Protein AF-A0A815UYY1-F1 (afdb_monomer_lite)

Radius of gyration: 27.91 Å; chains: 1; bounding box: 92×70×70 Å

InterPro domains:
  IPR021183 N-terminal acetyltransferase A, auxiliary subunit [PF12569] (1-213)

Foldseek 3Di:
DVVLLVVLVVCVVVVLLLSSLLSLVVLVVVLVVLLVVLVVVVVVCVVVVVVVVNVVSVVCNVQVCLDPSLLSSLLSLLVSLLVCVVPPPDPCVVVPPPDPPDDDPVVVVVVVVVVVVVVVVVVVVVVVVVVVVVVVVVVVVVVCVVVVDDDPPPPDPSGSVCLSNPPCSLVVSVVSLVSCVVNVLLDLSSLLSQLSSCLVVVPLVSNLVSLVSNCVNDVLDLSSLLSVLSSQVCCVVDPDPDPVVVVVVQVSCVVVVDHDPCPLVNNVVVLVVSCVVPVQELSNLLSSLLSCCVSPVPVNPVSLCSNQDDDPSRPHPDPVSLLVSLVCVVVCSSPDDDPVSSLSSLCVVCVVPVPDPSSDPPPDDDPPPPPPDDDDDDPDDDDDDDDD

Organism: Adineta ricciae (NCBI:txid249248)

Sequence (388 aa):
MWFELEIARAYRRLKKYGDALKKCHEIDRHFQEFIDDQFDFHSYCLRKMVLCAYVDMLNLEDHIKGHRFFRQAAEIAVEIYIRLYDHPPSEEDNDNNDNLANMSASEAKKLKNKLRKQKMREEQEKQKQIEAERRKKESQRQRNKEDGEEEKIKEDELVPEKLEHCEKPLEEAMRFLQPLEDFSGNSLQTHYLGFEVYYRRKKYLLMLRCLKRMKKLDENNAKFHSCLMKFLKLMEDEPIGDERIRKLIDEELKDFGVKQGDSIKKVEELNADFVKNHSNSLPHRAEAAKIMLLISPTNNQKAVEYLTTLDSKFLDQNLKTCSSIYESMQSGGYGSIDSSIVENYRLQCNRLWPQANLFQLNPTSTFDQNSQLTCENQANLSEITSPK

pLDDT: mean 77.62, std 17.76, range [26.62, 96.31]

Structure (mmCIF, N/CA/C/O backbone):
data_AF-A0A815UYY1-F1
#
_entry.id   AF-A0A815UYY1-F1
#
loop_
_atom_site.group_PDB
_atom_site.id
_atom_site.type_symbol
_atom_site.label_atom_id
_atom_site.label_alt_id
_atom_site.label_comp_id
_atom_site.label_asym_id
_atom_site.label_entity_id
_atom_site.label_seq_id
_atom_site.pdbx_PDB_ins_code
_atom_site.Cartn_x
_atom_site.Cartn_y
_atom_site.Cartn_z
_atom_site.occupancy
_atom_site.B_iso_or_equiv
_atom_site.auth_seq_id
_atom_site.auth_comp_id
_atom_site.auth_asym_id
_atom_site.auth_atom_id
_atom_site.pdbx_PDB_model_num
ATOM 1 N N . MET A 1 1 ? 17.918 -4.079 -7.588 1.00 88.81 1 MET A N 1
ATOM 2 C CA . MET A 1 1 ? 16.512 -4.301 -7.180 1.00 88.81 1 MET A CA 1
ATOM 3 C C . MET A 1 1 ? 16.302 -4.985 -5.824 1.00 88.81 1 MET A C 1
ATOM 5 O O . MET A 1 1 ? 15.759 -4.331 -4.946 1.00 88.81 1 MET A O 1
ATOM 9 N N . TRP A 1 2 ? 16.671 -6.259 -5.583 1.00 94.25 2 TRP A N 1
ATOM 10 C CA . TRP A 1 2 ? 16.311 -6.928 -4.303 1.00 94.25 2 TRP A CA 1
ATOM 11 C C . TRP A 1 2 ? 16.843 -6.194 -3.056 1.00 94.25 2 TRP A C 1
ATOM 13 O O . TRP A 1 2 ? 16.119 -6.023 -2.080 1.00 94.25 2 TRP A O 1
ATOM 23 N N . PHE A 1 3 ? 18.089 -5.719 -3.122 1.00 95.62 3 PHE A N 1
ATOM 24 C CA . PHE A 1 3 ? 18.749 -4.982 -2.046 1.00 95.62 3 PHE A CA 1
ATOM 25 C C . PHE A 1 3 ? 18.067 -3.636 -1.770 1.00 95.62 3 PHE A C 1
ATOM 27 O O . PHE A 1 3 ? 17.769 -3.319 -0.623 1.00 95.62 3 PHE A O 1
ATOM 34 N N . GLU A 1 4 ? 17.748 -2.875 -2.822 1.00 94.25 4 GLU A N 1
ATOM 35 C CA . GLU A 1 4 ? 17.047 -1.585 -2.718 1.00 94.25 4 GLU A CA 1
ATOM 36 C C . GLU A 1 4 ? 15.665 -1.751 -2.086 1.00 94.25 4 GLU A C 1
ATOM 38 O O . GLU A 1 4 ? 15.271 -0.947 -1.245 1.00 94.25 4 GLU A O 1
ATOM 43 N N . LEU A 1 5 ? 14.955 -2.827 -2.433 1.00 95.12 5 LEU A N 1
ATOM 44 C CA . LEU A 1 5 ? 13.642 -3.119 -1.874 1.00 95.12 5 LEU A CA 1
ATOM 45 C C . LEU A 1 5 ? 13.709 -3.432 -0.373 1.00 95.12 5 LEU A C 1
ATOM 47 O O . LEU A 1 5 ? 12.890 -2.934 0.401 1.00 95.12 5 LEU A O 1
ATOM 51 N N . GLU A 1 6 ? 14.681 -4.239 0.060 1.00 95.56 6 GLU A N 1
ATOM 52 C CA . GLU A 1 6 ? 14.865 -4.528 1.488 1.00 95.56 6 GLU A CA 1
ATOM 53 C C . GLU A 1 6 ? 15.293 -3.285 2.276 1.00 95.56 6 GLU A C 1
ATOM 55 O O . GLU A 1 6 ? 14.812 -3.064 3.392 1.00 95.56 6 GLU A O 1
ATOM 60 N N . ILE A 1 7 ? 16.115 -2.421 1.676 1.00 95.31 7 ILE A N 1
ATOM 61 C CA . ILE A 1 7 ? 16.457 -1.120 2.254 1.00 95.31 7 ILE A CA 1
ATOM 62 C C . ILE A 1 7 ? 15.216 -0.231 2.368 1.00 95.31 7 ILE A C 1
ATOM 64 O O . ILE A 1 7 ? 14.982 0.335 3.435 1.00 95.31 7 ILE A O 1
ATOM 68 N N . ALA A 1 8 ? 14.384 -0.139 1.327 1.00 94.62 8 ALA A N 1
ATOM 69 C CA . ALA A 1 8 ? 13.147 0.641 1.364 1.00 94.62 8 ALA A CA 1
ATOM 70 C C . ALA A 1 8 ? 12.222 0.166 2.499 1.00 94.62 8 ALA A C 1
ATOM 72 O O . ALA A 1 8 ? 11.696 0.971 3.271 1.00 94.62 8 ALA A O 1
ATOM 73 N N . ARG A 1 9 ? 12.092 -1.157 2.677 1.00 93.75 9 ARG A N 1
ATOM 74 C CA . ARG A 1 9 ? 11.350 -1.757 3.799 1.00 93.75 9 ARG A CA 1
ATOM 75 C C . ARG A 1 9 ? 11.949 -1.393 5.152 1.00 93.75 9 ARG A C 1
ATOM 77 O O . ARG A 1 9 ? 11.199 -1.118 6.089 1.00 93.75 9 ARG A O 1
ATOM 84 N N . ALA A 1 10 ? 13.274 -1.418 5.274 1.00 94.31 10 ALA A N 1
ATOM 85 C CA . ALA A 1 10 ? 13.967 -1.054 6.502 1.00 94.31 10 ALA A CA 1
ATOM 86 C C . ALA A 1 10 ? 13.774 0.430 6.844 1.00 94.31 10 ALA A C 1
ATOM 88 O O . ALA A 1 10 ? 13.381 0.739 7.967 1.00 94.31 10 ALA A O 1
ATOM 89 N N . TYR A 1 11 ? 13.950 1.337 5.880 1.00 94.00 11 TYR A N 1
ATOM 90 C CA . TYR A 1 11 ? 13.732 2.770 6.085 1.00 94.00 11 TYR A CA 1
ATOM 91 C C . TYR A 1 11 ? 12.282 3.104 6.428 1.00 94.00 11 TYR A C 1
ATOM 93 O O . TYR A 1 11 ? 12.052 3.889 7.347 1.00 94.00 11 TYR A O 1
ATOM 101 N N . ARG A 1 12 ? 11.304 2.427 5.806 1.00 91.88 12 ARG A N 1
ATOM 102 C CA . ARG A 1 12 ? 9.889 2.545 6.191 1.00 91.88 12 ARG A CA 1
ATOM 103 C C . ARG A 1 12 ? 9.671 2.182 7.664 1.00 91.88 12 ARG A C 1
ATOM 105 O O . ARG A 1 12 ? 8.970 2.904 8.366 1.00 91.88 12 ARG A O 1
ATOM 112 N N . ARG A 1 13 ? 10.283 1.093 8.155 1.00 88.75 13 ARG A N 1
ATOM 113 C CA . ARG A 1 13 ? 10.197 0.692 9.578 1.00 88.75 13 ARG A CA 1
ATOM 114 C C . ARG A 1 13 ? 10.869 1.700 10.512 1.00 88.75 13 ARG A C 1
ATOM 116 O O . ARG A 1 13 ? 10.361 1.946 11.598 1.00 88.75 13 ARG A O 1
ATOM 123 N N . LEU A 1 14 ? 11.973 2.302 10.075 1.00 90.00 14 LEU A N 1
ATOM 124 C CA . LEU A 1 14 ? 12.682 3.359 10.803 1.00 90.00 14 LEU A CA 1
ATOM 125 C C . LEU A 1 14 ? 12.006 4.737 10.695 1.00 90.00 14 LEU A C 1
ATOM 127 O O . LEU A 1 14 ? 12.552 5.704 11.215 1.00 90.00 14 LEU A O 1
ATOM 131 N N . LYS A 1 15 ? 10.847 4.838 10.024 1.00 88.69 15 LYS A N 1
ATOM 132 C CA . LYS A 1 15 ? 10.123 6.093 9.752 1.00 88.69 15 LYS A CA 1
ATOM 133 C C . LYS A 1 15 ? 10.942 7.136 8.971 1.00 88.69 15 LYS A C 1
ATOM 135 O O . LYS A 1 15 ? 10.618 8.314 9.004 1.00 88.69 15 LYS A O 1
ATOM 140 N N . LYS A 1 16 ? 11.977 6.710 8.238 1.00 90.88 16 LYS A N 1
ATOM 141 C CA . LYS A 1 16 ? 12.757 7.563 7.328 1.00 90.88 16 LYS A CA 1
ATOM 142 C C . LYS A 1 16 ? 12.100 7.558 5.950 1.00 90.88 16 LYS A C 1
ATOM 144 O O . LYS A 1 16 ? 12.487 6.784 5.073 1.00 90.88 16 LYS A O 1
ATOM 149 N N . TYR A 1 17 ? 11.046 8.353 5.788 1.00 90.81 17 TYR A N 1
ATOM 150 C CA . TYR A 1 17 ? 10.189 8.283 4.603 1.00 90.81 17 TYR A CA 1
ATOM 151 C C . TYR A 1 17 ? 10.878 8.792 3.338 1.00 90.81 17 TYR A C 1
ATOM 153 O O . TYR A 1 17 ? 10.782 8.121 2.311 1.00 90.81 17 TYR A O 1
ATOM 161 N N . GLY A 1 18 ? 11.635 9.892 3.412 1.00 90.88 18 GLY A N 1
ATOM 162 C CA . GLY A 1 18 ? 12.391 10.404 2.265 1.00 90.88 18 GLY A CA 1
ATOM 163 C C . GLY A 1 18 ? 13.373 9.377 1.684 1.00 90.88 18 GLY A C 1
ATOM 164 O O . GLY A 1 18 ? 13.402 9.154 0.473 1.00 90.88 18 GLY A O 1
ATOM 165 N N . ASP A 1 19 ? 14.136 8.690 2.543 1.00 91.38 19 ASP A N 1
ATOM 166 C CA . ASP A 1 19 ? 15.104 7.666 2.118 1.00 91.38 19 ASP A CA 1
ATOM 167 C C . ASP A 1 19 ? 14.413 6.423 1.538 1.00 91.38 19 ASP A C 1
ATOM 169 O O . ASP A 1 19 ? 14.873 5.841 0.551 1.00 91.38 19 ASP A O 1
ATOM 173 N N . ALA A 1 20 ? 13.286 6.016 2.129 1.00 94.31 20 ALA A N 1
ATOM 174 C CA . ALA A 1 20 ? 12.485 4.912 1.613 1.00 94.31 20 ALA A CA 1
ATOM 175 C C . ALA A 1 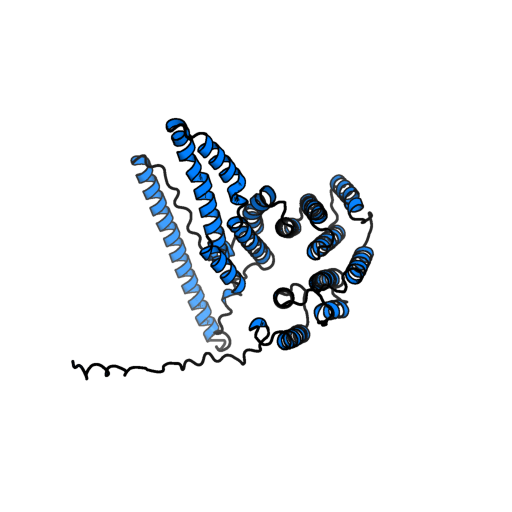20 ? 11.911 5.233 0.223 1.00 94.31 20 ALA A C 1
ATOM 177 O O . ALA A 1 20 ? 11.993 4.396 -0.679 1.00 94.31 20 ALA A O 1
ATOM 178 N N . LEU A 1 21 ? 11.383 6.448 0.029 1.00 94.00 21 LEU A N 1
ATOM 179 C CA . LEU A 1 21 ? 10.872 6.912 -1.262 1.00 94.00 21 LEU A CA 1
ATOM 180 C C . LEU A 1 21 ? 11.978 6.986 -2.307 1.00 94.00 21 LEU A C 1
ATOM 182 O O . LEU A 1 21 ? 11.776 6.506 -3.419 1.00 94.00 21 LEU A O 1
ATOM 186 N N . LYS A 1 22 ? 13.162 7.492 -1.945 1.00 94.06 22 LYS A N 1
ATOM 187 C CA . LYS A 1 22 ? 14.326 7.494 -2.837 1.00 94.06 22 LYS A CA 1
ATOM 188 C C . LYS A 1 22 ? 14.597 6.098 -3.399 1.00 94.06 22 LYS A C 1
ATOM 190 O O . LYS A 1 22 ? 14.716 5.947 -4.609 1.00 94.06 22 LYS A O 1
ATOM 195 N N . LYS A 1 23 ? 14.625 5.071 -2.544 1.00 94.38 23 LYS A N 1
ATOM 196 C CA . LYS A 1 23 ? 14.822 3.682 -2.990 1.00 94.38 23 LYS A CA 1
ATOM 197 C C . LYS A 1 23 ? 13.682 3.149 -3.856 1.00 94.38 23 LYS A C 1
ATOM 199 O O . LYS A 1 23 ? 13.939 2.380 -4.774 1.00 94.38 23 LYS A O 1
ATOM 204 N N . CYS A 1 24 ? 12.442 3.564 -3.612 1.00 94.94 24 CYS A N 1
ATOM 205 C CA . CYS A 1 24 ? 11.316 3.176 -4.467 1.00 94.94 24 CYS A CA 1
ATOM 206 C C . CYS A 1 24 ? 11.403 3.816 -5.863 1.00 94.94 24 CYS A C 1
ATOM 208 O O . CYS A 1 24 ? 11.148 3.138 -6.855 1.00 94.94 24 CYS A O 1
ATOM 210 N N . HIS A 1 25 ? 11.813 5.084 -5.945 1.00 94.00 25 HIS A N 1
ATOM 211 C CA . HIS A 1 25 ? 12.047 5.784 -7.214 1.00 94.00 25 HIS A CA 1
ATOM 212 C C . HIS A 1 25 ? 13.257 5.235 -7.975 1.00 94.00 25 HIS A C 1
ATOM 214 O O . HIS A 1 25 ? 13.186 5.106 -9.190 1.00 94.00 25 HIS A O 1
ATOM 220 N N . GLU A 1 26 ? 14.332 4.838 -7.285 1.00 93.81 26 GLU A N 1
ATOM 221 C CA . GLU A 1 26 ? 15.452 4.113 -7.912 1.00 93.81 26 GLU A CA 1
ATOM 222 C C . GLU A 1 26 ? 14.970 2.805 -8.568 1.00 93.81 26 GLU A C 1
ATOM 224 O O . GLU A 1 26 ? 15.405 2.465 -9.664 1.00 93.81 26 GLU A O 1
ATOM 229 N N . ILE A 1 27 ? 14.025 2.089 -7.944 1.00 94.88 27 ILE A N 1
ATOM 230 C CA . ILE A 1 27 ? 13.423 0.896 -8.553 1.00 94.88 27 ILE A CA 1
ATOM 231 C C . ILE A 1 27 ? 12.579 1.262 -9.783 1.00 94.88 27 ILE A C 1
ATOM 233 O O . ILE A 1 27 ? 12.744 0.604 -10.803 1.00 94.88 27 ILE A O 1
ATOM 237 N N . ASP A 1 28 ? 11.714 2.288 -9.733 1.00 94.06 28 ASP A N 1
ATOM 238 C CA . ASP A 1 28 ? 10.954 2.744 -10.922 1.00 94.06 28 ASP A CA 1
ATOM 239 C C . ASP A 1 28 ? 11.892 3.151 -12.066 1.00 94.06 28 ASP A C 1
ATOM 241 O O . ASP A 1 28 ? 11.633 2.790 -13.210 1.00 94.06 28 ASP A O 1
ATOM 245 N N . ARG A 1 29 ? 13.020 3.803 -11.752 1.00 93.56 29 ARG A N 1
ATOM 246 C CA . ARG A 1 29 ? 14.061 4.152 -12.725 1.00 93.56 29 ARG A CA 1
ATOM 247 C C . ARG A 1 29 ? 14.643 2.919 -13.413 1.00 93.56 29 ARG A C 1
ATOM 249 O O . ARG A 1 29 ? 14.677 2.910 -14.632 1.00 93.56 29 ARG A O 1
ATOM 256 N N . HIS A 1 30 ? 15.006 1.859 -12.681 1.00 94.19 30 HIS A N 1
ATOM 257 C CA . HIS A 1 30 ? 15.471 0.605 -13.308 1.00 94.19 30 HIS A CA 1
ATOM 258 C C . HIS A 1 30 ? 14.437 0.040 -14.293 1.00 94.19 30 HIS A C 1
ATOM 260 O O . HIS A 1 30 ? 14.795 -0.428 -15.366 1.00 94.19 30 HIS A O 1
ATOM 266 N N . PHE A 1 31 ? 13.145 0.092 -13.950 1.00 94.31 31 PHE A N 1
ATOM 267 C CA . PHE A 1 31 ? 12.080 -0.348 -14.860 1.00 94.31 31 PHE A CA 1
ATOM 268 C C . PHE A 1 31 ? 11.899 0.583 -16.061 1.00 94.31 31 PHE A C 1
ATOM 270 O O . PHE A 1 31 ? 11.554 0.103 -17.134 1.00 94.31 31 PHE A O 1
ATOM 277 N N . GLN A 1 32 ? 12.111 1.888 -15.893 1.00 93.25 32 GLN A N 1
ATOM 278 C CA . GLN A 1 32 ? 12.083 2.838 -17.001 1.00 93.25 32 GLN A CA 1
ATOM 279 C C . GLN A 1 32 ? 13.268 2.622 -17.947 1.00 93.25 32 GLN A C 1
ATOM 281 O O . GLN A 1 32 ? 13.068 2.604 -19.152 1.00 93.25 32 GLN A O 1
ATOM 286 N N . GLU A 1 33 ? 14.462 2.375 -17.406 1.00 93.50 33 GLU A N 1
ATOM 287 C CA . GLU A 1 33 ? 15.657 2.045 -18.188 1.00 93.50 33 GLU A CA 1
ATOM 288 C C . GLU A 1 33 ? 15.438 0.777 -19.032 1.00 93.50 33 GLU A C 1
ATOM 290 O O . GLU A 1 33 ? 15.774 0.781 -20.209 1.00 93.50 33 GLU A O 1
ATOM 295 N N . PHE A 1 34 ? 14.783 -0.266 -18.500 1.00 92.06 34 PHE A N 1
ATOM 296 C CA . PHE A 1 34 ? 14.424 -1.452 -19.301 1.00 92.06 34 PHE A CA 1
ATOM 297 C C . PHE A 1 34 ? 13.480 -1.120 -20.469 1.00 92.06 34 PHE A C 1
ATOM 299 O O . PHE A 1 34 ? 13.717 -1.545 -21.599 1.00 92.06 34 PHE A O 1
ATOM 306 N N . ILE A 1 35 ? 12.454 -0.303 -20.206 1.00 92.62 35 ILE A N 1
ATOM 307 C CA . ILE A 1 35 ? 11.497 0.135 -21.231 1.00 92.62 35 ILE A CA 1
ATOM 308 C C . ILE A 1 35 ? 12.197 0.967 -22.308 1.00 92.62 35 ILE A C 1
ATOM 310 O O . ILE A 1 35 ? 11.850 0.853 -23.483 1.00 92.62 35 ILE A O 1
ATOM 314 N N . ASP A 1 36 ? 13.157 1.805 -21.926 1.00 92.94 36 ASP A N 1
ATOM 315 C CA . ASP A 1 36 ? 13.887 2.672 -22.850 1.00 92.94 36 ASP A CA 1
ATOM 316 C C . ASP A 1 36 ? 14.919 1.868 -23.671 1.00 92.94 36 ASP A C 1
ATOM 318 O O . ASP A 1 36 ? 15.038 2.076 -24.882 1.00 92.94 36 ASP A O 1
ATOM 322 N N . ASP A 1 37 ? 15.587 0.881 -23.059 1.00 92.62 37 ASP A N 1
ATOM 323 C CA . ASP A 1 37 ? 16.556 -0.015 -23.711 1.00 92.62 37 ASP A CA 1
ATOM 324 C C . ASP A 1 37 ? 15.935 -0.802 -24.881 1.00 92.62 37 ASP A C 1
ATOM 326 O O . ASP A 1 37 ? 16.635 -1.173 -25.828 1.00 92.62 37 ASP A O 1
ATOM 330 N N . GLN A 1 38 ? 14.613 -1.020 -24.879 1.00 92.00 38 GLN A N 1
ATOM 331 C CA . GLN A 1 38 ? 13.910 -1.708 -25.969 1.00 92.00 38 GLN A CA 1
ATOM 332 C C . GLN A 1 38 ? 14.063 -1.002 -27.333 1.00 92.00 38 GLN A C 1
ATOM 334 O O . GLN A 1 38 ? 13.942 -1.644 -28.386 1.00 92.00 38 GLN A O 1
ATOM 339 N N . PHE A 1 39 ? 14.314 0.315 -27.328 1.00 93.25 39 PHE A N 1
ATOM 340 C CA . PHE A 1 39 ? 14.326 1.146 -28.531 1.00 93.25 39 PHE A CA 1
ATOM 341 C C . PHE A 1 39 ? 15.424 0.721 -29.517 1.00 93.25 39 PHE A C 1
ATOM 343 O O . PHE A 1 39 ? 15.170 0.569 -30.718 1.00 93.25 39 PHE A O 1
ATOM 350 N N . ASP A 1 40 ? 16.619 0.416 -29.008 1.00 92.94 40 ASP A N 1
ATOM 351 C CA . ASP A 1 40 ? 17.755 -0.046 -29.814 1.00 92.94 40 ASP A CA 1
ATOM 352 C C . ASP A 1 40 ? 17.480 -1.411 -30.467 1.00 92.94 40 ASP A C 1
ATOM 354 O O . ASP A 1 40 ? 17.948 -1.712 -31.579 1.00 92.94 40 ASP A O 1
ATOM 358 N N . PHE A 1 41 ? 16.658 -2.238 -29.814 1.00 93.19 41 PHE A N 1
ATOM 359 C CA . PHE A 1 41 ? 16.321 -3.572 -30.296 1.00 93.19 41 PHE A CA 1
ATOM 360 C C . PHE A 1 41 ? 15.336 -3.564 -31.464 1.00 93.19 41 PHE A C 1
ATOM 362 O O . PHE A 1 41 ? 15.371 -4.491 -32.276 1.00 93.19 41 PHE A O 1
ATOM 369 N N . HIS A 1 42 ? 14.536 -2.508 -31.641 1.00 94.38 42 HIS A N 1
ATOM 370 C CA . HIS A 1 42 ? 13.622 -2.396 -32.782 1.00 94.38 42 HIS A CA 1
ATOM 371 C C . HIS A 1 42 ? 14.366 -2.504 -34.122 1.00 94.38 42 HIS A C 1
ATOM 373 O O . HIS A 1 42 ? 14.017 -3.318 -34.978 1.00 94.38 42 HIS A O 1
ATOM 379 N N . SER A 1 43 ? 15.448 -1.742 -34.297 1.00 93.62 43 SER 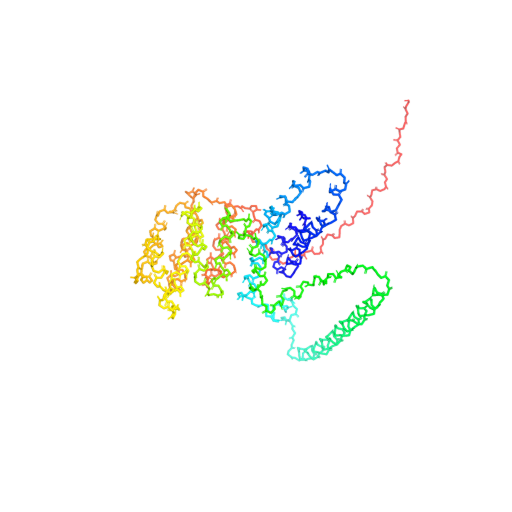A N 1
ATOM 380 C CA . SER A 1 43 ? 16.249 -1.789 -35.528 1.00 93.62 43 SER A CA 1
ATOM 381 C C . SER A 1 43 ? 17.202 -2.986 -35.565 1.00 93.62 43 SER A C 1
ATOM 383 O O . SER A 1 43 ? 17.429 -3.576 -36.629 1.00 93.62 43 SER A O 1
ATOM 385 N N . TYR A 1 44 ? 17.780 -3.356 -34.419 1.00 95.31 44 TYR A N 1
ATOM 386 C CA . TYR A 1 44 ? 18.729 -4.464 -34.328 1.00 95.31 44 TYR A CA 1
ATOM 387 C C . TYR A 1 44 ? 18.082 -5.807 -34.688 1.00 95.31 44 TYR A C 1
ATOM 389 O O . TYR A 1 44 ? 18.611 -6.534 -35.535 1.00 95.31 44 TYR A O 1
ATOM 397 N N . CYS A 1 45 ? 16.931 -6.128 -34.092 1.00 95.00 45 CYS A N 1
ATOM 398 C CA . CYS A 1 45 ? 16.271 -7.414 -34.287 1.00 95.00 45 CYS A CA 1
ATOM 399 C C . CYS A 1 45 ? 15.766 -7.602 -35.718 1.00 95.00 45 CYS A C 1
ATOM 401 O O . CYS A 1 45 ? 15.878 -8.707 -36.253 1.00 95.00 45 CYS A O 1
ATOM 403 N N . LEU A 1 46 ? 15.288 -6.529 -36.359 1.00 93.38 46 LEU A N 1
ATOM 404 C CA . LEU A 1 46 ? 14.916 -6.539 -37.776 1.00 93.38 46 LEU A CA 1
ATOM 405 C C . LEU A 1 46 ? 16.136 -6.797 -38.668 1.00 93.38 46 LEU A C 1
ATOM 407 O O . LEU A 1 46 ? 16.087 -7.640 -39.558 1.00 93.38 46 LEU A O 1
ATOM 411 N N . ARG A 1 47 ? 17.271 -6.138 -38.398 1.00 96.31 47 ARG A N 1
ATOM 412 C CA . ARG A 1 47 ? 18.513 -6.325 -39.170 1.00 96.31 47 ARG A CA 1
ATOM 413 C C . ARG A 1 47 ? 19.107 -7.724 -39.006 1.00 96.31 47 ARG A C 1
ATOM 415 O O . ARG A 1 47 ? 19.675 -8.270 -39.948 1.00 96.31 47 ARG A O 1
ATOM 422 N N . LYS A 1 48 ? 19.039 -8.280 -37.796 1.00 96.12 48 LYS A N 1
ATOM 423 C CA . LYS A 1 48 ? 19.584 -9.602 -37.457 1.00 96.12 48 LYS A CA 1
ATOM 424 C C . LYS A 1 48 ? 18.587 -10.743 -37.668 1.00 96.12 48 LYS A C 1
ATOM 426 O O . LYS A 1 48 ? 18.966 -11.893 -37.483 1.00 96.12 48 LYS A O 1
ATOM 431 N N . MET A 1 49 ? 17.358 -10.435 -38.090 1.00 95.00 49 MET A N 1
ATOM 432 C CA . MET A 1 49 ? 16.283 -11.395 -38.365 1.00 95.00 49 MET A CA 1
ATOM 433 C C . MET A 1 49 ? 15.950 -12.303 -37.168 1.00 95.00 49 MET A C 1
ATOM 435 O O . MET A 1 49 ? 15.586 -13.465 -37.336 1.00 95.00 49 MET A O 1
ATOM 439 N N . VAL A 1 50 ? 16.037 -11.768 -35.945 1.00 95.81 50 VAL A N 1
ATOM 440 C CA . VAL A 1 50 ? 15.749 -12.503 -34.695 1.00 95.81 50 VAL A CA 1
ATOM 441 C C . VAL A 1 50 ? 14.326 -12.196 -34.213 1.00 95.81 50 VAL A C 1
ATOM 443 O O . VAL A 1 50 ? 14.100 -11.753 -33.091 1.00 95.81 50 VAL A O 1
ATOM 446 N N . LEU A 1 51 ? 13.349 -12.378 -35.105 1.00 94.25 51 LEU A N 1
ATOM 447 C CA . LEU A 1 51 ? 11.984 -11.864 -34.927 1.00 94.25 51 LEU A CA 1
ATOM 448 C C . LEU A 1 51 ? 11.206 -12.533 -33.786 1.00 94.25 51 LEU A C 1
ATOM 450 O O . LEU A 1 51 ? 10.401 -11.871 -33.144 1.00 94.25 51 LEU A O 1
ATOM 454 N N . CYS A 1 52 ? 11.457 -13.816 -33.504 1.00 96.31 52 CYS A N 1
ATOM 455 C CA . CYS A 1 52 ? 10.793 -14.502 -32.388 1.00 96.31 52 CYS A CA 1
ATOM 456 C C . CYS A 1 52 ? 11.189 -13.860 -31.049 1.00 96.31 52 CYS A C 1
ATOM 458 O O . CYS A 1 52 ? 10.328 -13.405 -30.308 1.00 96.31 52 CYS A O 1
ATOM 460 N N . ALA A 1 53 ? 12.497 -13.708 -30.810 1.00 95.50 53 ALA A N 1
ATOM 461 C CA . ALA A 1 53 ? 13.015 -13.071 -29.599 1.00 95.50 53 ALA A CA 1
ATOM 462 C C . ALA A 1 53 ? 12.601 -11.593 -29.484 1.00 95.50 53 ALA A C 1
ATOM 464 O O . ALA A 1 53 ? 12.410 -11.094 -28.382 1.00 95.50 53 ALA A O 1
ATOM 465 N N . TYR A 1 54 ? 12.440 -10.898 -30.615 1.00 96.12 54 TYR A N 1
ATOM 466 C CA . TYR A 1 54 ? 11.929 -9.528 -30.636 1.00 96.12 54 TYR A CA 1
ATOM 467 C C . TYR A 1 54 ? 10.489 -9.433 -30.137 1.00 96.12 54 TYR A C 1
ATOM 469 O O . TYR A 1 54 ? 10.192 -8.607 -29.283 1.00 96.12 54 TYR A O 1
ATOM 477 N N . VAL A 1 55 ? 9.602 -10.297 -30.636 1.00 95.88 55 VAL A N 1
ATOM 478 C CA . VAL A 1 55 ? 8.205 -10.336 -30.184 1.00 95.88 55 VAL A CA 1
ATOM 479 C C . VAL A 1 55 ? 8.124 -10.766 -28.717 1.00 95.88 55 VAL A C 1
ATOM 481 O O . VAL A 1 55 ? 7.349 -10.188 -27.961 1.00 95.88 55 VAL A O 1
ATOM 484 N N . ASP A 1 56 ? 8.955 -11.720 -28.288 1.00 95.75 56 ASP A N 1
ATOM 485 C CA . ASP A 1 56 ? 9.041 -12.122 -26.878 1.00 95.75 56 ASP A CA 1
ATOM 486 C C . ASP A 1 56 ? 9.484 -10.959 -25.974 1.00 95.75 56 ASP A C 1
ATOM 488 O O . ASP A 1 56 ? 8.911 -10.764 -24.902 1.00 95.75 56 ASP A O 1
ATOM 492 N N . MET A 1 57 ? 10.457 -10.157 -26.419 1.00 94.94 57 MET A N 1
ATOM 493 C CA . MET A 1 57 ? 10.890 -8.942 -25.724 1.00 94.94 57 MET A CA 1
ATOM 494 C C . MET A 1 57 ? 9.759 -7.908 -25.646 1.00 94.94 57 MET A C 1
ATOM 496 O O . MET A 1 57 ? 9.498 -7.401 -24.563 1.00 94.94 57 MET A O 1
ATOM 500 N N . LEU A 1 58 ? 9.040 -7.638 -26.744 1.00 95.00 58 LEU A N 1
ATOM 501 C CA . LEU A 1 58 ? 7.899 -6.709 -26.729 1.00 95.00 58 LEU A CA 1
ATOM 502 C C . LEU A 1 58 ? 6.820 -7.154 -25.730 1.00 95.00 58 LEU A C 1
ATOM 504 O O . LEU A 1 58 ? 6.358 -6.360 -24.919 1.00 95.00 58 LEU A O 1
ATOM 508 N N . ASN A 1 59 ? 6.477 -8.445 -25.726 1.00 94.25 59 ASN A N 1
ATOM 509 C CA . ASN A 1 59 ? 5.502 -8.995 -24.782 1.00 94.25 59 ASN A CA 1
ATOM 510 C C . ASN A 1 59 ? 5.957 -8.860 -23.316 1.00 94.25 59 ASN A C 1
ATOM 512 O O . ASN A 1 59 ? 5.120 -8.669 -22.426 1.00 94.25 59 ASN A O 1
ATOM 516 N N . LEU A 1 60 ? 7.266 -8.996 -23.060 1.00 93.38 60 LEU A N 1
ATOM 517 C CA . LEU A 1 60 ? 7.862 -8.798 -21.739 1.00 93.38 60 LEU A CA 1
ATOM 518 C C . LEU A 1 60 ? 7.770 -7.330 -21.304 1.00 93.38 60 LEU A C 1
ATOM 520 O O . LEU A 1 60 ? 7.306 -7.070 -20.192 1.00 93.38 60 LEU A O 1
ATOM 524 N N . GLU A 1 61 ? 8.185 -6.400 -22.166 1.00 92.00 61 GLU A N 1
ATOM 525 C CA . GLU A 1 61 ? 8.186 -4.958 -21.889 1.00 92.00 61 GLU A CA 1
ATOM 526 C C . GLU A 1 61 ? 6.769 -4.422 -21.644 1.00 92.00 61 GLU A C 1
ATOM 528 O O . GLU A 1 61 ? 6.540 -3.708 -20.664 1.00 92.00 61 GLU A O 1
ATOM 533 N N . ASP A 1 62 ? 5.783 -4.880 -22.425 1.00 92.00 62 ASP A N 1
ATOM 534 C CA . ASP A 1 62 ? 4.366 -4.528 -22.254 1.00 92.00 62 ASP A CA 1
ATOM 535 C C . ASP A 1 62 ? 3.830 -4.847 -20.845 1.00 92.00 62 ASP A C 1
ATOM 537 O O . ASP A 1 62 ? 2.863 -4.234 -20.401 1.00 92.00 62 ASP A O 1
ATOM 541 N N . HIS A 1 63 ? 4.448 -5.786 -20.117 1.00 91.44 63 HIS A N 1
ATOM 542 C CA . HIS A 1 63 ? 4.020 -6.221 -18.782 1.00 91.44 63 HIS A CA 1
ATOM 543 C C . HIS A 1 63 ? 5.096 -6.035 -17.706 1.00 91.44 63 HIS A C 1
ATOM 545 O O . HIS A 1 63 ? 4.955 -6.561 -16.593 1.00 91.44 63 HIS A O 1
ATOM 551 N N . ILE A 1 64 ? 6.173 -5.295 -17.986 1.00 92.56 64 ILE A N 1
ATOM 552 C CA . ILE A 1 64 ? 7.362 -5.294 -17.127 1.00 92.56 64 ILE A CA 1
ATOM 553 C C . ILE A 1 64 ? 7.087 -4.704 -15.738 1.00 92.56 64 ILE A C 1
ATOM 555 O O . ILE A 1 64 ? 7.529 -5.248 -14.719 1.00 92.56 64 ILE A O 1
ATOM 559 N N . LYS A 1 65 ? 6.227 -3.677 -15.657 1.00 91.38 65 LYS A N 1
ATOM 560 C CA . LYS A 1 65 ? 5.752 -3.103 -14.382 1.00 91.38 65 LYS A CA 1
ATOM 561 C C . LYS A 1 65 ? 4.796 -4.034 -13.616 1.00 91.38 65 LYS A C 1
ATOM 563 O O . LYS A 1 65 ? 4.496 -3.798 -12.448 1.00 91.38 65 LYS A O 1
ATOM 568 N N . GLY A 1 66 ? 4.381 -5.158 -14.202 1.00 90.00 66 GLY A N 1
ATOM 569 C CA . GLY A 1 66 ? 3.691 -6.245 -13.503 1.00 90.00 66 GLY A CA 1
ATOM 570 C C . GLY A 1 66 ? 4.599 -7.083 -12.594 1.00 90.00 66 GLY A C 1
ATOM 571 O O . GLY A 1 66 ? 4.092 -7.844 -11.756 1.00 90.00 66 GLY A O 1
ATOM 572 N N . HIS A 1 67 ? 5.924 -6.942 -12.722 1.00 93.56 67 HIS A N 1
ATOM 573 C CA . HIS A 1 67 ? 6.904 -7.731 -11.983 1.00 93.56 67 HIS A CA 1
ATOM 574 C C . HIS A 1 67 ? 6.836 -7.504 -10.461 1.00 93.56 67 HIS A C 1
ATOM 576 O O . HIS A 1 67 ? 6.536 -6.416 -9.965 1.00 93.56 67 HIS A O 1
ATOM 582 N N . ARG A 1 68 ? 7.182 -8.540 -9.679 1.00 93.38 68 ARG A N 1
ATOM 583 C CA . ARG A 1 68 ? 7.074 -8.522 -8.206 1.00 93.38 68 ARG A CA 1
ATOM 584 C C . ARG A 1 68 ? 7.849 -7.382 -7.537 1.00 93.38 68 ARG A C 1
ATOM 586 O O . ARG A 1 68 ? 7.409 -6.887 -6.506 1.00 93.38 68 ARG A O 1
ATOM 593 N N . PHE A 1 69 ? 9.001 -6.994 -8.096 1.00 94.56 69 PHE A N 1
ATOM 594 C CA . PHE A 1 69 ? 9.841 -5.944 -7.511 1.00 94.56 69 PHE A CA 1
ATOM 595 C C . PHE A 1 69 ? 9.203 -4.569 -7.675 1.00 94.56 69 PHE A C 1
ATOM 597 O O . PHE A 1 69 ? 9.125 -3.843 -6.688 1.00 94.56 69 PHE A O 1
ATOM 604 N N . PHE A 1 70 ? 8.678 -4.261 -8.867 1.00 94.62 70 PHE A N 1
ATOM 605 C CA . PHE A 1 70 ? 7.918 -3.035 -9.089 1.00 94.62 70 PHE A CA 1
ATOM 606 C C . PHE A 1 70 ? 6.696 -2.998 -8.177 1.00 94.62 70 PHE A C 1
ATOM 608 O O . PHE A 1 70 ? 6.505 -2.038 -7.440 1.00 94.62 70 PHE A O 1
ATOM 615 N N . ARG A 1 71 ? 5.921 -4.092 -8.145 1.00 93.69 71 ARG A N 1
ATOM 616 C CA . ARG A 1 71 ? 4.707 -4.182 -7.326 1.00 93.69 71 ARG A CA 1
ATOM 617 C C . ARG A 1 71 ? 4.969 -3.855 -5.859 1.00 93.69 71 ARG A C 1
ATOM 619 O O . ARG A 1 71 ? 4.309 -2.999 -5.287 1.00 93.69 71 ARG A O 1
ATOM 626 N N . GLN A 1 72 ? 5.963 -4.510 -5.265 1.00 93.94 72 GLN A N 1
ATOM 627 C CA . GLN A 1 72 ? 6.294 -4.324 -3.853 1.00 93.94 72 GLN A CA 1
ATOM 628 C C . GLN A 1 72 ? 6.878 -2.933 -3.565 1.00 93.94 72 GLN A C 1
ATOM 630 O O . GLN A 1 72 ? 6.615 -2.381 -2.499 1.00 93.94 72 GLN A O 1
ATOM 635 N N . ALA A 1 73 ? 7.656 -2.360 -4.489 1.00 95.38 73 ALA A N 1
ATOM 636 C CA . ALA A 1 73 ? 8.177 -1.001 -4.351 1.00 95.38 73 ALA A CA 1
ATOM 637 C C . ALA A 1 73 ? 7.056 0.047 -4.445 1.00 95.38 73 ALA A C 1
ATOM 639 O O . ALA A 1 73 ? 6.975 0.938 -3.604 1.00 95.38 73 ALA A O 1
ATOM 640 N N . ALA A 1 74 ? 6.150 -0.103 -5.413 1.00 95.19 74 ALA A N 1
ATOM 641 C CA . ALA A 1 74 ? 5.003 0.775 -5.596 1.00 95.19 74 ALA A CA 1
ATOM 642 C C . ALA A 1 74 ? 4.022 0.691 -4.413 1.00 95.19 74 ALA A C 1
ATOM 644 O O . ALA A 1 74 ? 3.557 1.725 -3.943 1.00 95.19 74 ALA A O 1
ATOM 645 N N . GLU A 1 75 ? 3.767 -0.503 -3.862 1.00 94.31 75 GLU A N 1
ATOM 646 C CA . GLU A 1 75 ? 2.975 -0.666 -2.632 1.00 94.31 75 GLU A CA 1
ATOM 647 C C . GLU A 1 75 ? 3.575 0.133 -1.461 1.00 94.31 75 GLU A C 1
ATOM 649 O O . GLU A 1 75 ? 2.863 0.878 -0.789 1.00 94.31 75 GLU A O 1
ATOM 654 N N . ILE A 1 76 ? 4.894 0.033 -1.251 1.00 94.75 76 ILE A N 1
ATOM 655 C CA . ILE A 1 76 ? 5.606 0.784 -0.205 1.00 94.75 76 ILE A CA 1
ATOM 656 C C . ILE A 1 76 ? 5.516 2.293 -0.455 1.00 94.75 76 ILE A C 1
ATOM 658 O O . ILE A 1 76 ? 5.230 3.045 0.475 1.00 94.75 76 ILE A O 1
ATOM 662 N N . ALA A 1 77 ? 5.746 2.737 -1.692 1.00 95.06 77 ALA A N 1
ATOM 663 C CA . ALA A 1 77 ? 5.701 4.149 -2.048 1.00 95.06 77 ALA A CA 1
ATOM 664 C C . ALA A 1 77 ? 4.311 4.751 -1.804 1.00 95.06 77 ALA A C 1
ATOM 666 O O . ALA A 1 77 ? 4.197 5.789 -1.153 1.00 95.06 77 ALA A O 1
ATOM 667 N N . VAL A 1 78 ? 3.248 4.077 -2.256 1.00 95.00 78 VAL A N 1
ATOM 668 C CA . VAL A 1 78 ? 1.862 4.535 -2.075 1.00 95.00 78 VAL A CA 1
ATOM 669 C C . VAL A 1 78 ? 1.497 4.618 -0.593 1.00 95.00 78 VAL A C 1
ATOM 671 O O . VAL A 1 78 ? 0.925 5.619 -0.167 1.00 95.00 78 VAL A O 1
ATOM 674 N N . GLU A 1 79 ? 1.865 3.621 0.216 1.00 92.94 79 GLU A N 1
ATOM 675 C CA . GLU A 1 79 ? 1.643 3.658 1.669 1.00 92.94 79 GLU A CA 1
ATOM 676 C C . GLU A 1 79 ? 2.342 4.850 2.338 1.00 92.94 79 GLU A C 1
ATOM 678 O O . GLU A 1 79 ? 1.759 5.501 3.208 1.00 92.94 79 GLU A O 1
ATOM 683 N N . ILE A 1 80 ? 3.576 5.157 1.927 1.00 93.06 80 ILE A N 1
ATOM 684 C CA . ILE A 1 80 ? 4.326 6.297 2.461 1.00 93.06 80 ILE A CA 1
ATOM 685 C C . ILE A 1 80 ? 3.669 7.615 2.045 1.00 93.06 80 ILE A C 1
ATOM 687 O O . ILE A 1 80 ? 3.449 8.468 2.900 1.00 93.06 80 ILE A O 1
ATOM 691 N N . TYR A 1 81 ? 3.296 7.780 0.775 1.00 93.88 81 TYR A N 1
ATOM 692 C CA . TYR A 1 81 ? 2.639 9.003 0.307 1.00 93.88 81 TYR A CA 1
ATOM 693 C C . TYR A 1 81 ? 1.274 9.239 0.956 1.00 93.88 81 TYR A C 1
ATOM 695 O O . TYR A 1 81 ? 0.946 10.378 1.286 1.00 93.88 81 TYR A O 1
ATOM 703 N N . ILE A 1 82 ? 0.495 8.178 1.191 1.00 92.12 82 ILE A N 1
ATOM 704 C CA . ILE A 1 82 ? -0.745 8.256 1.973 1.00 92.12 82 ILE A CA 1
ATOM 705 C C . ILE A 1 82 ? -0.448 8.792 3.378 1.00 92.12 82 ILE A C 1
ATOM 707 O O . ILE A 1 82 ? -1.133 9.692 3.858 1.00 92.12 82 ILE A O 1
ATOM 711 N N . ARG A 1 83 ? 0.598 8.271 4.027 1.00 89.81 83 ARG A N 1
ATOM 712 C CA . ARG A 1 83 ? 0.973 8.695 5.376 1.00 89.81 83 ARG A CA 1
ATOM 713 C C . ARG A 1 83 ? 1.452 10.144 5.427 1.00 89.81 83 ARG A C 1
ATOM 715 O O . ARG A 1 83 ? 1.059 10.849 6.350 1.00 89.81 83 ARG A O 1
ATOM 722 N N . LEU A 1 84 ? 2.256 10.572 4.453 1.00 90.06 84 LEU A N 1
ATOM 723 C CA . LEU A 1 84 ? 2.718 11.959 4.320 1.00 90.06 84 LEU A CA 1
ATOM 724 C C . LEU A 1 84 ? 1.556 12.928 4.076 1.00 90.06 84 LEU A C 1
ATOM 726 O O . LEU A 1 84 ? 1.599 14.062 4.534 1.00 90.06 84 LEU A O 1
ATOM 730 N N . TYR A 1 85 ? 0.506 12.484 3.379 1.00 90.25 85 TYR A N 1
ATOM 731 C CA . TYR A 1 85 ? -0.708 13.279 3.214 1.00 90.25 85 TYR A CA 1
ATOM 732 C C . TYR A 1 85 ? -1.490 13.430 4.527 1.00 90.25 85 TYR A C 1
ATOM 734 O O . TYR A 1 85 ? -1.948 14.524 4.842 1.00 90.25 85 TYR A O 1
ATOM 742 N N . ASP A 1 86 ? -1.645 12.345 5.293 1.00 87.31 86 ASP A N 1
ATOM 743 C CA . ASP A 1 86 ? -2.387 12.373 6.562 1.00 87.31 86 ASP A CA 1
ATOM 744 C C . ASP A 1 86 ? -1.639 13.134 7.665 1.00 87.31 86 ASP A C 1
ATOM 746 O O . ASP A 1 86 ? -2.257 13.800 8.492 1.00 87.31 86 ASP A O 1
ATOM 750 N N . HIS A 1 87 ? -0.312 13.012 7.684 1.00 84.12 87 HIS A N 1
ATOM 751 C CA . HIS A 1 87 ? 0.577 13.644 8.652 1.00 84.12 87 HIS A CA 1
ATOM 752 C C . HIS A 1 87 ? 1.664 14.393 7.874 1.00 84.12 87 HIS A C 1
ATOM 754 O O . HIS A 1 87 ? 2.736 13.826 7.636 1.00 84.12 87 HIS A O 1
ATOM 760 N N . PRO A 1 88 ? 1.391 15.640 7.444 1.00 82.31 88 PRO A N 1
ATOM 761 C CA . PRO A 1 88 ? 2.394 16.456 6.781 1.00 82.31 88 PRO A CA 1
ATOM 762 C C . PRO A 1 88 ? 3.599 16.609 7.713 1.00 82.31 88 PRO A C 1
ATOM 764 O O . PRO A 1 88 ? 3.384 16.878 8.902 1.00 82.31 88 PRO A O 1
ATOM 767 N N . PRO A 1 89 ? 4.840 16.458 7.216 1.00 69.38 89 PRO A N 1
ATOM 768 C CA . PRO A 1 89 ? 6.025 16.697 8.027 1.00 69.38 89 PRO A CA 1
ATOM 769 C C . PRO A 1 89 ? 5.972 18.144 8.525 1.00 69.38 89 PRO A C 1
ATOM 771 O O . PRO A 1 89 ? 6.120 19.093 7.755 1.00 69.38 89 PRO A O 1
ATOM 774 N N . SER A 1 90 ? 5.675 18.319 9.810 1.00 58.09 90 SER A N 1
ATOM 775 C CA . SER A 1 90 ? 5.689 19.632 10.444 1.00 58.09 90 SER A CA 1
ATOM 776 C C . SER A 1 90 ? 7.142 19.975 10.762 1.00 58.09 90 SER A C 1
ATOM 778 O O . SER A 1 90 ? 7.902 19.103 11.178 1.00 58.09 90 SER A O 1
ATOM 780 N N . GLU A 1 91 ? 7.551 21.238 10.599 1.00 53.00 91 GLU A N 1
ATOM 781 C CA . GLU A 1 91 ? 8.937 21.670 10.872 1.00 53.00 91 GLU A CA 1
ATOM 782 C C . GLU A 1 91 ? 9.412 21.351 12.310 1.00 53.00 91 GLU A C 1
ATOM 784 O O . GLU A 1 91 ? 10.613 21.370 12.576 1.00 53.00 91 GLU A O 1
ATOM 789 N N . GLU A 1 92 ? 8.484 21.037 13.222 1.00 46.75 92 GLU A N 1
ATOM 790 C CA . GLU A 1 92 ? 8.728 20.662 14.619 1.00 46.75 92 GLU A CA 1
ATOM 791 C C . GLU A 1 92 ? 9.179 19.198 14.806 1.00 46.75 92 GLU A C 1
ATOM 793 O O . GLU A 1 92 ? 9.844 18.892 15.794 1.00 46.75 92 GLU A O 1
ATOM 798 N N . ASP A 1 93 ? 8.909 18.290 13.860 1.00 48.91 93 ASP A N 1
ATOM 799 C CA . ASP A 1 93 ? 9.286 16.870 13.998 1.00 48.91 93 ASP A CA 1
ATOM 800 C C . ASP A 1 93 ? 10.792 16.624 13.801 1.00 48.91 93 ASP A C 1
ATOM 802 O O . ASP A 1 93 ? 11.333 15.622 14.273 1.00 48.91 93 ASP A O 1
ATOM 806 N N . ASN A 1 94 ? 11.499 17.575 13.181 1.00 44.97 94 ASN A N 1
ATOM 807 C CA . ASN A 1 94 ? 12.962 17.572 13.102 1.00 44.97 94 ASN A CA 1
ATOM 808 C C . ASN A 1 94 ? 13.646 18.038 14.404 1.00 44.97 94 ASN A C 1
ATOM 810 O O . ASN A 1 94 ? 14.860 17.871 14.534 1.00 44.97 94 ASN A O 1
ATOM 814 N N . ASP A 1 95 ? 12.897 18.579 15.376 1.00 41.69 95 ASP A N 1
ATOM 815 C CA . ASP A 1 95 ? 13.430 19.032 16.672 1.00 41.69 95 ASP A CA 1
ATOM 816 C C . ASP A 1 95 ? 13.376 17.944 17.770 1.00 41.69 95 ASP A C 1
ATOM 818 O O . ASP A 1 95 ? 13.901 18.149 18.868 1.00 41.69 95 ASP A O 1
ATOM 822 N N . ASN A 1 96 ? 12.855 16.743 17.481 1.00 41.06 96 ASN A N 1
ATOM 823 C CA . ASN A 1 96 ? 12.878 15.595 18.403 1.00 41.06 96 ASN A CA 1
ATOM 824 C C . ASN A 1 96 ? 14.226 14.843 18.398 1.00 41.06 96 ASN A C 1
ATOM 826 O O . ASN A 1 96 ? 14.288 13.622 18.280 1.00 41.06 96 ASN A O 1
ATOM 830 N N . ASN A 1 97 ? 15.314 15.594 18.569 1.00 39.88 97 ASN A N 1
ATOM 831 C CA . ASN A 1 97 ? 16.612 15.093 19.016 1.00 39.88 97 ASN A CA 1
ATOM 832 C C . ASN A 1 97 ? 16.922 15.726 20.379 1.00 39.88 97 ASN A C 1
ATOM 834 O O . ASN A 1 97 ? 17.614 16.739 20.421 1.00 39.88 97 ASN A O 1
ATOM 838 N N . ASP A 1 98 ? 16.367 15.164 21.460 1.00 46.47 98 ASP A N 1
ATOM 839 C CA . ASP A 1 98 ? 16.902 15.016 22.836 1.00 46.47 98 ASP A CA 1
ATOM 840 C C . ASP A 1 98 ? 17.823 16.093 23.476 1.00 46.47 98 ASP A C 1
ATOM 842 O O . ASP A 1 98 ? 18.441 15.847 24.508 1.00 46.47 98 ASP A O 1
ATOM 846 N N . ASN A 1 99 ? 17.902 17.320 22.960 1.00 42.53 99 ASN A N 1
ATOM 847 C CA . ASN A 1 99 ? 18.879 18.332 23.386 1.00 42.53 99 ASN A CA 1
ATOM 848 C C . ASN A 1 99 ? 18.270 19.704 23.713 1.00 42.53 99 ASN A C 1
ATOM 850 O O . ASN A 1 99 ? 19.015 20.669 23.885 1.00 42.53 99 ASN A O 1
ATOM 854 N N . LEU A 1 100 ? 16.942 19.828 23.834 1.00 41.28 100 LEU A N 1
ATOM 855 C CA . LEU A 1 100 ? 16.311 21.112 24.187 1.00 41.28 100 LEU A CA 1
ATOM 856 C C . LEU A 1 100 ? 15.647 21.147 25.571 1.00 41.28 100 LEU A C 1
ATOM 858 O O . LEU A 1 100 ? 15.307 22.225 26.054 1.00 41.28 100 LEU A O 1
ATOM 862 N N . ALA A 1 101 ? 15.539 20.015 26.267 1.00 44.53 101 ALA A N 1
ATOM 863 C CA . ALA A 1 101 ? 14.883 19.965 27.576 1.00 44.53 101 ALA A CA 1
ATOM 864 C C . ALA A 1 101 ? 15.726 20.524 28.744 1.00 44.53 101 ALA A C 1
ATOM 866 O O . ALA A 1 101 ? 15.217 20.596 29.858 1.00 44.53 101 ALA A O 1
ATOM 867 N N . ASN A 1 102 ? 16.982 20.946 28.520 1.00 52.00 102 ASN A N 1
ATOM 868 C CA . ASN A 1 102 ? 17.897 21.303 29.616 1.00 52.00 102 ASN A CA 1
ATOM 869 C C . ASN A 1 102 ? 18.480 22.727 29.609 1.00 52.00 102 ASN A C 1
ATOM 871 O O . ASN A 1 102 ? 19.393 22.989 30.385 1.00 52.00 102 ASN A O 1
ATOM 875 N N . MET A 1 103 ? 17.970 23.674 28.806 1.00 41.50 103 MET A N 1
ATOM 876 C CA . MET A 1 103 ? 18.558 25.026 28.752 1.00 41.50 103 MET A CA 1
ATOM 877 C C . MET A 1 103 ? 17.595 26.164 29.109 1.00 41.50 103 MET A C 1
ATOM 879 O O . MET A 1 103 ? 16.466 26.249 28.631 1.00 41.50 103 MET A O 1
ATOM 883 N N . SER A 1 104 ? 18.088 27.079 29.951 1.00 61.09 104 SER A N 1
ATOM 884 C CA . SER A 1 104 ? 17.350 28.232 30.481 1.00 61.09 104 SER A CA 1
ATOM 885 C C . SER A 1 104 ? 16.916 29.240 29.398 1.00 61.09 104 SER A C 1
ATOM 887 O O . SER A 1 104 ? 17.557 29.405 28.355 1.00 61.09 104 SER A O 1
ATOM 889 N N . ALA A 1 105 ? 15.837 29.984 29.678 1.00 56.72 105 ALA A N 1
ATOM 890 C CA . ALA A 1 105 ? 15.158 30.906 28.754 1.00 56.72 105 ALA A CA 1
ATOM 891 C C . ALA A 1 105 ? 16.043 32.021 28.139 1.00 56.72 105 ALA A C 1
ATOM 893 O O . ALA A 1 105 ? 15.690 32.595 27.106 1.00 56.72 105 ALA A O 1
ATOM 894 N N . SER A 1 106 ? 17.205 32.319 28.733 1.00 58.44 106 SER A N 1
ATOM 895 C CA . SER A 1 106 ? 18.169 33.310 28.223 1.00 58.44 106 SER A CA 1
ATOM 896 C C . SER A 1 106 ? 19.053 32.754 27.094 1.00 58.44 106 SER A C 1
ATOM 898 O O . SER A 1 106 ? 19.422 33.476 26.161 1.00 58.44 106 SER A O 1
ATOM 900 N N . GLU A 1 107 ? 19.336 31.449 27.109 1.00 58.22 107 GLU A N 1
ATOM 901 C CA . GLU A 1 107 ? 20.162 30.790 26.094 1.00 58.22 107 GLU A CA 1
ATOM 902 C C . GLU A 1 107 ? 19.355 30.373 24.863 1.00 58.22 107 GLU A C 1
ATOM 904 O O . GLU A 1 107 ? 19.822 30.551 23.737 1.00 58.22 107 GLU A O 1
ATOM 909 N N . ALA A 1 108 ? 18.090 29.982 25.044 1.00 56.53 108 ALA A N 1
ATOM 910 C CA . ALA A 1 108 ? 17.176 29.654 23.949 1.00 56.53 108 ALA A CA 1
ATOM 911 C C . ALA A 1 108 ? 16.989 30.813 22.945 1.00 56.53 108 ALA A C 1
ATOM 913 O O . ALA A 1 108 ? 16.874 30.588 21.741 1.00 56.53 108 ALA A O 1
ATOM 914 N N . LYS A 1 109 ? 17.008 32.077 23.398 1.00 60.84 109 LYS A N 1
ATOM 915 C CA . LYS A 1 109 ? 16.847 33.247 22.511 1.00 60.84 109 LYS A CA 1
ATOM 916 C C . LYS A 1 109 ? 18.121 33.567 21.718 1.00 60.84 109 LYS A C 1
ATOM 918 O O . LYS A 1 109 ? 18.041 33.943 20.547 1.00 60.84 109 LYS A O 1
ATOM 923 N N . LYS A 1 110 ? 19.301 33.367 22.318 1.00 66.44 110 LYS A N 1
ATOM 924 C CA . LYS A 1 110 ? 20.593 33.486 21.616 1.00 66.44 110 LYS A CA 1
ATOM 925 C C . LYS A 1 110 ? 20.781 32.348 20.615 1.00 66.44 110 LYS A C 1
ATOM 927 O O . LYS A 1 110 ? 21.223 32.599 19.495 1.00 66.44 110 LYS A O 1
ATOM 932 N N . LEU A 1 111 ? 20.381 31.133 20.985 1.00 59.38 111 LEU A N 1
ATOM 933 C CA . LEU A 1 111 ? 20.470 29.949 20.141 1.00 59.38 111 LEU A CA 1
ATOM 934 C C . LEU A 1 111 ? 19.480 30.027 18.968 1.00 59.38 111 LEU A C 1
ATOM 936 O O . LEU A 1 111 ? 19.896 29.798 17.841 1.00 59.38 111 LEU A O 1
ATOM 940 N N . LYS A 1 112 ? 18.247 30.522 19.171 1.00 61.84 112 LYS A N 1
ATOM 941 C CA . LYS A 1 112 ? 17.289 30.816 18.081 1.00 61.84 112 LYS A CA 1
ATOM 942 C C . LYS A 1 112 ? 17.796 31.871 17.093 1.00 61.84 112 LYS A C 1
ATOM 944 O O . LYS A 1 112 ? 17.640 31.695 15.888 1.00 61.84 112 LYS A O 1
ATOM 949 N N . ASN A 1 113 ? 18.441 32.944 17.560 1.00 70.38 113 ASN A N 1
ATOM 950 C CA . ASN A 1 113 ? 19.038 33.940 16.657 1.00 70.38 113 ASN A CA 1
ATOM 951 C C . ASN A 1 113 ? 20.271 33.397 15.917 1.00 70.38 113 ASN A C 1
ATOM 953 O O . ASN A 1 113 ? 20.482 33.734 14.751 1.00 70.38 113 ASN A O 1
ATOM 957 N N . LYS A 1 114 ? 21.065 32.535 16.564 1.00 73.62 114 LYS A N 1
ATOM 958 C CA . LYS A 1 114 ? 22.199 31.846 15.934 1.00 73.62 114 LYS A CA 1
ATOM 959 C C . LYS A 1 114 ? 21.721 30.836 14.885 1.00 73.62 114 LYS A C 1
ATOM 961 O O . LYS A 1 114 ? 22.227 30.872 13.769 1.00 73.62 114 LYS A O 1
ATOM 966 N N . LEU A 1 115 ? 20.689 30.046 15.193 1.00 71.19 115 LEU A N 1
ATOM 967 C CA . LEU A 1 115 ? 20.048 29.113 14.264 1.00 71.19 115 LEU A CA 1
ATOM 968 C C . LEU A 1 115 ? 19.377 29.829 13.095 1.00 71.19 115 LEU A C 1
ATOM 970 O O . LEU A 1 115 ? 19.562 29.405 11.968 1.00 71.19 115 LEU A O 1
ATOM 974 N N . ARG A 1 116 ? 18.668 30.947 13.304 1.00 73.25 116 ARG A N 1
ATOM 975 C CA . ARG A 1 116 ? 18.100 31.737 12.192 1.00 73.25 116 ARG A CA 1
ATOM 976 C C . ARG A 1 116 ? 19.180 32.283 11.260 1.00 73.25 116 ARG A C 1
ATOM 978 O O . ARG A 1 116 ? 19.011 32.272 10.046 1.00 73.25 116 ARG A O 1
ATOM 985 N N . LYS A 1 117 ? 20.307 32.738 11.817 1.00 76.12 117 LYS A N 1
ATOM 986 C CA . LYS A 1 117 ? 21.446 33.225 11.027 1.00 76.12 117 LYS A CA 1
ATOM 987 C C . LYS A 1 117 ? 22.179 32.090 10.306 1.00 76.12 117 LYS A C 1
ATOM 989 O O . LYS A 1 117 ? 22.718 32.326 9.231 1.00 76.12 117 LYS A O 1
ATOM 994 N N . GLN A 1 118 ? 22.200 30.891 10.882 1.00 74.44 118 GLN A N 1
ATOM 995 C CA . GLN A 1 118 ? 22.757 29.696 10.255 1.00 74.44 118 GLN A CA 1
ATOM 996 C C . GLN A 1 118 ? 21.833 29.160 9.153 1.00 74.44 118 GLN A C 1
ATOM 998 O O . GLN A 1 118 ? 22.301 29.009 8.034 1.00 74.44 118 GLN A O 1
ATOM 1003 N N . LYS A 1 119 ? 20.524 29.039 9.408 1.00 75.75 119 LYS A N 1
ATOM 1004 C CA . LYS A 1 119 ? 19.505 28.677 8.409 1.00 75.75 119 LYS A CA 1
ATOM 1005 C C . LYS A 1 119 ? 19.508 29.637 7.218 1.00 75.75 119 LYS A C 1
ATOM 1007 O O . LYS A 1 119 ? 19.590 29.177 6.093 1.00 75.75 119 LYS A O 1
ATOM 1012 N N . MET A 1 120 ? 19.557 30.958 7.433 1.00 70.38 120 MET A N 1
ATOM 1013 C CA . MET A 1 120 ? 19.684 31.914 6.316 1.00 70.38 120 MET A CA 1
ATOM 1014 C C . MET A 1 120 ? 20.992 31.763 5.525 1.00 70.38 120 MET 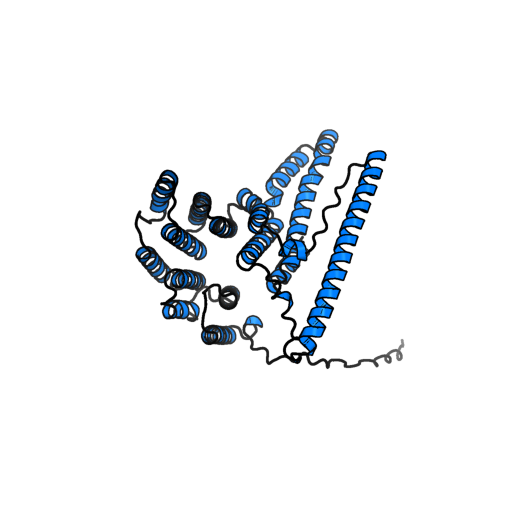A C 1
ATOM 1016 O O . MET A 1 120 ? 21.014 32.050 4.333 1.00 70.38 120 MET A O 1
ATOM 1020 N N . ARG A 1 121 ? 22.095 31.346 6.162 1.00 76.50 121 ARG A N 1
ATOM 1021 C CA . ARG A 1 121 ? 23.367 31.095 5.461 1.00 76.50 121 ARG A CA 1
ATOM 1022 C C . ARG A 1 121 ? 23.321 29.793 4.672 1.00 76.50 121 ARG A C 1
ATOM 1024 O O . ARG A 1 121 ? 23.740 29.796 3.524 1.00 76.50 121 ARG A O 1
ATOM 1031 N N . GLU A 1 122 ? 22.776 28.733 5.258 1.00 79.88 122 GLU A N 1
ATOM 1032 C CA . GLU A 1 122 ? 22.576 27.439 4.602 1.00 79.88 122 GLU A CA 1
ATOM 1033 C C . GLU A 1 122 ? 21.579 27.554 3.445 1.00 79.88 122 GLU A C 1
ATOM 1035 O O . GLU A 1 122 ? 21.813 26.992 2.385 1.00 79.88 122 GLU A O 1
ATOM 1040 N N . GLU A 1 123 ? 20.515 28.343 3.588 1.00 77.31 123 GLU A N 1
ATOM 1041 C CA . GLU A 1 123 ? 19.547 28.608 2.523 1.00 77.31 123 GLU A CA 1
ATOM 1042 C C . GLU A 1 123 ? 20.166 29.455 1.404 1.00 77.31 123 GLU A C 1
ATOM 1044 O O . GLU A 1 123 ? 19.998 29.136 0.231 1.00 77.31 123 GLU A O 1
ATOM 1049 N N . GLN A 1 124 ? 20.986 30.462 1.732 1.00 75.69 124 GLN A N 1
ATOM 1050 C CA . GLN A 1 124 ? 21.764 31.202 0.730 1.00 75.69 124 GLN A CA 1
ATOM 1051 C C . GLN A 1 124 ? 22.823 30.335 0.037 1.00 75.69 124 GLN A C 1
ATOM 1053 O O . GLN A 1 124 ? 23.071 30.521 -1.154 1.00 75.69 124 GLN A O 1
ATOM 1058 N N . GLU A 1 125 ? 23.460 29.400 0.743 1.00 79.88 125 GLU A N 1
ATOM 1059 C CA . GLU A 1 125 ? 24.400 28.445 0.151 1.00 79.88 125 GLU A CA 1
ATOM 1060 C C . GLU A 1 125 ? 23.687 27.410 -0.717 1.00 79.88 125 GLU A C 1
ATOM 1062 O O . GLU A 1 125 ? 24.139 27.179 -1.836 1.00 79.88 125 GLU A O 1
ATOM 1067 N N . LYS A 1 126 ? 22.542 26.868 -0.282 1.00 82.44 126 LYS A N 1
ATOM 1068 C CA . LYS A 1 126 ? 21.682 25.993 -1.093 1.00 82.44 126 LYS A CA 1
ATOM 1069 C C . LYS A 1 126 ? 21.188 26.732 -2.341 1.00 82.44 126 LYS A C 1
ATOM 1071 O O . LYS A 1 126 ? 21.297 26.189 -3.436 1.00 82.44 126 LYS A O 1
ATOM 1076 N N . GLN A 1 127 ? 20.757 27.991 -2.229 1.00 78.06 127 GLN A N 1
ATOM 1077 C CA . GLN A 1 127 ? 20.343 28.806 -3.379 1.00 78.06 127 GLN A CA 1
ATOM 1078 C C . GLN A 1 127 ? 21.505 29.029 -4.359 1.00 78.06 127 GLN A C 1
ATOM 1080 O O . GLN A 1 127 ? 21.332 28.882 -5.568 1.00 78.06 127 GLN A O 1
ATOM 1085 N N . LYS A 1 128 ? 22.710 29.319 -3.846 1.00 81.88 128 LYS A N 1
ATOM 1086 C CA . LYS A 1 128 ? 23.927 29.462 -4.661 1.00 81.88 128 LYS A CA 1
ATOM 1087 C C . LYS A 1 128 ? 24.364 28.145 -5.297 1.00 81.88 128 LYS A C 1
ATOM 1089 O O . LYS A 1 128 ? 24.841 28.167 -6.426 1.00 81.88 128 LYS A O 1
ATOM 1094 N N . GLN A 1 129 ? 24.203 27.012 -4.614 1.00 79.56 129 GLN A N 1
ATOM 1095 C CA . GLN A 1 129 ? 24.483 25.686 -5.169 1.00 79.56 129 GLN A CA 1
ATOM 1096 C C . GLN A 1 129 ? 23.484 25.325 -6.270 1.00 79.56 129 GLN A C 1
ATOM 1098 O O . GLN A 1 129 ? 23.917 24.906 -7.338 1.00 79.56 129 GLN A O 1
ATOM 1103 N N . ILE A 1 130 ? 22.187 25.583 -6.072 1.00 79.94 130 ILE A N 1
ATOM 1104 C CA . ILE A 1 130 ? 21.146 25.387 -7.093 1.00 79.94 130 ILE A CA 1
ATOM 1105 C C . ILE A 1 130 ? 21.404 26.290 -8.306 1.00 79.94 130 ILE A C 1
ATOM 1107 O O . ILE A 1 130 ? 21.282 25.846 -9.447 1.00 79.94 130 ILE A O 1
ATOM 1111 N N . GLU A 1 131 ? 21.790 27.551 -8.097 1.00 77.31 131 GLU A N 1
ATOM 1112 C CA . GLU A 1 131 ? 22.111 28.470 -9.193 1.00 77.31 131 GLU A CA 1
ATOM 1113 C C . GLU A 1 131 ? 23.410 28.070 -9.916 1.00 77.31 131 GLU A C 1
ATOM 1115 O O . GLU A 1 131 ? 23.475 28.109 -11.145 1.00 77.31 131 GLU A O 1
ATOM 1120 N N . ALA A 1 132 ? 24.429 27.611 -9.183 1.00 78.88 132 ALA A N 1
ATOM 1121 C CA . ALA A 1 132 ? 25.669 27.097 -9.760 1.00 78.88 132 ALA A CA 1
ATOM 1122 C C . ALA A 1 132 ? 25.447 25.790 -10.538 1.00 78.88 132 ALA A C 1
ATOM 1124 O O . ALA A 1 132 ? 26.023 25.617 -11.611 1.00 78.88 132 ALA A O 1
ATOM 1125 N N . GLU A 1 133 ? 24.592 24.890 -10.049 1.00 77.19 133 GLU A N 1
ATOM 1126 C CA . GLU A 1 133 ? 24.164 23.699 -10.782 1.00 77.19 133 GLU A CA 1
ATOM 1127 C C . GLU A 1 133 ? 23.355 24.057 -12.022 1.00 77.19 133 GLU A C 1
ATOM 1129 O O . GLU A 1 133 ? 23.606 23.486 -13.078 1.00 77.19 133 GLU A O 1
ATOM 1134 N N . ARG A 1 134 ? 22.434 25.026 -11.944 1.00 76.12 134 ARG A N 1
ATOM 1135 C CA . ARG A 1 134 ? 21.687 25.506 -13.116 1.00 76.12 134 ARG A CA 1
ATOM 1136 C C . ARG A 1 134 ? 22.623 26.069 -14.182 1.00 76.12 134 ARG A C 1
ATOM 1138 O O . ARG A 1 134 ? 22.506 25.675 -15.336 1.00 76.12 134 ARG A O 1
ATOM 1145 N N . ARG A 1 135 ? 23.614 26.883 -13.799 1.00 76.88 135 ARG A N 1
ATOM 1146 C CA . ARG A 1 135 ? 24.638 27.416 -14.720 1.00 76.88 135 ARG A CA 1
ATOM 1147 C C . ARG A 1 135 ? 25.552 26.323 -15.288 1.00 76.88 135 ARG A C 1
ATOM 1149 O O . ARG A 1 135 ? 25.919 26.372 -16.462 1.00 76.88 135 ARG A O 1
ATOM 1156 N N . LYS A 1 136 ? 25.906 25.303 -14.496 1.00 76.88 136 LYS A N 1
ATOM 1157 C CA . LYS A 1 136 ? 26.637 24.115 -14.982 1.00 76.88 136 LYS A CA 1
ATOM 1158 C C . LYS A 1 136 ? 25.797 23.278 -15.954 1.00 76.88 136 LYS A C 1
ATOM 1160 O O . LYS A 1 136 ? 26.322 22.855 -16.977 1.00 76.88 136 LYS A O 1
ATOM 1165 N N . LYS A 1 137 ? 24.504 23.077 -15.675 1.00 72.19 137 LYS A N 1
ATOM 1166 C CA . LYS A 1 137 ? 23.562 22.378 -16.566 1.00 72.19 137 LYS A CA 1
ATOM 1167 C C . LYS A 1 137 ? 23.355 23.164 -17.868 1.00 72.19 137 LYS A C 1
ATOM 1169 O O . LYS A 1 137 ? 23.350 22.565 -18.933 1.00 72.19 137 LYS A O 1
ATOM 1174 N N . GLU A 1 138 ? 23.251 24.490 -17.809 1.00 71.19 138 GLU A N 1
ATOM 1175 C CA . GLU A 1 138 ? 23.080 25.356 -18.986 1.00 71.19 138 GLU A CA 1
ATOM 1176 C C . GLU A 1 138 ? 24.338 25.407 -19.870 1.00 71.19 138 GLU A C 1
ATOM 1178 O O . GLU A 1 138 ? 24.241 25.268 -21.088 1.00 71.19 138 GLU A O 1
ATOM 1183 N N . SER A 1 139 ? 25.527 25.487 -19.264 1.00 72.19 139 SER A N 1
ATOM 1184 C CA . SER A 1 139 ? 26.798 25.393 -20.002 1.00 72.19 139 SER A CA 1
ATOM 1185 C C . SER A 1 139 ? 27.066 23.995 -20.578 1.00 72.19 139 SER A C 1
ATOM 1187 O O . SER A 1 139 ? 27.628 23.890 -21.666 1.00 72.19 139 SER A O 1
ATOM 1189 N N . GLN A 1 140 ? 26.630 22.918 -19.910 1.00 66.06 140 GLN A N 1
ATOM 1190 C CA . GLN A 1 140 ? 26.663 21.562 -20.480 1.00 66.06 140 GLN A CA 1
ATOM 1191 C C . GLN A 1 140 ? 25.686 21.397 -21.648 1.00 66.06 140 GLN A C 1
ATOM 1193 O O . GLN A 1 140 ? 26.072 20.840 -22.666 1.00 66.06 140 GLN A O 1
ATOM 1198 N N . ARG A 1 141 ? 24.468 21.946 -21.556 1.00 64.06 141 ARG A N 1
ATOM 1199 C CA . ARG A 1 141 ? 23.490 21.952 -22.662 1.00 64.06 141 ARG A CA 1
ATOM 1200 C C . ARG A 1 141 ? 23.989 22.714 -23.892 1.00 64.06 141 ARG A C 1
ATOM 1202 O O . ARG A 1 141 ? 23.690 22.322 -25.014 1.00 64.06 141 ARG A O 1
ATOM 1209 N N . GLN A 1 142 ? 24.743 23.801 -23.704 1.00 64.25 142 GLN A N 1
ATOM 1210 C CA . GLN A 1 142 ? 25.371 24.519 -24.821 1.00 64.25 142 GLN A CA 1
ATOM 1211 C C . GLN A 1 142 ? 26.484 23.705 -25.491 1.00 64.25 142 GLN A C 1
ATOM 1213 O O . GLN A 1 142 ? 26.546 23.703 -26.713 1.00 64.25 142 GLN A O 1
ATOM 1218 N N . ARG A 1 143 ? 27.302 22.970 -24.724 1.00 61.66 143 ARG A N 1
ATOM 1219 C CA . ARG A 1 143 ? 28.359 22.104 -25.282 1.00 61.66 143 ARG A CA 1
ATOM 1220 C C . ARG A 1 143 ? 27.804 20.857 -25.976 1.00 61.66 143 ARG A C 1
ATOM 1222 O O . ARG A 1 143 ? 28.226 20.543 -27.079 1.00 61.66 143 ARG A O 1
ATOM 1229 N N . ASN A 1 144 ? 26.803 20.200 -25.392 1.00 55.41 144 ASN A N 1
ATOM 1230 C CA . ASN A 1 144 ? 26.212 18.986 -25.970 1.00 55.41 144 ASN A CA 1
ATOM 1231 C C . ASN A 1 144 ? 25.442 19.260 -27.278 1.00 55.41 144 ASN A C 1
ATOM 1233 O O . ASN A 1 144 ? 25.350 18.385 -28.133 1.00 55.41 144 ASN A O 1
ATOM 1237 N N . LYS A 1 145 ? 24.933 20.488 -27.479 1.00 56.03 145 LYS A N 1
ATOM 1238 C CA . LYS A 1 145 ? 24.326 20.914 -28.753 1.00 56.03 145 LYS A CA 1
ATOM 1239 C C . LYS A 1 145 ? 25.332 21.099 -29.894 1.00 56.03 145 LYS A C 1
ATOM 1241 O O . LYS A 1 145 ? 24.914 21.038 -31.046 1.00 56.03 145 LYS A O 1
ATOM 1246 N N . GLU A 1 146 ? 26.608 21.346 -29.595 1.00 54.62 146 GLU A N 1
ATOM 1247 C CA . GLU A 1 146 ? 27.663 21.499 -30.608 1.00 54.62 146 GLU A CA 1
ATOM 1248 C C . GLU A 1 146 ? 28.272 20.149 -31.036 1.00 54.62 146 GLU A C 1
ATOM 1250 O O . GLU A 1 146 ? 28.686 20.031 -32.186 1.00 54.62 146 GLU A O 1
ATOM 1255 N N . ASP A 1 147 ? 28.242 19.119 -30.178 1.00 47.06 147 ASP A N 1
ATOM 1256 C CA . ASP A 1 147 ? 28.876 17.808 -30.434 1.00 47.06 147 ASP A CA 1
ATOM 1257 C C . ASP A 1 147 ? 27.925 16.688 -30.917 1.00 47.06 147 ASP A C 1
ATOM 1259 O O . ASP A 1 147 ? 28.365 15.569 -31.172 1.00 47.06 147 ASP A O 1
ATOM 1263 N N . GLY A 1 148 ? 26.626 16.950 -31.099 1.00 47.12 148 GLY A N 1
ATOM 1264 C CA . GLY A 1 148 ? 25.690 15.967 -31.675 1.00 47.12 148 GLY A CA 1
ATOM 1265 C C . GLY A 1 148 ? 25.461 14.702 -30.831 1.00 47.12 148 GLY A C 1
ATOM 1266 O O . GLY A 1 148 ? 24.875 13.741 -31.327 1.00 47.12 148 GLY A O 1
ATOM 1267 N N . GLU A 1 149 ? 25.894 14.691 -29.568 1.00 46.16 149 GLU A N 1
ATOM 1268 C CA . GLU A 1 149 ? 25.582 13.633 -28.609 1.00 46.16 149 GLU A CA 1
ATOM 1269 C C . GLU A 1 149 ? 24.152 13.824 -28.084 1.00 46.16 149 GLU A C 1
ATOM 1271 O O . GLU A 1 149 ? 23.818 14.862 -27.504 1.00 46.16 149 GLU A O 1
ATOM 1276 N N . GLU A 1 150 ? 23.292 12.822 -28.286 1.00 46.84 150 GLU A N 1
ATOM 1277 C CA . GLU A 1 150 ? 21.956 12.789 -27.689 1.00 46.84 150 GLU A CA 1
ATOM 1278 C C . GLU A 1 150 ? 22.077 12.924 -26.165 1.00 46.84 150 GLU A C 1
ATOM 1280 O O . GLU A 1 150 ? 22.752 12.142 -25.488 1.00 46.84 150 GLU A O 1
ATOM 1285 N N . GLU A 1 151 ? 21.449 13.969 -25.619 1.00 42.84 151 GLU A N 1
ATOM 1286 C CA . GLU A 1 151 ? 21.460 14.257 -24.191 1.00 42.84 151 GLU A CA 1
ATOM 1287 C C . GLU A 1 151 ? 20.881 13.063 -23.421 1.00 42.84 151 GLU A C 1
ATOM 1289 O O . GLU A 1 151 ? 19.665 12.917 -23.308 1.00 42.84 151 GLU A O 1
ATOM 1294 N N . LYS A 1 152 ? 21.740 12.264 -22.773 1.00 45.69 152 LYS A N 1
ATOM 1295 C CA . LYS A 1 152 ? 21.326 11.569 -21.551 1.00 45.69 152 LYS A CA 1
ATOM 1296 C C . LYS A 1 152 ? 20.918 12.653 -20.563 1.00 45.69 152 LYS A C 1
ATOM 1298 O O . LYS A 1 152 ? 21.772 13.293 -19.941 1.00 45.69 152 LYS A O 1
ATOM 1303 N N . ILE A 1 153 ? 19.613 12.906 -20.482 1.00 43.56 153 ILE A N 1
ATOM 1304 C CA . ILE A 1 153 ? 18.995 13.773 -19.486 1.00 43.56 153 ILE A CA 1
ATOM 1305 C C . ILE A 1 153 ? 19.591 13.343 -18.149 1.00 43.56 153 ILE A C 1
ATOM 1307 O O . ILE A 1 153 ? 19.393 12.214 -17.710 1.00 43.56 153 ILE A O 1
ATOM 1311 N N . LYS A 1 154 ? 20.402 14.210 -17.530 1.00 47.59 154 LYS A N 1
ATOM 1312 C CA . LYS A 1 154 ? 20.882 13.973 -16.170 1.00 47.59 154 LYS A CA 1
ATOM 1313 C C . LYS A 1 154 ? 19.652 13.954 -15.288 1.00 47.59 154 LYS A C 1
ATOM 1315 O O . LYS A 1 154 ? 19.131 15.016 -14.949 1.00 47.59 154 LYS A O 1
ATOM 1320 N N . GLU A 1 155 ? 19.185 12.747 -15.011 1.00 54.34 155 GLU A N 1
ATOM 1321 C CA . GLU A 1 155 ? 18.060 12.493 -14.137 1.00 54.34 155 GLU A CA 1
ATOM 1322 C C . GLU A 1 155 ? 18.243 13.278 -12.849 1.00 54.34 155 GLU A C 1
ATOM 1324 O O . GLU A 1 155 ? 19.324 13.264 -12.248 1.00 54.34 155 GLU A O 1
ATOM 1329 N N . ASP A 1 156 ? 17.209 14.036 -12.494 1.00 59.06 156 ASP A N 1
ATOM 1330 C CA . ASP A 1 156 ? 17.248 14.890 -11.324 1.00 59.06 156 ASP A CA 1
ATOM 1331 C C . ASP A 1 156 ? 17.615 14.050 -10.102 1.00 59.06 156 ASP A C 1
ATOM 1333 O O . ASP A 1 156 ? 17.050 12.984 -9.854 1.00 59.06 156 ASP A O 1
ATOM 1337 N N . GLU A 1 157 ? 18.620 14.515 -9.363 1.00 69.38 157 GLU A N 1
ATOM 1338 C CA . GLU A 1 157 ? 19.118 13.799 -8.202 1.00 69.38 157 GLU A CA 1
ATOM 1339 C C . GLU A 1 157 ? 17.962 13.565 -7.222 1.00 69.38 157 GLU A C 1
ATOM 1341 O O . GLU A 1 157 ? 17.316 14.508 -6.752 1.00 69.38 157 GLU A O 1
ATOM 1346 N N . LEU A 1 158 ? 17.689 12.290 -6.935 1.00 77.81 158 LEU A N 1
ATOM 1347 C CA . LEU A 1 158 ? 16.673 11.872 -5.977 1.00 77.81 158 LEU A CA 1
ATOM 1348 C C . LEU A 1 158 ? 17.135 12.279 -4.571 1.00 77.81 158 LEU A C 1
ATOM 1350 O O . LEU A 1 158 ? 17.872 11.550 -3.895 1.00 77.81 158 LEU A O 1
ATOM 1354 N N . VAL A 1 159 ? 16.724 13.476 -4.149 1.00 81.94 159 VAL A N 1
ATOM 1355 C CA . VAL A 1 159 ? 16.997 14.023 -2.816 1.00 81.94 159 VAL A CA 1
ATOM 1356 C C . VAL A 1 159 ? 15.870 13.608 -1.860 1.00 81.94 159 VAL A C 1
ATOM 1358 O O . VAL A 1 159 ? 14.728 14.023 -2.076 1.00 81.94 159 VAL A O 1
ATOM 1361 N N . PRO A 1 160 ? 16.170 12.857 -0.780 1.00 82.75 160 PRO A N 1
ATOM 1362 C CA . PRO A 1 160 ? 15.183 12.406 0.207 1.00 82.75 160 PRO A CA 1
ATOM 1363 C C . PRO A 1 160 ? 14.301 13.530 0.765 1.00 82.75 160 PRO A C 1
ATOM 1365 O O . PRO A 1 160 ? 13.081 13.396 0.790 1.00 82.75 160 PRO A O 1
ATOM 1368 N N . GLU A 1 161 ? 14.906 14.669 1.128 1.00 80.00 161 GLU A N 1
ATOM 1369 C CA . GLU A 1 161 ? 14.194 15.821 1.703 1.00 80.00 161 GLU A CA 1
ATOM 1370 C C . GLU A 1 161 ? 13.122 16.376 0.754 1.00 80.00 161 GLU A C 1
ATOM 1372 O O . GLU A 1 161 ? 12.029 16.724 1.193 1.00 80.00 161 GLU A O 1
ATOM 1377 N N . LYS A 1 162 ? 13.400 16.429 -0.556 1.00 81.00 162 LYS A N 1
ATOM 1378 C CA . LYS A 1 162 ? 12.448 16.947 -1.554 1.00 81.00 162 LYS A CA 1
ATOM 1379 C C . LYS A 1 162 ? 11.277 15.994 -1.778 1.00 81.00 162 LYS A C 1
ATOM 1381 O O . LYS A 1 162 ? 10.165 16.443 -2.028 1.00 81.00 162 LYS A O 1
ATOM 1386 N N . LEU A 1 163 ? 11.535 14.688 -1.702 1.00 79.81 163 LEU A N 1
ATOM 1387 C CA . LEU A 1 163 ? 10.506 13.657 -1.853 1.00 79.81 163 LEU A CA 1
ATOM 1388 C C . LEU A 1 163 ? 9.562 13.625 -0.647 1.00 79.81 163 LEU A C 1
ATOM 1390 O O . LEU A 1 163 ? 8.371 13.374 -0.811 1.00 79.81 163 LEU A O 1
ATOM 1394 N N . GLU A 1 164 ? 10.090 13.900 0.545 1.00 80.69 164 GLU A N 1
ATOM 1395 C CA . GLU A 1 164 ? 9.315 13.966 1.785 1.00 80.69 164 GLU A CA 1
ATOM 1396 C C . GLU A 1 164 ? 8.454 15.235 1.875 1.00 80.69 164 GLU A C 1
ATOM 1398 O O . GLU A 1 164 ? 7.293 15.156 2.265 1.00 80.69 164 GLU A O 1
ATOM 1403 N N . HIS A 1 165 ? 8.972 16.380 1.421 1.00 79.94 165 HIS A N 1
ATOM 1404 C CA . HIS A 1 165 ? 8.248 17.660 1.383 1.00 79.94 165 HIS A CA 1
ATOM 1405 C C . HIS A 1 165 ? 7.538 17.901 0.040 1.00 79.94 165 HIS A C 1
ATOM 1407 O O . HIS A 1 165 ? 7.446 19.034 -0.435 1.00 79.94 165 HIS A O 1
ATOM 1413 N N . CYS A 1 166 ? 7.062 16.839 -0.614 1.00 77.69 166 CYS A N 1
ATOM 1414 C CA . CYS A 1 166 ? 6.337 16.971 -1.874 1.00 77.69 166 CYS A CA 1
ATOM 1415 C C . CYS A 1 166 ? 5.040 17.774 -1.666 1.00 77.69 166 CYS A C 1
ATOM 1417 O O . CYS A 1 166 ? 4.226 17.430 -0.811 1.00 77.69 166 CYS A O 1
ATOM 1419 N N . GLU A 1 167 ? 4.810 18.807 -2.487 1.00 77.12 167 GLU A N 1
ATOM 1420 C CA . GLU A 1 167 ? 3.610 19.658 -2.407 1.00 77.12 167 GLU A CA 1
ATOM 1421 C C . GLU A 1 167 ? 2.308 18.874 -2.645 1.00 77.12 167 GLU A C 1
ATOM 1423 O O . GLU A 1 167 ? 1.245 19.253 -2.152 1.00 77.12 167 GLU A O 1
ATOM 1428 N N . LYS A 1 168 ? 2.377 17.772 -3.408 1.00 87.69 168 LYS A N 1
ATOM 1429 C CA . LYS A 1 168 ? 1.212 16.968 -3.796 1.00 87.69 168 LYS A CA 1
ATOM 1430 C C . LYS A 1 168 ? 1.455 15.455 -3.678 1.00 87.69 168 LYS A C 1
ATOM 1432 O O . LYS A 1 168 ? 1.499 14.753 -4.692 1.00 87.69 168 LYS A O 1
ATOM 1437 N N . PRO A 1 169 ? 1.497 14.905 -2.451 1.00 88.38 169 PRO A N 1
ATOM 1438 C CA . PRO A 1 169 ? 1.775 13.484 -2.218 1.00 88.38 169 PRO A CA 1
ATOM 1439 C C . PRO A 1 169 ? 0.801 12.532 -2.932 1.00 88.38 169 PRO A C 1
ATOM 1441 O O . PRO A 1 169 ? 1.185 11.452 -3.370 1.00 88.38 169 PRO A O 1
ATOM 1444 N N . LEU A 1 170 ? -0.467 12.930 -3.091 1.00 90.44 170 LEU A N 1
ATOM 1445 C CA . LEU A 1 170 ? -1.486 12.096 -3.738 1.00 90.44 170 LEU A CA 1
ATOM 1446 C C . LEU A 1 170 ? -1.313 11.977 -5.259 1.00 90.44 170 LEU A C 1
ATOM 1448 O O . LEU A 1 170 ? -1.741 10.973 -5.823 1.00 90.44 170 LEU A O 1
ATOM 1452 N N . GLU A 1 171 ? -0.730 12.977 -5.930 1.00 90.50 171 GLU A N 1
ATOM 1453 C CA . GLU A 1 171 ? -0.439 12.890 -7.371 1.00 90.50 171 GLU A CA 1
ATOM 1454 C C . GLU A 1 171 ? 0.736 11.930 -7.613 1.00 90.50 171 GLU A C 1
ATOM 1456 O O . GLU A 1 171 ? 0.644 11.050 -8.467 1.00 90.50 171 GLU A O 1
ATOM 1461 N N . GLU A 1 172 ? 1.776 11.996 -6.779 1.00 89.62 172 GLU A N 1
ATOM 1462 C CA . GLU A 1 172 ? 2.888 11.037 -6.821 1.00 89.62 172 GLU A CA 1
ATOM 1463 C C . GLU A 1 172 ? 2.437 9.613 -6.466 1.00 89.62 172 GLU A C 1
ATOM 1465 O O . GLU A 1 172 ? 2.798 8.654 -7.148 1.00 89.62 172 GLU A O 1
ATOM 1470 N N . ALA A 1 173 ? 1.554 9.451 -5.472 1.00 93.00 173 ALA A N 1
ATOM 1471 C CA . ALA A 1 173 ? 0.951 8.153 -5.172 1.00 93.00 173 ALA A CA 1
ATOM 1472 C C . ALA A 1 173 ? 0.218 7.564 -6.390 1.00 93.00 173 ALA A C 1
ATOM 1474 O O . ALA A 1 173 ? 0.273 6.358 -6.626 1.00 93.00 173 ALA A O 1
ATOM 1475 N N . MET A 1 174 ? -0.447 8.400 -7.194 1.00 92.81 174 MET A N 1
ATOM 1476 C CA . MET A 1 174 ? -1.125 7.938 -8.405 1.00 92.81 174 MET A CA 1
ATOM 1477 C C . MET A 1 174 ? -0.168 7.439 -9.480 1.00 92.81 174 MET A C 1
ATOM 1479 O O . MET A 1 174 ? -0.508 6.470 -10.157 1.00 92.81 174 MET A O 1
ATOM 1483 N N . ARG A 1 175 ? 1.008 8.058 -9.623 1.00 92.25 175 ARG A N 1
ATOM 1484 C CA . ARG A 1 175 ? 2.028 7.621 -10.584 1.00 92.25 175 ARG A CA 1
ATOM 1485 C C . ARG A 1 175 ? 2.460 6.175 -10.325 1.00 92.25 175 ARG A C 1
ATOM 1487 O O . ARG A 1 175 ? 2.641 5.416 -11.270 1.00 92.25 175 ARG A O 1
ATOM 1494 N N . PHE A 1 176 ? 2.562 5.778 -9.056 1.00 93.19 176 PHE A N 1
ATOM 1495 C CA . PHE A 1 176 ? 2.840 4.390 -8.671 1.00 93.19 176 PHE A CA 1
ATOM 1496 C C . PHE A 1 176 ? 1.594 3.495 -8.703 1.00 93.19 176 PHE A C 1
ATOM 1498 O O . PHE A 1 176 ? 1.694 2.315 -9.032 1.00 93.19 176 PHE A O 1
ATOM 1505 N N . LEU A 1 177 ? 0.414 4.036 -8.388 1.00 93.19 177 LEU A N 1
ATOM 1506 C CA . LEU A 1 177 ? -0.839 3.280 -8.361 1.00 93.19 177 LEU A CA 1
ATOM 1507 C C . LEU A 1 177 ? -1.338 2.884 -9.760 1.00 93.19 177 LEU A C 1
ATOM 1509 O O . LEU A 1 177 ? -1.873 1.792 -9.910 1.00 93.19 177 LEU A O 1
ATOM 1513 N N . GLN A 1 178 ? -1.183 3.737 -10.775 1.00 92.12 178 GLN A N 1
ATOM 1514 C CA . GLN A 1 178 ? -1.680 3.465 -12.130 1.00 92.12 178 GLN A CA 1
ATOM 1515 C C . GLN A 1 178 ? -1.093 2.170 -12.722 1.00 92.12 178 GLN A C 1
ATOM 1517 O O . GLN A 1 178 ? -1.875 1.265 -13.014 1.00 92.12 178 GLN A O 1
ATOM 1522 N N . PRO A 1 179 ? 0.244 1.979 -12.773 1.00 92.50 179 PRO A N 1
ATOM 1523 C CA . PRO A 1 179 ? 0.808 0.714 -13.240 1.00 92.50 179 PRO A CA 1
ATOM 1524 C C . PRO A 1 179 ? 0.402 -0.482 -12.368 1.00 92.50 179 PRO A C 1
ATOM 1526 O O . PRO A 1 179 ? 0.276 -1.602 -12.864 1.00 92.50 179 PRO A O 1
ATOM 1529 N N . LEU A 1 180 ? 0.157 -0.278 -11.066 1.00 91.19 180 LEU A N 1
ATOM 1530 C CA . LEU A 1 180 ? -0.387 -1.345 -10.228 1.00 91.19 180 LEU A CA 1
ATOM 1531 C C . LEU A 1 180 ? -1.798 -1.744 -10.682 1.00 91.19 180 LEU A C 1
ATOM 1533 O O . LEU A 1 180 ? -2.075 -2.938 -10.780 1.00 91.19 180 LEU A O 1
ATOM 1537 N N . GLU A 1 181 ? -2.693 -0.800 -10.960 1.00 91.19 181 GLU A N 1
ATOM 1538 C CA . GLU A 1 181 ? -4.049 -1.115 -11.428 1.00 91.19 181 GLU A CA 1
ATOM 1539 C C . GLU A 1 181 ? -4.059 -1.806 -12.797 1.00 91.19 181 GLU A C 1
ATOM 1541 O O . GLU A 1 181 ? -4.871 -2.715 -12.996 1.00 91.19 181 GLU A O 1
ATOM 1546 N N . ASP A 1 182 ? -3.162 -1.397 -13.696 1.00 90.38 182 ASP A N 1
ATOM 1547 C CA . ASP A 1 182 ? -3.076 -1.914 -15.063 1.00 90.38 182 ASP A CA 1
ATOM 1548 C C . ASP A 1 182 ? -2.494 -3.337 -15.095 1.00 90.38 182 ASP A C 1
ATOM 1550 O O . ASP A 1 182 ? -3.073 -4.234 -15.709 1.00 90.38 182 ASP A O 1
ATOM 1554 N N . PHE A 1 183 ? -1.401 -3.585 -14.363 1.00 89.38 183 PHE A N 1
ATOM 1555 C CA . PHE A 1 183 ? -0.659 -4.852 -14.438 1.00 89.38 183 PHE A CA 1
ATOM 1556 C C . PHE A 1 183 ? -0.866 -5.789 -13.243 1.00 89.38 183 PHE A C 1
ATOM 1558 O O . PHE A 1 183 ? -0.532 -6.973 -13.306 1.00 89.38 183 PHE A O 1
ATOM 1565 N N . SER A 1 184 ? -1.402 -5.295 -12.123 1.00 83.56 184 SER A N 1
ATOM 1566 C CA . SER A 1 184 ? -1.604 -6.077 -10.892 1.00 83.56 184 SER A CA 1
ATOM 1567 C C . SER A 1 184 ? -3.050 -6.063 -10.384 1.00 83.56 184 SER A C 1
ATOM 1569 O O . SER A 1 184 ? -3.306 -6.191 -9.186 1.00 83.56 184 SER A O 1
ATOM 1571 N N . GLY A 1 185 ? -4.017 -6.012 -11.305 1.00 84.38 185 GLY A N 1
ATOM 1572 C CA . GLY A 1 185 ? -5.451 -6.053 -10.999 1.00 84.38 185 GLY A CA 1
ATOM 1573 C C . GLY A 1 185 ? -5.951 -7.322 -10.286 1.00 84.38 185 GLY A C 1
ATOM 1574 O O . GLY A 1 185 ? -7.065 -7.321 -9.771 1.00 84.38 185 GLY A O 1
ATOM 1575 N N . ASN A 1 186 ? -5.140 -8.379 -10.190 1.00 86.88 186 ASN A N 1
ATOM 1576 C CA . ASN A 1 186 ? -5.470 -9.599 -9.4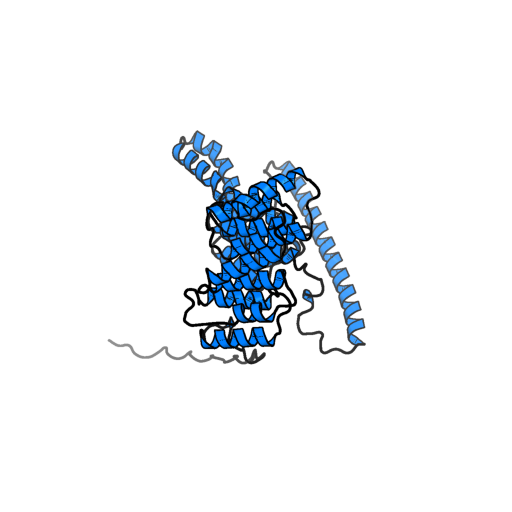39 1.00 86.88 186 ASN A CA 1
ATOM 1577 C C . ASN A 1 186 ? -5.067 -9.535 -7.951 1.00 86.88 186 ASN A C 1
ATOM 1579 O O . ASN A 1 186 ? -5.335 -10.472 -7.205 1.00 86.88 186 ASN A O 1
ATOM 1583 N N . SER A 1 187 ? -4.399 -8.464 -7.506 1.00 88.19 187 SER A N 1
ATOM 1584 C CA . SER A 1 187 ? -4.002 -8.289 -6.106 1.00 88.19 187 SER A CA 1
ATOM 1585 C C . SER A 1 187 ? -5.055 -7.500 -5.333 1.00 88.19 187 SER A C 1
ATOM 1587 O O . SER A 1 187 ? -5.415 -6.385 -5.710 1.00 88.19 187 SER A O 1
ATOM 1589 N N . LEU A 1 188 ? -5.501 -8.039 -4.196 1.00 89.50 188 LEU A N 1
ATOM 1590 C CA . LEU A 1 188 ? -6.387 -7.315 -3.283 1.00 89.50 188 LEU A CA 1
ATOM 1591 C C . LEU A 1 188 ? -5.718 -6.045 -2.731 1.00 89.50 188 LEU A C 1
ATOM 1593 O O . LEU A 1 188 ? -6.370 -5.010 -2.596 1.00 89.50 188 LEU A O 1
ATOM 1597 N N . GLN A 1 189 ? -4.414 -6.112 -2.437 1.00 90.38 189 GLN A N 1
ATOM 1598 C CA . GLN A 1 189 ? -3.661 -4.990 -1.873 1.00 90.38 189 GLN A CA 1
ATOM 1599 C C . GLN A 1 189 ? -3.653 -3.785 -2.823 1.00 90.38 189 GLN A C 1
ATOM 1601 O O . GLN A 1 189 ? -3.797 -2.658 -2.362 1.00 90.38 189 GLN A O 1
ATOM 1606 N N . THR A 1 190 ? -3.573 -4.017 -4.136 1.00 92.44 190 THR A N 1
ATOM 1607 C CA . THR A 1 190 ? -3.635 -2.959 -5.153 1.00 92.44 190 THR A CA 1
ATOM 1608 C C . THR A 1 190 ? -4.944 -2.179 -5.074 1.00 92.44 190 THR A C 1
ATOM 1610 O O . THR A 1 190 ? -4.929 -0.952 -4.991 1.00 92.44 190 THR A O 1
ATOM 1613 N N . HIS A 1 191 ? -6.086 -2.875 -5.036 1.00 93.44 191 HIS A N 1
ATOM 1614 C CA . HIS A 1 191 ? -7.393 -2.212 -4.953 1.00 93.44 191 HIS A CA 1
ATOM 1615 C C . HIS A 1 191 ? -7.625 -1.551 -3.594 1.00 93.44 191 HIS A C 1
ATOM 1617 O O . HIS A 1 191 ? -8.246 -0.493 -3.546 1.00 93.44 191 HIS A O 1
ATOM 1623 N N . TYR A 1 192 ? -7.097 -2.129 -2.510 1.00 93.69 192 TYR A N 1
ATOM 1624 C CA . TYR A 1 192 ? -7.119 -1.516 -1.180 1.00 93.69 192 TYR A CA 1
ATOM 1625 C C . TYR A 1 192 ? -6.346 -0.189 -1.155 1.00 93.69 192 TYR A C 1
ATOM 1627 O O . TYR A 1 192 ? -6.882 0.835 -0.736 1.00 93.69 192 TYR A O 1
ATOM 1635 N N . LEU A 1 193 ? -5.107 -0.180 -1.657 1.00 93.44 193 LEU A N 1
ATOM 1636 C CA . LEU A 1 193 ? -4.304 1.041 -1.756 1.00 93.44 193 LEU A CA 1
ATOM 1637 C C . LEU A 1 193 ? -4.967 2.064 -2.683 1.00 93.44 193 LEU A C 1
ATOM 1639 O O . LEU A 1 193 ? -5.033 3.246 -2.347 1.00 93.44 193 LEU A O 1
ATOM 1643 N N . GLY A 1 194 ? -5.534 1.609 -3.803 1.00 93.75 194 GLY A N 1
ATOM 1644 C CA . GLY A 1 194 ? -6.301 2.465 -4.701 1.00 93.75 194 GLY A CA 1
ATOM 1645 C C . GLY A 1 194 ? -7.506 3.101 -4.016 1.00 93.75 194 GLY A C 1
ATOM 1646 O O . GLY A 1 194 ? -7.705 4.310 -4.122 1.00 93.75 194 GLY A O 1
ATOM 1647 N N . PHE A 1 195 ? -8.270 2.321 -3.246 1.00 94.62 195 PHE A N 1
ATOM 1648 C CA . PHE A 1 195 ? -9.378 2.833 -2.445 1.00 94.62 195 PHE A CA 1
ATOM 1649 C C . PHE A 1 195 ? -8.915 3.922 -1.469 1.00 94.62 195 PHE A C 1
ATOM 1651 O O . PHE A 1 195 ? -9.510 4.993 -1.450 1.00 94.62 195 PHE A O 1
ATOM 1658 N N . GLU A 1 196 ? -7.839 3.700 -0.709 1.00 93.00 196 GLU A N 1
ATOM 1659 C CA . GLU A 1 196 ? -7.325 4.675 0.267 1.00 93.00 196 GLU A CA 1
ATOM 1660 C C . GLU A 1 196 ? -6.855 5.991 -0.389 1.00 93.00 196 GLU A C 1
ATOM 1662 O O . GLU A 1 196 ? -7.096 7.076 0.154 1.00 93.00 196 GLU A O 1
ATOM 1667 N N . VAL A 1 197 ? -6.243 5.928 -1.579 1.00 94.25 197 VAL A N 1
ATOM 1668 C CA . VAL A 1 197 ? -5.885 7.125 -2.363 1.00 94.25 197 VAL A CA 1
ATOM 1669 C C . VAL A 1 197 ? -7.142 7.838 -2.872 1.00 94.25 197 VAL A C 1
ATOM 1671 O O . VAL A 1 197 ? -7.277 9.055 -2.720 1.00 94.25 197 VAL A O 1
ATOM 1674 N N . TYR A 1 198 ? -8.094 7.109 -3.463 1.00 93.88 198 TYR A N 1
ATOM 1675 C CA . TYR A 1 198 ? -9.323 7.702 -4.002 1.00 93.88 198 TYR A CA 1
ATOM 1676 C C . TYR A 1 198 ? -10.253 8.252 -2.924 1.00 93.88 198 TYR A C 1
ATOM 1678 O O . TYR A 1 198 ? -10.924 9.252 -3.182 1.00 93.88 198 TYR A O 1
ATOM 1686 N N . TYR A 1 199 ? -10.247 7.651 -1.735 1.00 92.25 199 TYR A N 1
ATOM 1687 C CA . TYR A 1 199 ? -10.941 8.128 -0.544 1.00 92.25 199 TYR A CA 1
ATOM 1688 C C . TYR A 1 199 ? -10.472 9.537 -0.172 1.00 92.25 199 TYR A C 1
ATOM 1690 O O . TYR A 1 199 ? -11.282 10.459 -0.107 1.00 92.25 199 TYR A O 1
ATOM 1698 N N . ARG A 1 200 ? -9.153 9.752 -0.076 1.00 91.62 200 ARG A N 1
ATOM 1699 C CA . ARG A 1 200 ? -8.562 11.075 0.207 1.00 91.62 200 ARG A CA 1
ATOM 1700 C C . ARG A 1 200 ? -8.802 12.089 -0.909 1.00 91.62 200 ARG A C 1
ATOM 1702 O O . ARG A 1 200 ? -9.031 13.262 -0.637 1.00 91.62 200 ARG A O 1
ATOM 1709 N N . ARG A 1 201 ? -8.814 11.637 -2.168 1.00 90.75 201 ARG A N 1
ATOM 1710 C CA . ARG A 1 201 ? -9.148 12.477 -3.337 1.00 90.75 201 ARG A CA 1
ATOM 1711 C C . ARG A 1 201 ? -10.653 12.688 -3.551 1.00 90.75 201 ARG A C 1
ATOM 1713 O O . ARG A 1 201 ? -11.019 13.376 -4.506 1.00 90.75 201 ARG A O 1
ATOM 1720 N N . LYS A 1 202 ? -11.517 12.074 -2.734 1.00 88.94 202 LYS A N 1
ATOM 1721 C CA . LYS A 1 202 ? -12.988 12.125 -2.833 1.00 88.94 202 LYS A CA 1
ATOM 1722 C C . LYS A 1 202 ? -13.534 11.735 -4.219 1.00 88.94 202 LYS A C 1
ATOM 1724 O O . LYS A 1 202 ? -14.444 12.359 -4.763 1.00 88.94 202 LYS A O 1
ATOM 1729 N N . LYS A 1 203 ? -12.966 10.692 -4.838 1.00 90.62 203 LYS A N 1
ATOM 1730 C CA . LYS A 1 203 ? -13.409 10.160 -6.145 1.00 90.62 203 LYS A CA 1
ATOM 1731 C C . LYS A 1 203 ? -14.326 8.937 -5.989 1.00 90.62 203 LYS A C 1
ATOM 1733 O O . LYS A 1 203 ? -13.881 7.804 -6.148 1.00 90.62 203 LYS A O 1
ATOM 1738 N N . TYR A 1 204 ? -15.618 9.167 -5.737 1.00 89.31 204 TYR A N 1
ATOM 1739 C CA . TYR A 1 204 ? -16.615 8.125 -5.409 1.00 89.31 204 TYR A CA 1
ATOM 1740 C C . TYR A 1 204 ? -16.713 6.968 -6.418 1.00 89.31 204 TYR A C 1
ATOM 1742 O O . TYR A 1 204 ? -16.697 5.808 -6.021 1.00 89.31 204 TYR A O 1
ATOM 1750 N N . LEU A 1 205 ? -16.749 7.251 -7.725 1.00 90.88 205 LEU A N 1
ATOM 1751 C CA . LEU A 1 205 ? -16.862 6.199 -8.750 1.00 90.88 205 LEU A CA 1
ATOM 1752 C C . LEU A 1 205 ? -15.627 5.287 -8.807 1.00 90.88 205 LEU A C 1
ATOM 1754 O O . LEU A 1 205 ? -15.746 4.085 -9.041 1.00 90.88 205 LEU A O 1
ATOM 1758 N N . LEU A 1 206 ? -14.437 5.848 -8.573 1.00 92.00 206 LEU A N 1
ATOM 1759 C CA . LEU A 1 206 ? -13.198 5.072 -8.540 1.00 92.00 206 LEU A CA 1
ATOM 1760 C C . LEU A 1 206 ? -13.109 4.232 -7.262 1.00 92.00 206 LEU A C 1
ATOM 1762 O O . LEU A 1 206 ? -12.697 3.078 -7.334 1.00 92.00 206 LEU A O 1
ATOM 1766 N N . MET A 1 207 ? -13.583 4.759 -6.126 1.00 91.75 207 MET A N 1
ATOM 1767 C CA . MET A 1 207 ? -13.744 3.972 -4.898 1.00 91.75 207 MET A CA 1
ATOM 1768 C C . MET A 1 207 ? -14.667 2.769 -5.129 1.00 91.75 207 MET A C 1
ATOM 1770 O O . MET A 1 207 ? -14.293 1.641 -4.812 1.00 91.75 207 MET A O 1
ATOM 1774 N N . LEU A 1 208 ? -15.829 2.984 -5.755 1.00 89.94 208 LEU A N 1
ATOM 1775 C CA . LEU A 1 208 ? -16.781 1.918 -6.074 1.00 89.94 208 LEU A CA 1
ATOM 1776 C C . LEU A 1 208 ? -16.177 0.871 -7.021 1.00 89.94 208 LEU A C 1
ATOM 1778 O O . LEU A 1 208 ? -16.352 -0.330 -6.815 1.00 89.94 208 LEU A O 1
ATOM 1782 N N . ARG A 1 209 ? -15.404 1.304 -8.027 1.00 92.19 209 ARG A N 1
ATOM 1783 C CA . ARG A 1 209 ? -14.657 0.402 -8.916 1.00 92.19 209 ARG A CA 1
ATOM 1784 C C . ARG A 1 209 ? -13.702 -0.497 -8.126 1.00 92.19 209 ARG A C 1
ATOM 1786 O O . ARG A 1 209 ? -13.680 -1.702 -8.379 1.00 92.19 209 ARG A O 1
ATOM 1793 N N . CYS A 1 210 ? -12.949 0.061 -7.175 1.00 92.00 210 CYS A N 1
ATOM 1794 C CA . CYS A 1 210 ? -12.073 -0.719 -6.299 1.00 92.00 210 CYS A CA 1
ATOM 1795 C C . CYS A 1 210 ? -12.874 -1.717 -5.454 1.00 92.00 210 CYS A C 1
ATOM 1797 O O . CYS A 1 210 ? -12.526 -2.893 -5.440 1.00 92.00 210 CYS A O 1
ATOM 1799 N N . LEU A 1 211 ? -13.992 -1.302 -4.845 1.00 90.81 211 LEU A N 1
ATOM 1800 C CA . LEU A 1 211 ? -14.855 -2.190 -4.054 1.00 90.81 211 LEU A CA 1
ATOM 1801 C C . LEU A 1 211 ? -15.416 -3.353 -4.886 1.00 90.81 211 LEU A C 1
ATOM 1803 O O . LEU A 1 211 ? -15.354 -4.500 -4.448 1.00 90.81 211 LEU A O 1
ATOM 1807 N N . LYS A 1 212 ? -15.892 -3.102 -6.115 1.00 91.31 212 LYS A N 1
ATOM 1808 C CA . LYS A 1 212 ? -16.368 -4.166 -7.022 1.00 91.31 212 LYS A CA 1
ATOM 1809 C C . LYS A 1 212 ? -15.257 -5.155 -7.366 1.00 91.31 212 LYS A C 1
ATOM 1811 O O . LYS A 1 212 ? -15.504 -6.357 -7.427 1.00 91.31 212 LYS A O 1
ATOM 1816 N N . ARG A 1 213 ? -14.037 -4.668 -7.611 1.00 90.94 213 ARG A N 1
ATOM 1817 C CA . ARG A 1 213 ? -12.879 -5.529 -7.899 1.00 90.94 213 ARG A CA 1
ATOM 1818 C C . ARG A 1 213 ? -12.452 -6.330 -6.668 1.00 90.94 213 ARG A C 1
ATOM 1820 O O . ARG A 1 213 ? -12.209 -7.521 -6.802 1.00 90.94 213 ARG A O 1
ATOM 1827 N N . MET A 1 214 ? -12.441 -5.720 -5.482 1.00 90.25 214 MET A N 1
ATOM 1828 C CA . MET A 1 214 ? -12.156 -6.412 -4.220 1.00 90.25 214 MET A CA 1
ATOM 1829 C C . MET A 1 214 ? -13.180 -7.512 -3.941 1.00 90.25 214 MET A C 1
ATOM 1831 O O . MET A 1 214 ? -12.774 -8.640 -3.693 1.00 90.25 214 MET A O 1
ATOM 1835 N N . LYS A 1 215 ? -14.480 -7.227 -4.096 1.00 89.00 215 LYS A N 1
ATOM 1836 C CA . LYS A 1 215 ? -15.551 -8.221 -3.930 1.00 89.00 215 LYS A CA 1
ATOM 1837 C C . LYS A 1 215 ? -15.387 -9.422 -4.866 1.00 89.00 215 LYS A C 1
ATOM 1839 O O . LYS A 1 215 ? -15.598 -10.555 -4.455 1.00 89.00 215 LYS A O 1
ATOM 1844 N N . LYS A 1 216 ? -14.997 -9.183 -6.124 1.00 90.62 216 LYS A N 1
ATOM 1845 C CA . LYS A 1 216 ? -14.739 -10.257 -7.102 1.00 90.62 216 LYS A CA 1
ATOM 1846 C C . LYS A 1 216 ? -13.558 -11.152 -6.721 1.00 90.62 216 LYS A C 1
ATOM 1848 O O . LYS A 1 216 ? -13.532 -12.298 -7.154 1.00 90.62 216 LYS A O 1
ATOM 1853 N N . LEU A 1 217 ? -12.577 -10.623 -5.990 1.00 89.38 217 LEU A N 1
ATOM 1854 C CA . LEU A 1 217 ? -11.399 -11.374 -5.560 1.00 89.38 217 LEU A CA 1
ATOM 1855 C C . LEU A 1 217 ? 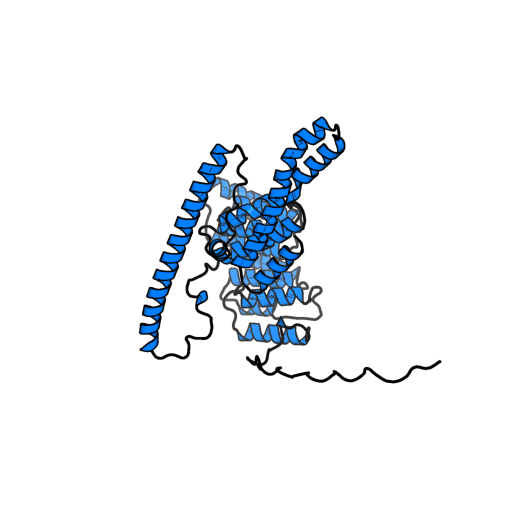-11.666 -12.131 -4.257 1.00 89.38 217 LEU A C 1
ATOM 1857 O O . LEU A 1 217 ? -11.414 -13.330 -4.194 1.00 89.38 217 LEU A O 1
ATOM 1861 N N . ASP A 1 218 ? -12.148 -11.429 -3.231 1.00 86.25 218 ASP A N 1
ATOM 1862 C CA . ASP A 1 218 ? -12.394 -11.983 -1.900 1.00 86.25 218 ASP A CA 1
ATOM 1863 C C . ASP A 1 218 ? -13.446 -11.150 -1.147 1.00 86.25 218 ASP A C 1
ATOM 1865 O O . ASP A 1 218 ? -13.164 -10.060 -0.643 1.00 86.25 218 ASP A O 1
ATOM 1869 N N . GLU A 1 219 ? -14.672 -11.673 -1.073 1.00 84.06 219 GLU A N 1
ATOM 1870 C CA . GLU A 1 219 ? -15.799 -11.034 -0.381 1.00 84.06 219 GLU A CA 1
ATOM 1871 C C . GLU A 1 219 ? -15.661 -11.076 1.148 1.00 84.06 219 GLU A C 1
ATOM 1873 O O . GLU A 1 219 ? -16.138 -10.172 1.831 1.00 84.06 219 GLU A O 1
ATOM 1878 N N . ASN A 1 220 ? -14.959 -12.073 1.696 1.00 82.75 220 ASN A N 1
ATOM 1879 C CA . ASN A 1 220 ? -14.828 -12.242 3.144 1.00 82.75 220 ASN A CA 1
ATOM 1880 C C . ASN A 1 220 ? -13.646 -11.462 3.728 1.00 82.75 220 ASN A C 1
ATOM 1882 O O . ASN A 1 220 ? -13.366 -11.574 4.915 1.00 82.75 220 ASN A O 1
ATOM 1886 N N . ASN A 1 221 ? -12.940 -10.657 2.933 1.00 85.62 221 ASN A N 1
ATOM 1887 C CA . ASN A 1 221 ? -11.727 -10.014 3.407 1.00 85.62 221 ASN A CA 1
ATOM 1888 C C . ASN A 1 221 ? -11.980 -8.922 4.465 1.00 85.62 221 ASN A C 1
ATOM 1890 O O . ASN A 1 221 ? -12.745 -7.981 4.243 1.00 85.62 221 ASN A O 1
ATOM 1894 N N . ALA A 1 222 ? -11.214 -8.950 5.561 1.00 86.25 222 ALA A N 1
ATOM 1895 C CA . ALA A 1 222 ? -11.231 -7.916 6.602 1.00 86.25 222 ALA A CA 1
ATOM 1896 C C . ALA A 1 222 ? -11.051 -6.482 6.067 1.00 86.25 222 ALA A C 1
ATOM 1898 O O . ALA A 1 222 ? -11.761 -5.563 6.482 1.00 86.25 222 ALA A O 1
ATOM 1899 N N . LYS A 1 223 ? -10.133 -6.282 5.112 1.00 87.25 223 LYS A N 1
ATOM 1900 C CA . LYS A 1 223 ? -9.876 -4.956 4.527 1.00 87.25 223 LYS A CA 1
ATOM 1901 C C . LYS A 1 223 ? -11.016 -4.485 3.629 1.00 87.25 223 LYS A C 1
ATOM 1903 O O . LYS A 1 223 ? -11.289 -3.291 3.585 1.00 87.25 223 LYS A O 1
ATOM 1908 N N . PHE A 1 224 ? -11.683 -5.404 2.928 1.00 88.75 224 PHE A N 1
ATOM 1909 C CA . PHE A 1 224 ? -12.829 -5.074 2.081 1.00 88.75 224 PHE A CA 1
ATOM 1910 C C . PHE A 1 224 ? -13.979 -4.502 2.914 1.00 88.75 224 PHE A C 1
ATOM 1912 O O . PHE A 1 224 ? -14.490 -3.433 2.583 1.00 88.75 224 PHE A O 1
ATOM 1919 N N . HIS A 1 225 ? -14.308 -5.154 4.035 1.00 86.12 225 HIS A N 1
ATOM 1920 C CA . HIS A 1 225 ? -15.314 -4.657 4.979 1.00 86.12 225 HIS A CA 1
ATOM 1921 C C . HIS A 1 225 ? -14.958 -3.256 5.495 1.00 86.12 225 HIS A C 1
ATOM 1923 O O . HIS A 1 225 ? -15.778 -2.344 5.430 1.00 86.12 225 HIS A O 1
ATOM 1929 N N . SER A 1 226 ? -13.701 -3.043 5.900 1.00 86.69 226 SER A N 1
ATOM 1930 C CA . SER A 1 226 ? -13.184 -1.728 6.316 1.00 86.69 226 SER A CA 1
ATOM 1931 C C . SER A 1 226 ? -13.401 -0.641 5.257 1.00 86.69 226 SER A C 1
ATOM 1933 O O . SER A 1 226 ? -13.951 0.421 5.556 1.00 86.69 226 SER A O 1
ATOM 1935 N N . CYS A 1 227 ? -13.045 -0.916 3.999 1.00 88.69 227 CYS A N 1
ATOM 1936 C CA . CYS A 1 227 ? -13.251 0.015 2.890 1.00 88.69 227 CYS A CA 1
ATOM 1937 C C . CYS A 1 227 ? -14.737 0.291 2.622 1.00 88.69 227 CYS A C 1
ATOM 1939 O O . CYS A 1 227 ? -15.117 1.446 2.436 1.00 88.69 227 CYS A O 1
ATOM 1941 N N . LEU A 1 228 ? -15.588 -0.740 2.635 1.00 86.81 228 LEU A N 1
ATOM 1942 C CA . LEU A 1 228 ? -17.024 -0.583 2.410 1.00 86.81 228 LEU A CA 1
ATOM 1943 C C . LEU A 1 228 ? -17.657 0.312 3.483 1.00 86.81 228 LEU A C 1
ATOM 1945 O O . LEU A 1 228 ? -18.365 1.259 3.154 1.00 86.81 228 LEU A O 1
ATOM 1949 N N . MET A 1 229 ? -17.349 0.072 4.758 1.00 85.50 229 MET A N 1
ATOM 1950 C CA . MET A 1 229 ? -17.897 0.867 5.861 1.00 85.50 229 MET A CA 1
ATOM 1951 C C . MET A 1 229 ? -17.394 2.320 5.824 1.00 85.50 229 MET A C 1
ATOM 1953 O O . MET A 1 229 ? -18.180 3.244 6.032 1.00 85.50 229 MET A O 1
ATOM 1957 N N . LYS A 1 230 ? -16.114 2.549 5.486 1.00 87.06 230 LYS A N 1
ATOM 1958 C CA . LYS A 1 230 ? -15.573 3.905 5.255 1.00 87.06 230 LYS A CA 1
ATOM 1959 C C . LYS A 1 230 ? -16.297 4.626 4.117 1.00 87.06 230 LYS A C 1
ATOM 1961 O O . LYS A 1 230 ? -16.585 5.813 4.238 1.00 87.06 230 LYS A O 1
ATOM 1966 N N . PHE A 1 231 ? -16.588 3.922 3.022 1.00 87.56 231 PHE A N 1
ATOM 1967 C CA . PHE A 1 231 ? -17.305 4.481 1.877 1.00 87.56 231 PHE A CA 1
ATOM 1968 C C . PHE A 1 231 ? -18.732 4.898 2.246 1.00 87.56 231 PHE A C 1
ATOM 1970 O O . PHE A 1 231 ? -19.135 6.016 1.930 1.00 87.56 231 PHE A O 1
ATOM 1977 N N . LEU A 1 232 ? -19.465 4.038 2.962 1.00 84.69 232 LEU A N 1
ATOM 1978 C CA . LEU A 1 232 ? -20.823 4.338 3.423 1.00 84.69 232 LEU A CA 1
ATOM 1979 C C . LEU A 1 232 ? -20.849 5.544 4.365 1.00 84.69 232 LEU A C 1
ATOM 1981 O O . LEU A 1 232 ? -21.656 6.448 4.170 1.00 84.69 232 LEU A O 1
ATOM 1985 N N . LYS A 1 233 ? -19.916 5.606 5.324 1.00 84.31 233 LYS A N 1
ATOM 1986 C CA . LYS A 1 233 ? -19.799 6.757 6.225 1.00 84.31 233 LYS A CA 1
ATOM 1987 C C . LYS A 1 233 ? -19.513 8.055 5.460 1.00 84.31 233 LYS A C 1
ATOM 1989 O O . LYS A 1 233 ? -20.172 9.059 5.694 1.00 84.31 233 LYS A O 1
ATOM 1994 N N . LEU A 1 234 ? -18.578 8.028 4.506 1.00 85.75 234 LEU A N 1
ATOM 1995 C CA . LEU A 1 234 ? -18.248 9.205 3.695 1.00 85.75 234 LEU A CA 1
ATOM 1996 C C . LEU A 1 234 ? -19.446 9.709 2.876 1.00 85.75 234 LEU A C 1
ATOM 1998 O O . LEU A 1 234 ? -19.595 10.915 2.701 1.00 85.75 234 LEU A O 1
ATOM 2002 N N . MET A 1 235 ? -20.290 8.807 2.366 1.00 82.00 235 MET A N 1
ATOM 2003 C CA . MET A 1 235 ? -21.509 9.184 1.639 1.00 82.00 235 MET A CA 1
ATOM 2004 C C . MET A 1 235 ? -22.561 9.857 2.527 1.00 82.00 235 MET A C 1
ATOM 2006 O O . MET A 1 235 ? -23.350 10.656 2.021 1.00 82.00 235 MET A O 1
ATOM 2010 N N . GLU A 1 236 ? -22.596 9.513 3.814 1.00 80.25 236 GLU A N 1
ATOM 2011 C CA . GLU A 1 236 ? -23.494 10.127 4.793 1.00 80.25 236 GLU A CA 1
ATOM 2012 C C . GLU A 1 236 ? -22.972 11.495 5.250 1.00 80.25 236 GLU A C 1
ATOM 2014 O O . GLU A 1 236 ? -23.735 12.461 5.261 1.00 80.25 236 GLU A O 1
ATOM 2019 N N . ASP A 1 237 ? -21.672 11.589 5.549 1.00 81.25 237 ASP A N 1
ATOM 2020 C CA . ASP A 1 237 ? -21.018 12.830 5.980 1.00 81.25 237 ASP A CA 1
ATOM 2021 C C . ASP A 1 237 ? -21.018 13.897 4.865 1.00 81.25 237 ASP A C 1
ATOM 2023 O O . ASP A 1 237 ? -21.271 15.077 5.116 1.00 81.25 237 ASP A O 1
ATOM 2027 N N . GLU A 1 238 ? -20.748 13.493 3.619 1.00 82.81 238 GLU A N 1
ATOM 2028 C CA . GLU A 1 238 ? -20.665 14.387 2.462 1.00 82.81 238 GLU A CA 1
ATOM 2029 C C . GLU A 1 238 ? -21.558 13.893 1.311 1.00 82.81 238 GLU A C 1
ATOM 2031 O O . GLU A 1 238 ? -21.111 13.118 0.453 1.00 82.81 238 GLU A O 1
ATOM 2036 N N . PRO A 1 239 ? -22.823 14.352 1.243 1.00 75.31 239 PRO A N 1
ATOM 2037 C CA . PRO A 1 239 ? -23.740 13.927 0.200 1.00 75.31 239 PRO A CA 1
ATOM 2038 C C . PRO A 1 239 ? -23.283 14.422 -1.176 1.00 75.31 239 PRO A C 1
ATOM 2040 O O . PRO A 1 239 ? -22.928 15.585 -1.381 1.00 75.31 239 PRO A O 1
ATOM 2043 N N . ILE A 1 240 ? -23.343 13.523 -2.154 1.00 79.62 240 ILE A N 1
ATOM 2044 C CA . ILE A 1 240 ? -22.959 13.806 -3.538 1.00 79.62 240 ILE A CA 1
ATOM 2045 C C . ILE A 1 240 ? -23.981 14.764 -4.158 1.00 79.62 240 ILE A C 1
ATOM 2047 O O . ILE A 1 240 ? -25.169 14.447 -4.234 1.00 79.62 240 ILE A O 1
ATOM 2051 N N . GLY A 1 241 ? -23.512 15.924 -4.629 1.00 74.31 241 GLY A N 1
ATOM 2052 C CA . GLY A 1 241 ? -24.372 16.942 -5.244 1.00 74.31 241 GLY A CA 1
ATOM 2053 C C . GLY A 1 241 ? -24.961 16.542 -6.604 1.00 74.31 241 GLY A C 1
ATOM 2054 O O . GLY A 1 241 ? -26.026 17.030 -6.970 1.00 74.31 241 GLY A O 1
ATOM 2055 N N . ASP A 1 242 ? -24.301 15.647 -7.349 1.00 84.38 242 ASP A N 1
ATOM 2056 C CA . ASP A 1 242 ? -24.800 15.142 -8.635 1.00 84.38 242 ASP A CA 1
ATOM 2057 C C . ASP A 1 242 ? -25.745 13.945 -8.437 1.00 84.38 242 ASP A C 1
ATOM 2059 O O . ASP A 1 242 ? -25.338 12.839 -8.066 1.00 84.38 242 ASP A O 1
ATOM 2063 N N . GLU A 1 243 ? -27.023 14.165 -8.742 1.00 83.19 243 GLU A N 1
ATOM 2064 C CA . GLU A 1 243 ? -28.084 13.168 -8.616 1.00 83.19 243 GLU A CA 1
ATOM 2065 C C . GLU A 1 243 ? -27.865 11.940 -9.518 1.00 83.19 243 GLU A C 1
ATOM 2067 O O . GLU A 1 243 ? -28.258 10.831 -9.153 1.00 83.19 243 GLU A O 1
ATOM 2072 N N . ARG A 1 244 ? -27.214 12.096 -10.681 1.00 86.19 244 ARG A N 1
ATOM 2073 C CA . ARG A 1 244 ? -26.951 10.974 -11.603 1.00 86.19 244 ARG A CA 1
ATOM 2074 C C . ARG A 1 244 ? -25.925 10.017 -11.020 1.00 86.19 244 ARG A C 1
ATOM 2076 O O . ARG A 1 244 ? -26.125 8.805 -11.041 1.00 86.19 244 ARG A O 1
ATOM 2083 N N . ILE A 1 245 ? -24.844 10.576 -10.478 1.00 84.69 245 ILE A N 1
ATOM 2084 C CA . ILE A 1 245 ? -23.782 9.811 -9.821 1.00 84.69 245 ILE A CA 1
ATOM 2085 C C . ILE A 1 245 ? -24.347 9.106 -8.589 1.00 84.69 245 ILE A C 1
ATOM 2087 O O . ILE A 1 245 ? -24.065 7.930 -8.377 1.00 84.69 245 ILE A O 1
ATOM 2091 N N . ARG A 1 246 ? -25.194 9.793 -7.816 1.00 82.44 246 ARG A N 1
ATOM 2092 C CA . ARG A 1 246 ? -25.864 9.206 -6.656 1.00 82.44 246 ARG A CA 1
ATOM 2093 C C . ARG A 1 246 ? -26.750 8.018 -7.036 1.00 82.44 246 ARG A C 1
ATOM 2095 O O . ARG A 1 246 ? -26.586 6.957 -6.452 1.00 82.44 246 ARG A O 1
ATOM 2102 N N . LYS A 1 247 ? -27.618 8.159 -8.046 1.00 84.94 247 LYS A N 1
ATOM 2103 C CA . LYS A 1 247 ? -28.471 7.055 -8.530 1.00 84.94 247 LYS A CA 1
ATOM 2104 C C . LYS A 1 247 ? -27.652 5.850 -8.986 1.00 84.94 247 LYS A C 1
ATOM 2106 O O . LYS A 1 247 ? -27.987 4.730 -8.622 1.00 84.94 247 LYS A O 1
ATOM 2111 N N . LEU A 1 248 ? -26.565 6.084 -9.724 1.00 86.50 248 LEU A N 1
ATOM 2112 C CA . LEU A 1 248 ? -25.665 5.017 -10.161 1.00 86.50 248 LEU A CA 1
ATOM 2113 C C . LEU A 1 248 ? -25.031 4.290 -8.969 1.00 86.50 248 LEU A C 1
ATOM 2115 O O . LEU A 1 248 ? -25.010 3.065 -8.934 1.00 86.50 248 LEU A O 1
ATOM 2119 N N . ILE A 1 249 ? -24.525 5.034 -7.984 1.00 83.88 249 ILE A N 1
ATOM 2120 C CA . ILE A 1 249 ? -23.940 4.438 -6.779 1.00 83.88 249 ILE A CA 1
ATOM 2121 C C . ILE A 1 249 ? -25.004 3.666 -5.995 1.00 83.88 249 ILE A C 1
ATOM 2123 O O . ILE A 1 249 ? -24.731 2.557 -5.555 1.00 83.88 249 ILE A O 1
ATOM 2127 N N . ASP A 1 250 ? -26.216 4.202 -5.864 1.00 81.19 250 ASP A N 1
ATOM 2128 C CA . ASP A 1 250 ? -27.321 3.545 -5.162 1.00 81.19 250 ASP A CA 1
ATOM 2129 C C . ASP A 1 250 ? -27.775 2.252 -5.864 1.00 81.19 250 ASP A C 1
ATOM 2131 O O . ASP A 1 250 ? -28.174 1.294 -5.203 1.00 81.19 250 ASP A O 1
ATOM 2135 N N . GLU A 1 251 ? -27.729 2.194 -7.198 1.00 84.94 251 GLU A N 1
ATOM 2136 C CA . GLU A 1 251 ? -27.972 0.964 -7.961 1.00 84.94 251 GLU A CA 1
ATOM 2137 C C . GLU A 1 251 ? -26.883 -0.075 -7.712 1.00 84.94 251 GLU A C 1
ATOM 2139 O O . GLU A 1 251 ? -27.189 -1.231 -7.434 1.00 84.94 251 GLU A O 1
ATOM 2144 N N . GLU A 1 252 ? -25.628 0.354 -7.744 1.00 84.31 252 GLU A N 1
ATOM 2145 C CA . GLU A 1 252 ? -24.464 -0.500 -7.529 1.00 84.31 252 GLU A CA 1
ATOM 2146 C C . GLU A 1 252 ? -24.354 -0.990 -6.078 1.00 84.31 252 GLU A C 1
ATOM 2148 O O . GLU A 1 252 ? -23.954 -2.124 -5.838 1.00 84.31 252 GLU A O 1
ATOM 2153 N N . LEU A 1 253 ? -24.769 -0.190 -5.091 1.00 81.06 253 LEU A N 1
ATOM 2154 C CA . LEU A 1 253 ? -24.797 -0.568 -3.674 1.00 81.06 253 LEU A CA 1
ATOM 2155 C C . LEU A 1 253 ? -25.782 -1.707 -3.370 1.00 81.06 253 LEU A C 1
ATOM 2157 O O . LEU A 1 253 ? -25.551 -2.473 -2.429 1.00 81.06 253 LEU A O 1
ATOM 2161 N N . LYS A 1 254 ? -26.816 -1.897 -4.202 1.00 80.25 254 LYS A N 1
ATOM 2162 C CA . LYS A 1 254 ? -27.733 -3.044 -4.080 1.00 80.25 254 LYS A CA 1
ATOM 2163 C C . LYS A 1 254 ? -27.004 -4.370 -4.265 1.00 80.25 254 LYS A C 1
ATOM 2165 O O . LYS A 1 254 ? -27.314 -5.319 -3.547 1.00 80.25 254 LYS A O 1
ATOM 2170 N N . ASP A 1 255 ? -26.004 -4.424 -5.147 1.00 78.75 255 ASP A N 1
ATOM 2171 C CA . ASP A 1 255 ? -25.173 -5.619 -5.340 1.00 78.75 255 ASP A CA 1
ATOM 2172 C C . ASP A 1 255 ? -24.356 -5.950 -4.083 1.00 78.75 255 ASP A C 1
ATOM 2174 O O . ASP A 1 255 ? -23.959 -7.097 -3.881 1.00 78.75 255 ASP A O 1
ATOM 2178 N N . PHE A 1 256 ? -24.112 -4.971 -3.210 1.00 72.38 256 PHE A N 1
ATOM 2179 C CA . PHE A 1 256 ? -23.452 -5.150 -1.914 1.00 72.38 256 PHE A CA 1
ATOM 2180 C C . PHE A 1 256 ? -24.439 -5.424 -0.769 1.00 72.38 256 PHE A C 1
ATOM 2182 O O . PHE A 1 256 ? -24.021 -5.536 0.379 1.00 72.38 256 PHE A O 1
ATOM 2189 N N . GLY A 1 257 ? -25.739 -5.548 -1.060 1.00 66.62 257 GLY A N 1
ATOM 2190 C CA . GLY A 1 257 ? -26.777 -5.776 -0.054 1.00 66.62 257 GLY A CA 1
ATOM 2191 C C . GLY A 1 257 ? -27.141 -4.535 0.768 1.00 66.62 257 GLY A C 1
ATOM 2192 O O . GLY A 1 257 ? -27.837 -4.669 1.773 1.00 66.62 257 GLY A O 1
ATOM 2193 N N . VAL A 1 258 ? -26.704 -3.345 0.343 1.00 65.88 258 VAL A N 1
ATOM 2194 C CA . VAL A 1 258 ? -26.996 -2.061 0.996 1.00 65.88 258 VAL A CA 1
ATOM 2195 C C . VAL A 1 258 ? -28.125 -1.362 0.237 1.00 65.88 258 VAL A C 1
ATOM 2197 O O . VAL A 1 258 ? -28.095 -1.271 -0.992 1.00 65.88 258 VAL A O 1
ATOM 2200 N N . LYS A 1 259 ? -29.154 -0.887 0.946 1.00 56.88 259 LYS A N 1
ATOM 2201 C CA . LYS A 1 259 ? -30.283 -0.155 0.353 1.00 56.88 259 LYS A CA 1
ATOM 2202 C C . LYS A 1 259 ? -30.158 1.347 0.604 1.00 56.88 259 LYS A C 1
ATOM 2204 O O . LYS A 1 259 ? -29.549 1.809 1.563 1.00 56.88 259 LYS A O 1
ATOM 2209 N N . GLN A 1 260 ? -30.780 2.121 -0.282 1.00 47.06 260 GLN A N 1
ATOM 2210 C CA . GLN A 1 260 ? -30.833 3.578 -0.197 1.00 47.06 260 GLN A CA 1
ATOM 2211 C C . GLN A 1 260 ? -31.462 4.014 1.142 1.00 47.06 260 GLN A C 1
ATOM 2213 O O . GLN A 1 260 ? -32.597 3.642 1.438 1.00 47.06 260 GLN A O 1
ATOM 2218 N N . GLY A 1 261 ? -30.726 4.798 1.938 1.00 51.19 261 GLY A N 1
ATOM 2219 C CA . GLY A 1 261 ? -31.172 5.276 3.255 1.00 51.19 261 GLY A CA 1
ATOM 2220 C C . GLY A 1 261 ? -30.727 4.430 4.453 1.00 51.19 261 GLY A C 1
ATOM 2221 O O . GLY A 1 261 ? -31.126 4.737 5.575 1.00 51.19 261 GLY A O 1
ATOM 2222 N N . ASP A 1 262 ? -29.897 3.407 4.242 1.00 57.03 262 ASP A N 1
ATOM 2223 C CA . ASP A 1 262 ? -29.221 2.688 5.322 1.00 57.03 262 ASP A CA 1
ATOM 2224 C C . ASP A 1 262 ? -28.293 3.651 6.090 1.00 57.03 262 ASP A C 1
ATOM 2226 O O . ASP A 1 262 ? -27.186 3.960 5.659 1.00 57.03 262 ASP A O 1
ATOM 2230 N N . SER A 1 263 ? -28.789 4.180 7.214 1.00 60.19 263 SER A N 1
ATOM 2231 C CA . SER A 1 263 ? -28.052 5.073 8.121 1.00 60.19 263 SER A CA 1
ATOM 2232 C C . SER A 1 263 ? -26.879 4.354 8.797 1.00 60.19 263 SER A C 1
ATOM 2234 O O . SER A 1 263 ? -26.807 3.123 8.769 1.00 60.19 263 SER A O 1
ATOM 2236 N N . ILE A 1 264 ? -26.060 5.093 9.556 1.00 62.34 264 ILE A N 1
ATOM 2237 C CA . ILE A 1 264 ? -25.098 4.578 10.556 1.00 62.34 264 ILE A CA 1
ATOM 2238 C C . ILE A 1 264 ? -25.559 3.284 11.257 1.00 62.34 264 ILE A C 1
ATOM 2240 O O . ILE A 1 264 ? -24.776 2.356 11.428 1.00 62.34 264 ILE A O 1
ATOM 2244 N N . LYS A 1 265 ? -26.844 3.175 11.618 1.00 64.19 265 LYS A N 1
ATOM 2245 C CA . LYS A 1 265 ? -27.424 1.984 12.265 1.00 64.19 265 LYS A CA 1
ATOM 2246 C C . LYS A 1 265 ? -27.258 0.698 11.449 1.00 64.19 265 LYS A C 1
ATOM 2248 O O . LYS A 1 265 ? -26.973 -0.347 12.020 1.00 64.19 265 LYS A O 1
ATOM 2253 N N . LYS A 1 266 ? -27.386 0.757 10.121 1.00 71.00 266 LYS A N 1
ATOM 2254 C CA . LYS A 1 266 ? -27.126 -0.395 9.251 1.00 71.00 266 LYS A CA 1
ATOM 2255 C C . LYS A 1 266 ? -25.640 -0.724 9.200 1.00 71.00 266 LYS A C 1
ATOM 2257 O O . LYS A 1 266 ? -25.280 -1.894 9.202 1.00 71.00 266 LYS A O 1
ATOM 2262 N N . VAL A 1 267 ? -24.780 0.292 9.188 1.00 72.38 267 VAL A N 1
ATOM 2263 C CA . VAL A 1 267 ? -23.321 0.123 9.250 1.00 72.38 267 VAL A CA 1
ATOM 2264 C C . VAL A 1 267 ? -22.928 -0.579 10.560 1.00 72.38 267 VAL A C 1
ATOM 2266 O O . VAL A 1 267 ? -22.119 -1.504 10.551 1.00 72.38 267 VAL A O 1
ATOM 2269 N N . GLU A 1 268 ? -23.565 -0.219 11.679 1.00 76.31 268 GLU A N 1
ATOM 2270 C CA . GLU A 1 268 ? -23.407 -0.895 12.972 1.00 76.31 268 GLU A CA 1
ATOM 2271 C C . GLU A 1 268 ? -23.925 -2.342 12.952 1.00 76.31 268 GLU A C 1
ATOM 2273 O O . GLU A 1 268 ? -23.231 -3.237 13.437 1.00 76.31 268 GLU A O 1
ATOM 2278 N N . GLU A 1 269 ? -25.098 -2.599 12.361 1.00 80.38 269 GLU A N 1
ATOM 2279 C CA . GLU A 1 269 ? -25.642 -3.956 12.184 1.00 80.38 269 GLU A CA 1
ATOM 2280 C C . GLU A 1 269 ? -24.725 -4.835 11.325 1.00 80.38 269 GLU A C 1
ATOM 2282 O O . GLU A 1 269 ? -24.368 -5.937 11.738 1.00 80.38 269 GLU A O 1
ATOM 2287 N N . LEU A 1 270 ? -24.288 -4.333 10.166 1.00 77.75 270 LEU A N 1
ATOM 2288 C CA . LEU A 1 270 ? -23.378 -5.037 9.261 1.00 77.75 270 LEU A CA 1
ATOM 2289 C C . LEU A 1 270 ? -22.051 -5.346 9.950 1.00 77.75 270 LEU A C 1
ATOM 2291 O O . LEU A 1 270 ? -21.519 -6.443 9.802 1.00 77.75 270 LEU A O 1
ATOM 2295 N N . ASN A 1 271 ? -21.525 -4.409 10.741 1.00 83.62 271 ASN A N 1
ATOM 2296 C CA . ASN A 1 271 ? -20.305 -4.643 11.499 1.00 83.62 271 ASN A CA 1
ATOM 2297 C C . ASN A 1 271 ? -20.507 -5.675 12.622 1.00 83.62 271 ASN A C 1
ATOM 2299 O O . ASN A 1 271 ? -19.643 -6.521 12.847 1.00 83.62 271 ASN A O 1
ATOM 2303 N N . ALA A 1 272 ? -21.656 -5.657 13.304 1.00 82.62 272 ALA A N 1
ATOM 2304 C CA . ALA A 1 272 ? -21.989 -6.657 14.314 1.00 82.62 272 ALA A CA 1
ATOM 2305 C C . ALA A 1 272 ? -22.137 -8.062 13.707 1.00 82.62 272 ALA A C 1
ATOM 2307 O O . ALA A 1 272 ? -21.631 -9.031 14.273 1.00 82.62 272 ALA A O 1
ATOM 2308 N N . ASP A 1 273 ? -22.789 -8.182 12.552 1.00 83.19 273 ASP A N 1
ATOM 2309 C CA . ASP A 1 273 ? -22.949 -9.455 11.848 1.00 83.19 273 ASP A CA 1
ATOM 2310 C C . ASP A 1 273 ? -21.620 -9.954 11.269 1.00 83.19 273 ASP A C 1
ATOM 2312 O O . ASP A 1 273 ? -21.312 -11.143 11.359 1.00 83.19 273 ASP A O 1
ATOM 2316 N N . PHE A 1 274 ? -20.765 -9.047 10.792 1.00 82.88 274 PHE A N 1
ATOM 2317 C CA . PHE A 1 274 ? -19.411 -9.376 10.357 1.00 82.88 274 PHE A CA 1
ATOM 2318 C C . PHE A 1 274 ? -18.562 -9.974 11.489 1.00 82.88 274 PHE A C 1
ATOM 2320 O O . PHE A 1 274 ? -17.905 -10.998 11.287 1.00 82.88 274 PHE A O 1
ATOM 2327 N N . VAL A 1 275 ? -18.621 -9.394 12.695 1.00 82.94 275 VAL A N 1
ATOM 2328 C CA . VAL A 1 275 ? -17.921 -9.917 13.884 1.00 82.94 275 VAL A CA 1
ATOM 2329 C C . VAL A 1 275 ? -18.469 -11.278 14.313 1.00 82.94 275 VAL A C 1
ATOM 2331 O O . VAL A 1 275 ? -17.686 -12.142 14.705 1.00 82.94 275 VAL A O 1
ATOM 2334 N N . LYS A 1 276 ? -19.788 -11.502 14.225 1.00 85.00 276 LYS A N 1
ATOM 2335 C CA . LYS A 1 276 ? -20.391 -12.814 14.524 1.00 85.00 276 LYS A CA 1
ATOM 2336 C C . LYS A 1 276 ? -19.923 -13.886 13.539 1.00 85.00 276 LYS A C 1
ATOM 2338 O O . LYS A 1 276 ? -19.580 -14.983 13.965 1.00 85.00 276 LYS A O 1
ATOM 2343 N N . ASN A 1 277 ? -19.879 -13.560 12.248 1.00 84.31 277 ASN A N 1
ATOM 2344 C CA . ASN A 1 277 ? -19.489 -14.501 11.196 1.00 84.31 277 ASN A CA 1
ATOM 2345 C C . ASN A 1 277 ? -17.985 -14.824 11.228 1.00 84.31 277 ASN A C 1
ATOM 2347 O O . ASN A 1 277 ? -17.591 -15.942 10.907 1.00 84.31 277 ASN A O 1
ATOM 2351 N N . HIS A 1 278 ? -17.151 -13.872 11.662 1.00 82.38 278 HIS A N 1
ATOM 2352 C CA . HIS A 1 278 ? -15.689 -13.996 11.685 1.00 82.38 278 HIS A CA 1
ATOM 2353 C C . HIS A 1 278 ? -15.105 -13.900 13.100 1.00 82.38 278 HIS A C 1
ATOM 2355 O O . HIS A 1 278 ? -14.021 -13.347 13.307 1.00 82.38 278 HIS A O 1
ATOM 2361 N N . SER A 1 279 ? -15.795 -14.473 14.090 1.00 77.06 279 SER A N 1
ATOM 2362 C CA . SER A 1 279 ? -15.391 -14.396 15.500 1.00 77.06 279 SER A CA 1
ATOM 2363 C C . SER A 1 279 ? -14.016 -15.002 15.774 1.00 77.06 279 SER A C 1
ATOM 2365 O O . SER A 1 279 ? -13.353 -14.600 16.722 1.00 77.06 279 SER A O 1
ATOM 2367 N N . ASN A 1 280 ? -13.575 -15.953 14.947 1.00 82.06 280 ASN A N 1
ATOM 2368 C CA . ASN A 1 280 ? -12.350 -16.727 15.163 1.00 82.06 280 ASN A CA 1
ATOM 2369 C C . ASN A 1 280 ? -11.115 -16.142 14.453 1.00 82.06 280 ASN A C 1
ATOM 2371 O O . ASN A 1 280 ? -10.032 -16.722 14.554 1.00 82.06 280 ASN A O 1
ATOM 2375 N N . SER A 1 281 ? -11.250 -15.010 13.749 1.00 84.38 281 SER A N 1
ATOM 2376 C CA . SER A 1 281 ? -10.147 -14.393 13.006 1.00 84.38 281 SER A CA 1
ATOM 2377 C C . SER A 1 281 ? -9.784 -13.018 13.563 1.00 84.38 281 SER A C 1
ATOM 2379 O O . SER A 1 281 ? -10.578 -12.076 13.559 1.00 84.38 281 SER A O 1
ATOM 2381 N N . LEU A 1 282 ? -8.540 -12.892 14.027 1.00 83.06 282 LEU A N 1
ATOM 2382 C CA . LEU A 1 282 ? -8.030 -11.677 14.658 1.00 83.06 282 LEU A CA 1
ATOM 2383 C C . LEU A 1 282 ? -7.985 -10.462 13.697 1.00 83.06 282 LEU A C 1
ATOM 2385 O O . LEU A 1 282 ? -8.425 -9.388 14.108 1.00 83.06 282 LEU A O 1
ATOM 2389 N N . PRO A 1 283 ? -7.553 -10.589 12.421 1.00 84.81 283 PRO A N 1
ATOM 2390 C CA . PRO A 1 283 ? -7.617 -9.488 11.452 1.00 84.81 283 PRO A CA 1
ATOM 2391 C C . PRO A 1 283 ? -9.026 -8.922 11.231 1.00 84.81 283 PRO A C 1
ATOM 2393 O O . PRO A 1 283 ? -9.193 -7.708 11.143 1.00 84.81 283 PRO A O 1
ATOM 2396 N N . HIS A 1 284 ? -10.044 -9.787 11.184 1.00 86.81 284 HIS A N 1
ATOM 2397 C CA . HIS A 1 284 ? -11.437 -9.383 10.967 1.00 86.81 284 HIS A CA 1
ATOM 2398 C C . HIS A 1 284 ? -11.964 -8.590 12.165 1.00 86.81 284 HIS A C 1
ATOM 2400 O O . HIS A 1 284 ? -12.580 -7.540 11.997 1.00 86.81 284 HIS A O 1
ATOM 2406 N N . ARG A 1 285 ? -11.638 -9.035 13.384 1.00 85.06 285 ARG A N 1
ATOM 2407 C CA . ARG A 1 285 ? -11.975 -8.317 14.623 1.00 85.06 285 ARG A CA 1
ATOM 2408 C C . ARG A 1 285 ? -11.263 -6.970 14.722 1.00 85.06 285 ARG A C 1
ATOM 2410 O O . ARG A 1 285 ? -11.878 -5.995 15.144 1.00 85.06 285 ARG A O 1
ATOM 2417 N N . ALA A 1 286 ? -9.998 -6.901 14.307 1.00 84.38 286 ALA A N 1
ATOM 2418 C CA . ALA A 1 286 ? -9.234 -5.659 14.322 1.00 84.38 286 ALA A CA 1
ATOM 2419 C C . ALA A 1 286 ? -9.823 -4.607 13.369 1.00 84.38 286 ALA A C 1
ATOM 2421 O O . ALA A 1 286 ? -10.023 -3.464 13.773 1.00 84.38 286 ALA A O 1
ATOM 2422 N N . GLU A 1 287 ? -10.159 -4.984 12.133 1.00 84.56 287 GLU A N 1
ATOM 2423 C CA . GLU A 1 287 ? -10.812 -4.068 11.187 1.00 84.56 287 GLU A CA 1
ATOM 2424 C C . GLU A 1 287 ? -12.228 -3.684 11.641 1.00 84.56 287 GLU A C 1
ATOM 2426 O O . GLU A 1 287 ? -12.589 -2.508 11.591 1.00 84.56 287 GLU A O 1
ATOM 2431 N N . ALA A 1 288 ? -13.001 -4.626 12.190 1.00 84.44 288 ALA A N 1
ATOM 2432 C CA . ALA A 1 288 ? -14.301 -4.317 12.781 1.00 84.44 288 ALA A CA 1
ATOM 2433 C C . ALA A 1 288 ? -14.189 -3.301 13.929 1.00 84.44 288 ALA A C 1
ATOM 2435 O O . ALA A 1 288 ? -15.002 -2.380 14.017 1.00 84.44 288 ALA A O 1
ATOM 2436 N N . ALA A 1 289 ? -13.160 -3.418 14.775 1.00 82.44 289 ALA A N 1
ATOM 2437 C CA . ALA A 1 289 ? -12.886 -2.464 15.844 1.00 82.44 289 ALA A CA 1
ATOM 2438 C C . ALA A 1 289 ? -12.496 -1.075 15.306 1.00 82.44 289 ALA A C 1
ATOM 2440 O O . ALA A 1 289 ? -12.988 -0.077 15.833 1.00 82.44 289 ALA A O 1
ATOM 2441 N N . LYS A 1 290 ? -11.696 -0.985 14.226 1.00 82.56 290 LYS A N 1
ATOM 2442 C CA . LYS A 1 290 ? -11.417 0.302 13.545 1.00 82.56 290 LYS A CA 1
ATOM 2443 C C . LYS A 1 290 ? -12.705 0.984 13.102 1.00 82.56 290 LYS A C 1
ATOM 2445 O O . LYS A 1 290 ? -12.875 2.179 13.315 1.00 82.56 290 LYS A O 1
ATOM 2450 N N . ILE A 1 291 ? -13.620 0.217 12.516 1.00 81.06 291 ILE A N 1
ATOM 2451 C CA . ILE A 1 291 ? -14.909 0.720 12.037 1.00 81.06 291 ILE A CA 1
ATOM 2452 C C . ILE A 1 291 ? -15.797 1.161 13.207 1.00 81.06 291 ILE A C 1
ATOM 2454 O O . ILE A 1 291 ? -16.416 2.217 13.123 1.00 81.06 291 ILE A O 1
ATOM 2458 N N . MET A 1 292 ? -15.832 0.414 14.317 1.00 81.69 292 MET A N 1
ATOM 2459 C CA . MET A 1 292 ? -16.590 0.821 15.513 1.00 81.69 292 MET A CA 1
ATOM 2460 C C . MET A 1 292 ? -16.116 2.169 16.054 1.00 81.69 292 MET A C 1
ATOM 2462 O O . MET A 1 292 ? -16.943 3.016 16.377 1.00 81.69 292 MET A O 1
ATOM 2466 N N . LEU A 1 293 ? -14.799 2.377 16.104 1.00 78.69 293 LEU A N 1
ATOM 2467 C CA . LEU A 1 293 ? -14.196 3.633 16.560 1.00 78.69 293 LEU A CA 1
ATOM 2468 C C . LEU A 1 293 ? -14.435 4.770 15.565 1.00 78.69 293 LEU A C 1
ATOM 2470 O O . LEU A 1 293 ? -14.644 5.912 15.969 1.00 78.69 293 LEU A O 1
ATOM 2474 N N . LEU A 1 294 ? -14.463 4.457 14.267 1.00 78.25 294 LEU A N 1
ATOM 2475 C CA . LEU A 1 294 ? -14.809 5.419 13.230 1.00 78.25 294 LEU A CA 1
ATOM 2476 C C . LEU A 1 294 ? -16.275 5.865 13.340 1.00 78.25 294 LEU A C 1
ATOM 2478 O O . LEU A 1 294 ? -16.548 7.049 13.172 1.00 78.25 294 LEU A O 1
ATOM 2482 N N . ILE A 1 295 ? -17.212 4.951 13.593 1.00 75.69 295 ILE A N 1
ATOM 2483 C CA . ILE A 1 295 ? -18.652 5.242 13.657 1.00 75.69 295 ILE A CA 1
ATOM 2484 C C . ILE A 1 295 ? -19.036 5.933 14.970 1.00 75.69 295 ILE A C 1
ATOM 2486 O O . ILE A 1 295 ? -19.706 6.963 14.952 1.00 75.69 295 ILE A O 1
ATOM 2490 N N . SER A 1 296 ? -18.591 5.374 16.096 1.00 72.88 296 SER A N 1
ATOM 2491 C CA . SER A 1 296 ? -19.001 5.771 17.443 1.00 72.88 296 SER A CA 1
ATOM 2492 C C . SER A 1 296 ? -17.768 5.993 18.335 1.00 72.88 296 SER A C 1
ATOM 2494 O O . SER A 1 296 ? -17.403 5.103 19.109 1.00 72.88 296 SER A O 1
ATOM 2496 N N . PRO A 1 297 ? -17.154 7.197 18.302 1.00 67.94 297 PRO A N 1
ATOM 2497 C CA . PRO A 1 297 ? -15.949 7.535 19.079 1.00 67.94 297 PRO A CA 1
ATOM 2498 C C . PRO A 1 297 ? -16.126 7.475 20.606 1.00 67.94 297 PRO A C 1
ATOM 2500 O O . PRO A 1 297 ? -15.161 7.577 21.359 1.00 67.94 297 PRO A O 1
ATOM 2503 N N . THR A 1 298 ? -17.369 7.376 21.083 1.00 61.25 298 THR A N 1
ATOM 2504 C CA . THR A 1 298 ? -17.734 7.303 22.503 1.00 61.25 298 THR A CA 1
ATOM 2505 C C . THR A 1 298 ? -17.851 5.866 23.021 1.00 61.25 298 THR A C 1
ATOM 2507 O O . THR A 1 298 ? -17.812 5.657 24.231 1.00 61.25 298 THR A O 1
ATOM 2510 N N . ASN A 1 299 ? -17.950 4.857 22.144 1.00 61.50 299 ASN A N 1
ATOM 2511 C CA . ASN A 1 299 ? -18.179 3.455 22.520 1.00 61.50 299 ASN A CA 1
ATOM 2512 C C . ASN A 1 299 ? -16.879 2.621 22.522 1.00 61.50 299 ASN A C 1
ATOM 2514 O O . ASN A 1 299 ? -16.843 1.471 22.079 1.00 61.50 299 ASN A O 1
ATOM 2518 N N . ASN A 1 300 ? -15.794 3.216 23.031 1.00 65.12 300 ASN A N 1
ATOM 2519 C CA . ASN A 1 300 ? -14.422 2.695 22.938 1.00 65.12 300 ASN A CA 1
ATOM 2520 C C . ASN A 1 300 ? -14.218 1.342 23.632 1.00 65.12 300 ASN A C 1
ATOM 2522 O O . ASN A 1 300 ? -13.350 0.571 23.233 1.00 65.12 300 ASN A O 1
ATOM 2526 N N . GLN A 1 301 ? -15.025 1.014 24.643 1.00 71.69 301 GLN A N 1
ATOM 2527 C CA . GLN A 1 301 ? -14.814 -0.175 25.475 1.00 71.69 301 GLN A CA 1
ATOM 2528 C C . GLN A 1 301 ? -14.977 -1.489 24.696 1.00 71.69 301 GLN A C 1
ATOM 2530 O O . GLN A 1 301 ? -14.124 -2.366 24.805 1.00 71.69 301 GLN A O 1
ATOM 2535 N N . LYS A 1 302 ? -16.013 -1.612 23.854 1.00 74.12 302 LYS A N 1
ATOM 2536 C CA . LYS A 1 302 ? -16.247 -2.831 23.052 1.00 74.12 302 LYS A CA 1
ATOM 2537 C C . LYS A 1 302 ? -15.190 -3.016 21.962 1.00 74.12 302 LYS A C 1
ATOM 2539 O O . LYS A 1 302 ? -14.728 -4.127 21.724 1.00 74.12 302 LYS A O 1
ATOM 2544 N N . ALA A 1 303 ? -14.777 -1.922 21.322 1.00 74.81 303 ALA A N 1
ATOM 2545 C CA . ALA A 1 303 ? -13.725 -1.956 20.310 1.00 74.81 303 ALA A CA 1
ATOM 2546 C C . ALA A 1 303 ? -12.368 -2.351 20.919 1.00 74.81 303 ALA A C 1
ATOM 2548 O O . ALA A 1 303 ? -11.658 -3.190 20.367 1.00 74.81 303 ALA A O 1
ATOM 2549 N N . VAL A 1 304 ? -12.041 -1.806 22.096 1.00 76.44 304 VAL A N 1
ATOM 2550 C CA . VAL A 1 304 ? -10.849 -2.179 22.869 1.00 76.44 304 VAL A CA 1
ATOM 2551 C C . VAL A 1 304 ? -10.893 -3.647 23.287 1.00 76.44 304 VAL A C 1
ATOM 2553 O O . VAL A 1 304 ? -9.883 -4.340 23.174 1.00 76.44 304 VAL A O 1
ATOM 2556 N N . GLU A 1 305 ? -12.042 -4.154 23.728 1.00 80.56 305 GLU A N 1
ATOM 2557 C CA . GLU A 1 305 ? -12.201 -5.569 24.076 1.00 80.56 305 GLU A CA 1
ATOM 2558 C C . GLU A 1 305 ? -11.925 -6.474 22.866 1.00 80.56 305 GLU A C 1
ATOM 2560 O O . GLU A 1 305 ? -11.166 -7.441 22.968 1.00 80.56 305 GLU A O 1
ATOM 2565 N N . TYR A 1 306 ? -12.449 -6.133 21.686 1.00 77.31 306 TYR A N 1
ATOM 2566 C CA . TYR A 1 306 ? -12.178 -6.892 20.463 1.00 77.31 306 TYR A CA 1
ATOM 2567 C C . TYR A 1 306 ? -10.708 -6.884 20.040 1.00 77.31 306 TYR A C 1
ATOM 2569 O O . TYR A 1 306 ? -10.240 -7.884 19.497 1.00 77.31 306 TYR A O 1
ATOM 2577 N N . LEU A 1 307 ? -9.977 -5.806 20.326 1.00 75.12 307 LEU A N 1
ATOM 2578 C CA . LEU A 1 307 ? -8.549 -5.697 20.027 1.00 75.12 307 LEU A CA 1
ATOM 2579 C C . LEU A 1 307 ? -7.654 -6.399 21.053 1.00 75.12 307 LEU A C 1
ATOM 2581 O O . LEU A 1 307 ? -6.621 -6.951 20.688 1.00 75.12 307 LEU A O 1
ATOM 2585 N N . THR A 1 308 ? -8.029 -6.359 22.332 1.00 76.38 308 THR A N 1
ATOM 2586 C CA . THR A 1 308 ? -7.194 -6.851 23.440 1.00 76.38 308 THR A CA 1
ATOM 2587 C C . THR A 1 308 ? -7.413 -8.317 23.775 1.00 76.38 308 THR A C 1
ATOM 2589 O O . THR A 1 308 ? -6.579 -8.926 24.435 1.00 76.38 308 THR A O 1
ATOM 2592 N N . THR A 1 309 ? -8.517 -8.908 23.328 1.00 78.56 309 THR A N 1
ATOM 2593 C CA . THR A 1 309 ? -8.798 -10.322 23.580 1.00 78.56 309 THR A CA 1
ATOM 2594 C C . THR A 1 309 ? -7.945 -11.209 22.679 1.00 78.56 309 THR A C 1
ATOM 2596 O O . THR A 1 309 ? -8.222 -11.376 21.492 1.00 78.56 309 THR A O 1
ATOM 2599 N N . LEU A 1 310 ? -6.916 -11.804 23.279 1.00 73.75 310 LEU A N 1
ATOM 2600 C CA . LEU A 1 310 ? -6.054 -12.825 22.695 1.00 73.75 310 LEU A CA 1
ATOM 2601 C C . LEU A 1 310 ? -6.389 -14.181 23.343 1.00 73.75 310 LEU A C 1
ATOM 2603 O O . LEU A 1 310 ? -6.137 -14.381 24.527 1.00 73.75 310 LEU A O 1
ATOM 2607 N N . ASP A 1 311 ? -6.970 -15.104 22.576 1.00 70.75 311 ASP A N 1
ATOM 2608 C CA . ASP A 1 311 ? -7.344 -16.459 23.002 1.00 70.75 311 ASP A CA 1
ATOM 2609 C C . ASP A 1 311 ? -6.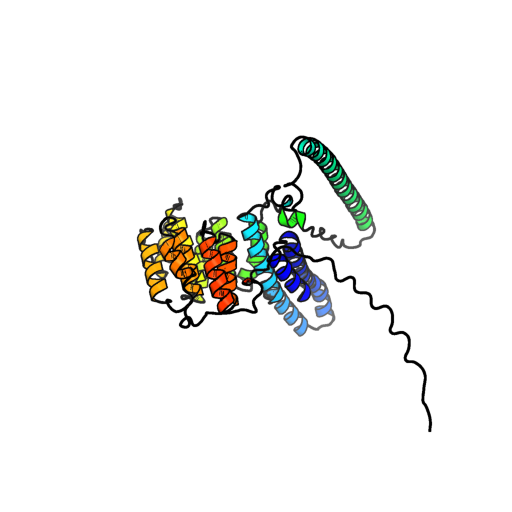709 -17.484 22.053 1.00 70.75 311 ASP A C 1
ATOM 2611 O O . ASP A 1 311 ? -6.642 -17.282 20.842 1.00 70.75 311 ASP A O 1
ATOM 2615 N N . SER A 1 312 ? -6.318 -18.622 22.619 1.00 63.81 312 SER A N 1
ATOM 2616 C CA . SER A 1 312 ? -5.833 -19.836 21.953 1.00 63.81 312 SER A CA 1
ATOM 2617 C C . SER A 1 312 ? -6.733 -20.374 20.831 1.00 63.81 312 SER A C 1
ATOM 2619 O O . SER A 1 312 ? -6.303 -21.208 20.039 1.00 63.81 312 SER A O 1
ATOM 2621 N N . LYS A 1 313 ? -7.989 -19.919 20.763 1.00 69.06 313 LYS A N 1
ATOM 2622 C CA . LYS A 1 313 ? -8.984 -20.328 19.762 1.00 69.06 313 LYS A CA 1
ATOM 2623 C C . LYS A 1 313 ? -8.859 -19.594 18.425 1.00 69.06 313 LYS A C 1
ATOM 2625 O O . LYS A 1 313 ? -9.526 -19.984 17.468 1.00 69.06 313 LYS A O 1
ATOM 2630 N N . PHE A 1 314 ? -8.058 -18.532 18.343 1.00 74.88 314 PHE A N 1
ATOM 2631 C CA . PHE A 1 314 ? -7.891 -17.784 17.099 1.00 74.88 314 PHE A CA 1
ATOM 2632 C C . PHE A 1 314 ? -6.939 -18.512 16.147 1.00 74.88 314 PHE A C 1
ATOM 2634 O O . PHE A 1 314 ? -5.770 -18.717 16.464 1.00 74.88 314 PHE A O 1
ATOM 2641 N N . LEU A 1 315 ? -7.426 -18.850 14.949 1.00 67.62 315 LEU A N 1
ATOM 2642 C CA . LEU A 1 315 ? -6.630 -19.547 13.928 1.00 67.62 315 LEU A CA 1
ATOM 2643 C C . LEU A 1 315 ? -5.435 -18.703 13.448 1.00 67.62 315 LEU A C 1
ATOM 2645 O O . LEU A 1 315 ? -4.370 -19.231 13.142 1.00 67.62 315 LEU A O 1
ATOM 2649 N N . ASP A 1 316 ? -5.622 -17.381 13.413 1.00 71.94 316 ASP A N 1
ATOM 2650 C CA . ASP A 1 316 ? -4.686 -16.419 12.824 1.00 71.94 316 ASP A CA 1
ATOM 2651 C C . ASP A 1 316 ? -3.835 -15.688 13.869 1.00 71.94 316 ASP A C 1
ATOM 2653 O O . ASP A 1 316 ? -3.309 -14.609 13.594 1.00 71.94 316 ASP A O 1
ATOM 2657 N N . GLN A 1 317 ? -3.706 -16.230 15.084 1.00 78.12 317 GLN A N 1
ATOM 2658 C CA . GLN A 1 317 ? -2.881 -15.632 16.131 1.00 78.12 317 GLN A CA 1
ATOM 2659 C C . GLN A 1 317 ? -1.393 -15.846 15.829 1.00 78.12 317 GLN A C 1
ATOM 2661 O O . GLN A 1 317 ? -0.743 -16.753 16.345 1.00 78.12 317 GLN A O 1
ATOM 2666 N N . ASN A 1 318 ? -0.841 -14.998 14.965 1.00 84.25 318 ASN A N 1
ATOM 2667 C CA . ASN A 1 318 ? 0.565 -15.027 14.596 1.00 84.25 318 ASN A CA 1
ATOM 2668 C C . ASN A 1 318 ? 1.274 -13.714 14.955 1.00 84.25 318 ASN A C 1
ATOM 2670 O O . ASN A 1 318 ? 0.660 -12.671 15.184 1.00 84.25 318 ASN A O 1
ATOM 2674 N N . LEU A 1 319 ? 2.608 -13.768 14.977 1.00 84.75 319 LEU A N 1
ATOM 2675 C CA . LEU A 1 319 ? 3.434 -12.608 15.301 1.00 84.75 319 LEU A CA 1
ATOM 2676 C C . LEU A 1 319 ? 3.137 -11.423 14.368 1.00 84.75 319 LEU A C 1
ATOM 2678 O O . LEU A 1 319 ? 3.033 -10.296 14.830 1.00 84.75 319 LEU A O 1
ATOM 2682 N N . LYS A 1 320 ? 2.933 -11.666 13.066 1.00 85.81 320 LYS A N 1
ATOM 2683 C CA . LYS A 1 320 ? 2.722 -10.603 12.069 1.00 85.81 320 LYS A CA 1
ATOM 2684 C C . LYS A 1 320 ? 1.411 -9.846 12.298 1.00 85.81 320 LYS A C 1
ATOM 2686 O O . LYS A 1 320 ? 1.404 -8.619 12.233 1.00 85.81 320 LYS A O 1
ATOM 2691 N N . THR A 1 321 ? 0.316 -10.550 12.578 1.00 84.44 321 THR A N 1
ATOM 2692 C CA . THR A 1 321 ? -0.996 -9.948 12.852 1.00 84.44 321 THR A CA 1
ATOM 2693 C C . THR A 1 321 ? -0.968 -9.169 14.157 1.00 84.44 321 THR A C 1
ATOM 2695 O O . THR A 1 321 ? -1.422 -8.028 14.195 1.00 84.44 321 THR A O 1
ATOM 2698 N N . CYS A 1 322 ? -0.370 -9.734 15.209 1.00 84.75 322 CYS A N 1
ATOM 2699 C CA . CYS A 1 322 ? -0.268 -9.056 16.497 1.00 84.75 322 CYS A CA 1
ATOM 2700 C C . CYS A 1 322 ? 0.645 -7.825 16.436 1.00 84.75 322 CYS A C 1
ATOM 2702 O O . CYS A 1 322 ? 0.277 -6.784 16.981 1.00 84.75 322 CYS A O 1
ATOM 2704 N N . SER A 1 323 ? 1.773 -7.903 15.719 1.00 85.19 323 SER A N 1
ATOM 2705 C CA . SER A 1 323 ? 2.643 -6.754 15.447 1.00 85.19 323 SER A CA 1
ATOM 2706 C C . SER A 1 323 ? 1.915 -5.669 14.659 1.00 85.19 323 SER A C 1
ATOM 2708 O O . SER A 1 323 ? 1.968 -4.512 15.052 1.00 85.19 323 SER A O 1
ATOM 2710 N N . SER A 1 324 ? 1.171 -6.024 13.607 1.00 84.56 324 SER A N 1
ATOM 2711 C CA . SER A 1 324 ? 0.423 -5.048 12.802 1.00 84.56 324 SER A CA 1
ATOM 2712 C C . SER A 1 324 ? -0.670 -4.331 13.604 1.00 84.56 324 SER A C 1
ATOM 2714 O O . SER A 1 324 ? -0.855 -3.120 13.457 1.00 84.56 324 SER A O 1
ATOM 2716 N N . ILE A 1 325 ? -1.369 -5.051 14.488 1.00 84.25 325 ILE A N 1
ATOM 2717 C CA . ILE A 1 325 ? -2.358 -4.463 15.401 1.00 84.25 325 ILE A CA 1
ATOM 2718 C C . ILE A 1 325 ? -1.672 -3.509 16.379 1.00 84.25 325 ILE A C 1
ATOM 2720 O O . ILE A 1 325 ? -2.134 -2.381 16.540 1.00 84.25 325 ILE A O 1
ATOM 2724 N N . TYR A 1 326 ? -0.551 -3.924 16.972 1.00 84.19 326 TYR A N 1
ATOM 2725 C CA . TYR A 1 326 ? 0.218 -3.098 17.900 1.00 84.19 326 TYR A CA 1
ATOM 2726 C C . TYR A 1 326 ? 0.775 -1.827 17.239 1.00 84.19 326 TYR A C 1
ATOM 2728 O O . TYR A 1 326 ? 0.623 -0.732 17.774 1.00 84.19 326 TYR A O 1
ATOM 2736 N N . GLU A 1 327 ? 1.349 -1.944 16.041 1.00 83.81 327 GLU A N 1
ATOM 2737 C CA . GLU A 1 327 ? 1.822 -0.803 15.248 1.00 83.81 327 GLU A CA 1
ATOM 2738 C C . GLU A 1 327 ? 0.674 0.155 14.903 1.00 83.81 327 GLU A C 1
ATOM 2740 O O . GLU A 1 327 ? 0.832 1.369 15.019 1.00 83.81 327 GLU A O 1
ATOM 2745 N N . SER A 1 328 ? -0.499 -0.382 14.549 1.00 80.19 328 SER A N 1
ATOM 2746 C CA . SER A 1 328 ? -1.699 0.419 14.271 1.00 80.19 328 SER A CA 1
ATOM 2747 C C . SER A 1 328 ? -2.232 1.132 15.525 1.00 80.19 328 SER A C 1
ATOM 2749 O O . SER A 1 328 ? -2.781 2.226 15.415 1.00 80.19 328 SER A O 1
ATOM 2751 N N . MET A 1 329 ? -2.064 0.548 16.720 1.00 80.62 329 MET A N 1
ATOM 2752 C CA . MET A 1 329 ? -2.366 1.212 17.998 1.00 80.62 329 MET A CA 1
ATOM 2753 C C . MET A 1 329 ? -1.390 2.354 18.275 1.00 80.62 329 MET A C 1
ATOM 2755 O O . MET A 1 329 ? -1.823 3.451 18.613 1.00 80.62 329 MET A O 1
ATOM 2759 N N . GLN A 1 330 ? -0.088 2.132 18.073 1.00 78.94 330 GLN A N 1
ATOM 2760 C CA . GLN A 1 330 ? 0.929 3.171 18.264 1.00 78.94 330 GLN A CA 1
ATOM 2761 C C . GLN A 1 330 ? 0.793 4.332 17.276 1.00 78.94 330 GLN A C 1
ATOM 2763 O O . GLN A 1 330 ? 1.069 5.474 17.627 1.00 78.94 330 GLN A O 1
ATOM 2768 N N . SER A 1 331 ? 0.397 4.058 16.031 1.00 72.25 331 SER A N 1
ATOM 2769 C CA . SER A 1 331 ? 0.241 5.091 15.007 1.00 72.25 331 SER A CA 1
ATOM 2770 C C . SER A 1 331 ? -1.052 5.899 15.141 1.00 72.25 331 SER A C 1
ATOM 2772 O O . SER A 1 331 ? -1.337 6.695 14.253 1.00 72.25 331 SER A O 1
ATOM 2774 N N . GLY A 1 332 ? -1.869 5.656 16.173 1.00 71.88 332 GLY A N 1
ATOM 2775 C CA . GLY A 1 332 ? -3.172 6.306 16.335 1.00 71.88 332 GLY A CA 1
ATOM 2776 C C . GLY A 1 332 ? -4.230 5.842 15.327 1.00 71.88 332 GLY A C 1
ATOM 2777 O O . GLY A 1 332 ? -5.253 6.498 15.165 1.00 71.88 332 GLY A O 1
ATOM 2778 N N . GLY A 1 333 ? -4.030 4.698 14.658 1.00 64.00 333 GLY A N 1
ATOM 2779 C CA . GLY A 1 333 ? -4.953 4.172 13.641 1.00 64.00 333 GLY A CA 1
ATOM 2780 C C . GLY A 1 333 ? -6.329 3.762 14.181 1.00 64.00 333 GLY A C 1
ATOM 2781 O O . GLY A 1 333 ? -7.247 3.512 13.405 1.00 64.00 333 GLY A O 1
ATOM 2782 N N . TYR A 1 334 ? -6.471 3.711 15.504 1.00 64.19 334 TYR A N 1
ATOM 2783 C CA . TYR A 1 334 ? -7.714 3.444 16.225 1.00 64.19 334 TYR A CA 1
ATOM 2784 C C . TYR A 1 334 ? -8.190 4.673 17.037 1.00 64.19 334 TYR A C 1
ATOM 2786 O O . TYR A 1 334 ? -9.052 4.549 17.899 1.00 64.19 334 TYR A O 1
ATOM 2794 N N . GLY A 1 335 ? -7.631 5.865 16.799 1.00 67.94 335 GLY A N 1
ATOM 2795 C CA . GLY A 1 335 ? -7.919 7.068 17.586 1.00 67.94 335 GLY A CA 1
ATOM 2796 C C . GLY A 1 335 ? -7.162 7.128 18.920 1.00 67.94 335 GLY A C 1
ATOM 2797 O O . GLY A 1 335 ? -6.145 6.459 19.106 1.00 67.94 335 GLY A O 1
ATOM 2798 N N . SER A 1 336 ? -7.648 7.962 19.847 1.00 67.06 336 SER A N 1
ATOM 2799 C CA . SER A 1 336 ? -7.046 8.158 21.174 1.00 67.06 336 SER A CA 1
ATOM 2800 C C . SER A 1 336 ? -7.378 6.983 22.099 1.00 67.06 336 SER A C 1
ATOM 2802 O O . SER A 1 336 ? -8.358 7.025 22.839 1.00 67.06 336 SER A O 1
ATOM 2804 N N . ILE A 1 337 ? -6.573 5.921 22.035 1.00 68.88 337 ILE A N 1
ATOM 2805 C CA . ILE A 1 337 ? -6.621 4.799 22.982 1.00 68.88 337 ILE A CA 1
ATOM 2806 C C . ILE A 1 337 ? -5.747 5.129 24.196 1.00 68.88 337 ILE A C 1
ATOM 2808 O O . ILE A 1 337 ? -4.638 5.643 24.043 1.00 68.88 337 ILE A O 1
ATOM 2812 N N . ASP A 1 338 ? -6.214 4.783 25.398 1.00 75.81 338 ASP A N 1
ATOM 2813 C CA . ASP A 1 338 ? -5.423 4.938 26.617 1.00 75.81 338 ASP A CA 1
ATOM 2814 C C . ASP A 1 338 ? -4.112 4.143 26.541 1.00 75.81 338 ASP A C 1
ATOM 2816 O O . ASP A 1 338 ? -4.090 2.953 26.211 1.00 75.81 338 ASP A O 1
ATOM 2820 N N . SER A 1 339 ? -3.008 4.787 26.926 1.00 77.62 339 SER A N 1
ATOM 2821 C CA . SER A 1 339 ? -1.667 4.181 26.932 1.00 77.62 339 SER A CA 1
ATOM 2822 C C . SER A 1 339 ? -1.612 2.858 27.721 1.00 77.62 339 SER A C 1
ATOM 2824 O O . SER A 1 339 ? -0.924 1.913 27.333 1.00 77.62 339 SER A O 1
ATOM 2826 N N . SER A 1 340 ? -2.425 2.737 28.777 1.00 80.50 340 SER A N 1
ATOM 2827 C CA . SER A 1 340 ? -2.540 1.530 29.606 1.00 80.50 340 SER A CA 1
ATOM 2828 C C . SER A 1 340 ? -3.063 0.305 28.843 1.00 80.50 340 SER A C 1
ATOM 2830 O O . SER A 1 340 ? -2.624 -0.818 29.095 1.00 80.50 340 SER A O 1
ATOM 2832 N N . ILE A 1 341 ? -3.973 0.500 27.886 1.00 80.94 341 ILE A N 1
ATOM 2833 C CA . ILE A 1 341 ? -4.551 -0.572 27.064 1.00 80.94 341 ILE A CA 1
ATOM 2834 C C . ILE A 1 341 ? -3.499 -1.104 26.091 1.00 80.94 341 ILE A C 1
ATOM 2836 O O . ILE A 1 341 ? -3.330 -2.318 25.948 1.00 80.94 341 ILE A O 1
ATOM 2840 N N . VAL A 1 342 ? -2.765 -0.190 25.453 1.00 81.69 342 VAL A N 1
ATOM 2841 C CA . VAL A 1 342 ? -1.676 -0.518 24.524 1.00 81.69 342 VAL A CA 1
ATOM 2842 C C . VAL A 1 342 ? -0.575 -1.291 25.249 1.00 81.69 342 VAL A C 1
ATOM 2844 O O . VAL A 1 342 ? -0.050 -2.281 24.731 1.00 81.69 342 VAL A O 1
ATOM 2847 N N . GLU A 1 343 ? -0.255 -0.887 26.478 1.00 83.62 343 GLU A N 1
ATOM 2848 C CA . GLU A 1 343 ? 0.729 -1.578 27.301 1.00 83.62 343 GLU A CA 1
ATOM 2849 C C . GLU A 1 343 ? 0.255 -2.966 27.758 1.00 83.62 343 GLU A C 1
ATOM 2851 O O . GLU A 1 343 ? 1.028 -3.923 27.692 1.00 83.62 343 GLU A O 1
ATOM 2856 N N . ASN A 1 344 ? -1.016 -3.120 28.139 1.00 85.69 344 ASN A N 1
ATOM 2857 C CA . ASN A 1 344 ? -1.587 -4.427 28.474 1.00 85.69 344 ASN A CA 1
ATOM 2858 C C . ASN A 1 344 ? -1.530 -5.386 27.273 1.00 85.69 344 ASN A C 1
ATOM 2860 O O . ASN A 1 344 ? -1.034 -6.507 27.397 1.00 85.69 344 ASN A O 1
ATOM 2864 N N . TYR A 1 345 ? -1.940 -4.927 26.087 1.00 85.56 345 TYR A N 1
ATOM 2865 C CA . TYR A 1 345 ? -1.855 -5.726 24.863 1.00 85.56 345 TYR A CA 1
ATOM 2866 C C . TYR A 1 345 ? -0.416 -6.167 24.561 1.00 85.56 345 TYR A C 1
ATOM 2868 O O . TYR A 1 345 ? -0.165 -7.332 24.245 1.00 85.56 345 TYR A O 1
ATOM 2876 N N . ARG A 1 346 ? 0.556 -5.265 24.736 1.00 87.31 346 ARG A N 1
ATOM 2877 C CA . ARG A 1 346 ? 1.983 -5.577 24.595 1.00 87.31 346 ARG A CA 1
ATOM 2878 C C . ARG A 1 346 ? 2.445 -6.640 25.591 1.00 87.31 346 ARG A C 1
ATOM 2880 O O . ARG A 1 346 ? 3.148 -7.564 25.193 1.00 87.31 346 ARG A O 1
ATOM 2887 N N . LEU A 1 347 ? 2.047 -6.544 26.862 1.00 86.06 347 LEU A N 1
ATOM 2888 C CA . LEU A 1 347 ? 2.393 -7.538 27.884 1.00 86.06 347 LEU A CA 1
ATOM 2889 C C . LEU A 1 347 ? 1.825 -8.920 27.545 1.00 86.06 347 LEU A C 1
ATOM 2891 O O . LEU A 1 347 ? 2.518 -9.924 27.707 1.00 86.06 347 LEU A O 1
ATOM 2895 N N . GLN A 1 348 ? 0.592 -8.982 27.042 1.00 84.56 348 GLN A N 1
ATOM 2896 C CA . GLN A 1 348 ? -0.004 -10.236 26.581 1.00 84.56 348 GLN A CA 1
ATOM 2897 C C . GLN A 1 348 ? 0.741 -10.806 25.369 1.00 84.56 348 GLN A C 1
ATOM 2899 O O . GLN A 1 348 ? 1.071 -11.991 25.357 1.00 84.56 348 GLN A O 1
ATOM 2904 N N . CYS A 1 349 ? 1.090 -9.964 24.393 1.00 85.19 349 CYS A N 1
ATOM 2905 C CA . CYS A 1 349 ? 1.894 -10.378 23.245 1.00 85.19 349 CYS A CA 1
ATOM 2906 C C . CYS A 1 349 ? 3.295 -10.855 23.661 1.00 85.19 349 CYS A C 1
ATOM 2908 O O . CYS A 1 349 ? 3.782 -11.841 23.119 1.00 85.19 349 CYS A O 1
ATOM 2910 N N . ASN A 1 350 ? 3.925 -10.226 24.656 1.00 87.44 350 ASN A N 1
ATOM 2911 C CA . ASN A 1 350 ? 5.224 -10.656 25.182 1.00 87.44 350 ASN A CA 1
ATOM 2912 C C . ASN A 1 350 ? 5.148 -12.040 25.851 1.00 87.44 350 ASN A C 1
ATOM 2914 O O . ASN A 1 350 ? 6.052 -12.855 25.702 1.00 87.44 350 ASN A O 1
ATOM 2918 N N . ARG A 1 351 ? 4.043 -12.350 26.548 1.00 86.81 351 ARG A N 1
ATOM 2919 C CA . ARG A 1 351 ? 3.824 -13.692 27.120 1.00 86.81 351 ARG A CA 1
ATOM 2920 C C . ARG A 1 351 ? 3.732 -14.775 26.043 1.00 86.81 351 ARG A C 1
ATOM 2922 O O . ARG A 1 351 ? 4.195 -15.886 26.273 1.00 86.81 351 ARG A O 1
ATOM 2929 N N . LEU A 1 352 ? 3.139 -14.456 24.893 1.00 85.00 352 LEU A N 1
ATOM 2930 C CA . LEU A 1 352 ? 2.989 -15.385 23.770 1.00 85.00 352 LEU A CA 1
ATOM 2931 C C . LEU A 1 352 ? 4.261 -15.495 22.920 1.00 85.00 352 LEU A C 1
ATOM 2933 O O . LEU A 1 352 ? 4.615 -16.589 22.484 1.00 85.00 352 LEU A O 1
ATOM 2937 N N . TRP A 1 353 ? 4.970 -14.381 22.712 1.00 87.06 353 TRP A N 1
ATOM 2938 C CA . TRP A 1 353 ? 6.199 -14.312 21.917 1.00 87.06 353 TRP A CA 1
ATOM 2939 C C . TRP A 1 353 ? 7.343 -13.636 22.690 1.00 87.06 353 TRP A C 1
ATOM 2941 O O . TRP A 1 353 ? 7.712 -12.504 22.368 1.00 87.06 353 TRP A O 1
ATOM 2951 N N . PRO A 1 354 ? 7.976 -14.336 23.653 1.00 85.56 354 PRO A N 1
ATOM 2952 C CA . PRO A 1 354 ? 9.019 -13.750 24.501 1.00 85.56 354 PRO A CA 1
ATOM 2953 C C . PRO A 1 354 ? 10.261 -13.279 23.739 1.00 85.56 354 PRO A C 1
ATOM 2955 O O . PRO A 1 354 ? 10.973 -12.396 24.200 1.00 85.56 354 PRO A O 1
ATOM 2958 N N . GLN A 1 355 ? 10.545 -13.868 22.573 1.00 84.88 355 GLN A N 1
ATOM 2959 C CA . GLN A 1 355 ? 11.705 -13.525 21.740 1.00 84.88 355 GLN A CA 1
ATOM 2960 C C . GLN A 1 355 ? 11.455 -12.337 20.796 1.00 84.88 355 GLN A C 1
ATOM 2962 O O . GLN A 1 355 ? 12.367 -11.909 20.094 1.00 84.88 355 GLN A O 1
ATOM 2967 N N . ALA A 1 356 ? 10.228 -11.813 20.726 1.00 86.81 356 ALA A N 1
ATOM 2968 C CA . ALA A 1 356 ? 9.914 -10.701 19.841 1.00 86.81 356 ALA A CA 1
ATOM 2969 C C . ALA A 1 356 ? 10.328 -9.366 20.480 1.00 86.81 356 ALA A C 1
ATOM 2971 O O . ALA A 1 356 ? 9.641 -8.853 21.362 1.00 86.81 356 ALA A O 1
ATOM 2972 N N . ASN A 1 357 ? 11.403 -8.757 19.967 1.00 84.44 357 ASN A N 1
ATOM 2973 C CA . ASN A 1 357 ? 11.921 -7.462 20.439 1.00 84.44 357 ASN A CA 1
ATOM 2974 C C . ASN A 1 357 ? 10.858 -6.349 20.473 1.00 84.44 357 ASN A C 1
ATOM 2976 O O . ASN A 1 357 ? 10.940 -5.449 21.298 1.00 84.44 357 ASN A O 1
ATOM 2980 N N . LEU A 1 358 ? 9.841 -6.416 19.603 1.00 81.38 358 LEU A N 1
ATOM 2981 C CA . LEU A 1 358 ? 8.742 -5.445 19.558 1.00 81.38 358 LEU A CA 1
ATOM 2982 C C . LEU A 1 358 ? 7.937 -5.387 20.870 1.00 81.38 358 LEU A C 1
ATOM 2984 O O . LEU A 1 358 ? 7.393 -4.338 21.208 1.00 81.38 358 LEU A O 1
ATOM 2988 N N . PHE A 1 359 ? 7.838 -6.504 21.597 1.00 83.44 359 PHE A N 1
ATOM 2989 C CA . PHE A 1 359 ? 7.010 -6.617 22.802 1.00 83.44 359 PHE A CA 1
ATOM 2990 C C . PHE A 1 359 ? 7.817 -6.619 24.103 1.00 83.44 359 PHE A C 1
ATOM 2992 O O . PHE A 1 359 ? 7.234 -6.516 25.185 1.00 83.44 359 PHE A O 1
ATOM 2999 N N . GLN A 1 360 ? 9.145 -6.683 24.018 1.00 81.62 360 GLN A N 1
ATOM 3000 C CA . GLN A 1 360 ? 10.013 -6.582 25.182 1.00 81.62 360 GLN A CA 1
ATOM 3001 C C . GLN A 1 360 ? 10.018 -5.138 25.711 1.00 81.62 360 GLN A C 1
ATOM 3003 O O . GLN A 1 360 ? 10.057 -4.166 24.957 1.00 81.62 360 GLN A O 1
ATOM 3008 N N . LEU A 1 361 ? 9.947 -4.976 27.036 1.00 65.69 361 LEU A N 1
ATOM 3009 C CA . LEU A 1 361 ? 10.415 -3.748 27.673 1.00 65.69 361 LEU A CA 1
ATOM 3010 C C . LEU A 1 361 ? 11.928 -3.747 27.494 1.00 65.69 361 LEU A C 1
ATOM 3012 O O . LEU A 1 361 ? 12.600 -4.518 28.170 1.00 65.69 361 LEU A O 1
ATOM 3016 N N . ASN A 1 362 ? 12.466 -2.897 26.624 1.00 47.22 362 ASN A N 1
ATOM 3017 C CA . ASN A 1 362 ? 13.845 -2.481 26.833 1.00 47.22 362 ASN A CA 1
ATOM 3018 C C . ASN A 1 362 ? 13.871 -1.826 28.225 1.00 47.22 362 ASN A C 1
ATOM 3020 O O . ASN A 1 362 ? 13.139 -0.849 28.427 1.00 47.22 362 ASN A O 1
ATOM 3024 N N . PRO A 1 363 ? 14.652 -2.325 29.198 1.00 38.59 363 PRO A N 1
ATOM 3025 C CA . PRO A 1 363 ? 15.049 -1.460 30.287 1.00 38.59 363 PRO A CA 1
ATOM 3026 C C . PRO A 1 363 ? 15.825 -0.316 29.629 1.00 38.59 363 PRO A C 1
ATOM 3028 O O . PRO A 1 363 ? 16.829 -0.557 28.970 1.00 38.59 363 PRO A O 1
ATOM 3031 N N . THR A 1 364 ? 15.260 0.890 29.697 1.00 33.75 364 THR A N 1
ATOM 3032 C CA . THR A 1 364 ? 15.954 2.186 29.706 1.00 33.75 364 THR A CA 1
ATOM 3033 C C . THR A 1 364 ? 17.330 2.238 29.037 1.00 33.75 364 THR A C 1
ATOM 3035 O O . THR A 1 364 ? 18.292 1.683 29.563 1.00 33.75 364 THR A O 1
ATOM 3038 N N . SER A 1 365 ? 17.439 3.036 27.969 1.00 36.19 365 SER A N 1
ATOM 3039 C CA . SER A 1 365 ? 18.499 4.054 27.849 1.00 36.19 365 SER A CA 1
ATOM 3040 C C . SER A 1 365 ? 19.819 3.716 28.560 1.00 36.19 365 SER A C 1
ATOM 3042 O O . SER A 1 365 ? 20.199 4.366 29.527 1.00 36.19 365 SER A O 1
ATOM 3044 N N . THR A 1 366 ? 20.496 2.676 28.094 1.00 27.80 366 THR A N 1
ATOM 3045 C CA . THR A 1 366 ? 21.892 2.377 28.413 1.00 27.80 366 THR A CA 1
ATOM 3046 C C . THR A 1 366 ? 22.496 1.805 27.140 1.00 27.80 366 THR A C 1
ATOM 3048 O O . THR A 1 366 ? 22.736 0.613 26.984 1.00 27.80 366 THR A O 1
ATOM 3051 N N . PHE A 1 367 ? 22.753 2.699 26.183 1.00 30.05 367 PHE A N 1
ATOM 3052 C CA . PHE A 1 367 ? 23.997 2.562 25.438 1.00 30.05 367 PHE A CA 1
ATOM 3053 C C . PHE A 1 367 ? 25.113 2.742 26.470 1.00 30.05 367 PHE A C 1
ATOM 3055 O O . PHE A 1 367 ? 25.631 3.842 26.650 1.00 30.05 367 PHE A O 1
ATOM 3062 N N . ASP A 1 368 ? 25.437 1.671 27.192 1.00 26.62 368 ASP A N 1
ATOM 3063 C CA . ASP A 1 368 ? 26.720 1.581 27.860 1.00 26.62 368 ASP A CA 1
ATOM 3064 C C . ASP A 1 368 ? 27.765 1.540 26.749 1.00 26.62 368 ASP A C 1
ATOM 3066 O O . ASP A 1 368 ? 28.037 0.522 26.111 1.00 26.62 368 ASP A O 1
ATOM 3070 N N . GLN A 1 369 ? 28.326 2.719 26.496 1.00 34.50 369 GLN A N 1
ATOM 3071 C CA . GLN A 1 369 ? 29.645 2.897 25.922 1.00 34.50 369 GLN A CA 1
ATOM 3072 C C . GLN A 1 369 ? 30.658 2.234 26.860 1.00 34.50 369 GLN A C 1
ATOM 3074 O O . GLN A 1 369 ? 31.345 2.917 27.601 1.00 34.50 369 GLN A O 1
ATOM 3079 N N . ASN A 1 370 ? 30.717 0.905 26.879 1.00 31.66 370 ASN A N 1
ATOM 3080 C CA . ASN A 1 370 ? 31.789 0.145 27.514 1.00 31.66 370 ASN A CA 1
ATOM 3081 C C . ASN A 1 370 ? 31.888 -1.247 26.882 1.00 31.66 370 ASN A C 1
ATOM 3083 O O . ASN A 1 370 ? 31.730 -2.284 27.516 1.00 31.66 370 ASN A O 1
ATOM 3087 N N . SER A 1 371 ? 32.215 -1.256 25.594 1.00 31.14 371 SER A N 1
ATOM 3088 C CA . SER A 1 371 ? 32.957 -2.355 24.979 1.00 31.14 371 SER A CA 1
ATOM 3089 C C . SER A 1 371 ? 34.152 -1.794 24.206 1.00 31.14 371 SER A C 1
ATOM 3091 O O . SER A 1 371 ? 34.362 -2.092 23.034 1.00 31.14 371 SER A O 1
ATOM 3093 N N . GLN A 1 372 ? 34.942 -0.947 24.873 1.00 37.91 372 GLN A N 1
ATOM 3094 C CA . GLN A 1 372 ? 36.385 -0.953 24.664 1.00 37.91 372 GLN A CA 1
ATOM 3095 C C . GLN A 1 372 ? 36.948 -2.076 25.538 1.00 37.91 372 GLN A C 1
ATOM 3097 O O . GLN A 1 372 ? 37.250 -1.876 26.708 1.00 37.91 372 GLN A O 1
ATOM 3102 N N . LEU A 1 373 ? 37.048 -3.276 24.971 1.00 29.88 373 LEU A N 1
ATOM 3103 C CA . LEU A 1 373 ? 37.903 -4.333 25.500 1.00 29.88 373 LEU A CA 1
ATOM 3104 C C . LEU A 1 373 ? 38.859 -4.738 24.384 1.00 29.88 373 LEU A C 1
ATOM 3106 O O . LEU A 1 373 ? 38.569 -5.547 23.509 1.00 29.88 373 LEU A O 1
ATOM 3110 N N . THR A 1 374 ? 39.984 -4.035 24.419 1.00 30.81 374 THR A N 1
ATOM 3111 C CA . THR A 1 374 ? 41.328 -4.483 24.068 1.00 30.81 374 THR A CA 1
ATOM 3112 C C . THR A 1 374 ? 41.473 -6.000 23.915 1.00 30.81 374 THR A C 1
ATOM 3114 O O . THR A 1 374 ? 41.336 -6.743 24.886 1.00 30.81 374 THR A O 1
ATOM 3117 N N . CYS A 1 375 ? 41.875 -6.438 22.727 1.00 27.30 375 CYS A N 1
ATOM 3118 C CA . CYS A 1 375 ? 42.678 -7.647 22.540 1.00 27.30 375 CYS A CA 1
ATOM 3119 C C . CYS A 1 375 ? 43.831 -7.319 21.583 1.00 27.30 375 CYS A C 1
ATOM 3121 O O . CYS A 1 375 ? 43.885 -7.778 20.447 1.00 27.30 375 CYS A O 1
ATOM 3123 N N . GLU A 1 376 ? 44.757 -6.490 22.068 1.00 30.81 376 GLU A N 1
ATOM 3124 C CA . GLU A 1 376 ? 46.173 -6.732 21.798 1.00 30.81 376 GLU A CA 1
ATOM 3125 C C . GLU A 1 376 ? 46.591 -7.980 22.595 1.00 30.81 376 GLU A C 1
ATOM 3127 O O . GLU A 1 376 ? 46.096 -8.200 23.701 1.00 30.81 376 GLU A O 1
ATOM 3132 N N . ASN A 1 377 ? 47.517 -8.760 22.032 1.00 32.34 377 ASN A N 1
ATOM 3133 C CA . ASN A 1 377 ? 48.130 -9.991 22.558 1.00 32.34 377 ASN A CA 1
ATOM 3134 C C . ASN A 1 377 ? 47.460 -11.327 22.207 1.00 32.34 377 ASN A C 1
ATOM 3136 O O . ASN A 1 377 ? 47.040 -12.063 23.091 1.00 32.34 377 ASN A O 1
ATOM 3140 N N . GLN A 1 378 ? 47.543 -11.719 20.930 1.00 31.19 378 GLN A N 1
ATOM 3141 C CA . GLN A 1 378 ? 47.968 -13.081 20.560 1.00 31.19 378 GLN A CA 1
ATOM 3142 C C . GLN A 1 378 ? 48.885 -13.038 19.325 1.00 31.19 378 GLN A C 1
ATOM 3144 O O . GLN A 1 378 ? 48.582 -13.570 18.264 1.00 31.19 378 GLN A O 1
ATOM 3149 N N . ALA A 1 379 ? 50.038 -12.385 19.478 1.00 36.06 379 ALA A N 1
ATOM 3150 C CA . ALA A 1 379 ? 51.230 -12.674 18.692 1.00 36.06 379 ALA A CA 1
ATOM 3151 C C . ALA A 1 379 ? 52.180 -13.452 19.610 1.00 36.06 379 ALA A C 1
ATOM 3153 O O . ALA A 1 379 ? 52.895 -12.841 20.394 1.00 36.06 379 ALA A O 1
ATOM 3154 N N . ASN A 1 380 ? 52.065 -14.784 19.611 1.00 37.34 380 ASN A N 1
ATOM 3155 C CA . ASN A 1 380 ? 53.098 -15.746 20.024 1.00 37.34 380 ASN A CA 1
ATOM 3156 C C . ASN A 1 380 ? 52.503 -17.158 20.002 1.00 37.34 380 ASN A C 1
ATOM 3158 O O . ASN A 1 380 ? 51.988 -17.633 21.008 1.00 37.34 380 ASN A O 1
ATOM 3162 N N . LEU A 1 381 ? 52.550 -17.798 18.833 1.00 32.31 381 LEU A N 1
ATOM 3163 C CA . LEU A 1 381 ? 52.515 -19.258 18.657 1.00 32.31 381 LEU A CA 1
ATOM 3164 C C . LEU A 1 381 ? 52.957 -19.582 17.218 1.00 32.31 381 LEU A C 1
ATOM 3166 O O . LEU A 1 381 ? 52.242 -20.176 16.418 1.00 32.31 381 LEU A O 1
ATOM 3170 N N . SER A 1 382 ? 54.163 -19.129 16.885 1.00 33.12 382 SER A N 1
ATOM 3171 C CA . SER A 1 382 ? 54.972 -19.642 15.781 1.00 33.12 382 SER A CA 1
ATOM 3172 C C . SER A 1 382 ? 56.301 -20.083 16.385 1.00 33.12 382 SER A C 1
ATOM 3174 O O . SER A 1 382 ? 56.869 -19.314 17.154 1.00 33.12 382 SER A O 1
ATOM 3176 N N . GLU A 1 383 ? 56.766 -21.280 16.013 1.00 33.75 383 GLU A N 1
ATOM 3177 C CA . GLU A 1 383 ? 57.814 -22.095 16.663 1.00 33.75 383 GLU A CA 1
ATOM 3178 C C . GLU A 1 383 ? 57.204 -22.919 17.815 1.00 33.75 383 GLU A C 1
ATOM 3180 O O . GLU A 1 383 ? 56.632 -22.380 18.749 1.00 33.75 383 GLU A O 1
ATOM 3185 N N . ILE A 1 384 ? 57.198 -24.253 17.822 1.00 35.16 384 ILE A N 1
ATOM 3186 C CA . ILE A 1 384 ? 58.296 -25.201 17.607 1.00 35.16 384 ILE A CA 1
ATOM 3187 C C . ILE A 1 384 ? 57.672 -26.562 17.197 1.00 35.16 384 ILE A C 1
ATOM 3189 O O . ILE A 1 384 ? 56.616 -26.930 17.705 1.00 35.16 384 ILE A O 1
ATOM 3193 N N . THR A 1 385 ? 58.390 -27.322 16.354 1.00 32.56 385 THR A N 1
ATOM 3194 C CA . THR A 1 385 ? 58.382 -28.800 16.159 1.00 32.56 385 THR A CA 1
ATOM 3195 C C . THR A 1 385 ? 57.921 -29.362 14.797 1.00 32.56 385 THR A C 1
ATOM 3197 O O . THR A 1 385 ? 56.860 -29.951 14.644 1.00 32.56 385 THR A O 1
ATOM 3200 N N . SER A 1 386 ? 58.817 -29.291 13.802 1.00 35.12 386 SER A N 1
ATOM 3201 C CA . SER A 1 386 ? 59.220 -30.493 13.027 1.00 35.12 386 SER A CA 1
ATOM 3202 C C . SER A 1 386 ? 60.100 -31.376 13.944 1.00 35.12 386 SER A C 1
ATOM 3204 O O . SER A 1 386 ? 60.721 -30.773 14.826 1.00 35.12 386 SER A O 1
ATOM 3206 N N . PRO A 1 387 ? 60.231 -32.723 13.809 1.00 47.50 387 PRO A N 1
ATOM 3207 C CA . PRO A 1 387 ? 60.581 -33.408 12.547 1.00 47.50 387 PRO A CA 1
ATOM 3208 C C . PRO A 1 387 ? 60.086 -34.872 12.356 1.00 47.50 387 PRO A C 1
ATOM 3210 O O . PRO A 1 387 ? 59.997 -35.648 13.306 1.00 47.50 387 PRO A O 1
ATOM 3213 N N . LYS A 1 388 ? 59.910 -35.297 11.099 1.00 36.19 388 LYS A N 1
ATOM 3214 C CA . LYS A 1 388 ? 60.701 -36.345 10.412 1.00 36.19 388 LYS A CA 1
ATOM 3215 C C . LYS A 1 388 ? 60.176 -36.594 9.006 1.00 36.19 388 LYS A C 1
ATOM 3217 O O . LYS A 1 388 ? 58.939 -36.655 8.853 1.00 36.19 388 LYS A O 1
#

Secondary structure (DSSP, 8-state):
-HHHHHHHHHHHHTT-HHHHHHHHHHHHHHHHHHHHHHHHHHHHHHHHT-HHHHHHHHHHHTTGGGSHHHHHHHHHHHHHHHHHHHS---TTGGG-SS-STT--HHHHHHHHHHHHHHHHHHHHHHHHHHHHHHHHHHHHHHHHHHHT------PPP--HHHHHT-S-HHHHHHHHHHHHHHH-TT-HHHHHHHHHHHHHTT-HHHHHHHHHHHHHH-TT-HHHHHHHHHHHHHHHHS--S-HHHHHHHHHHHHTTTPPTT--HHHHHHHHHHHHHHTTT-HHHHHHHHHHHHHH-TT-HHHHHHHHH---TT-TT--HHHHHHHHHHHHTTTTSS--HHHHHHHHHHHHHH-TT-TTTS---S------------------------